Protein AF-A0A937U2N2-F1 (afdb_monomer)

Nearest PDB structures (foldseek):
  8wjx-assembly1_R  TM=1.325E-01  e=4.776E+00  Escherichia coli
  6cc4-assembly1_A  TM=1.362E-01  e=4.055E+00  Escherichia coli
  5a1s-assembly1_C  TM=1.343E-01  e=8.823E+00  Salmonella enterica

Mean predicted aligned error: 11.19 Å

Sequence (533 aa):
MVSMQQSAVKITTNQKIGLLVPYVKKRITAQIQSIALIVIYLICFQTIVLNIAISDAAIVATGIAVVVLGLAFFMEGLFLGLMPLGEVIGVKLPQKTNLPVILTFAFILGLGATFAEPAIGILKTAGAYVKAWDAPLLFLVLNKYSNHLVYSVGVGVGIAVLFGMLRFLYGWSLKPFIYILVSILSAFSFWALFQPNLKFLTGLAWDCGAVTTGPVTVPLVLALGIGICRIVSSGTSESAGFGVVTLASLFPILAVLSLGALYLNHVPQPMEEAKFFAKGNQSKVLKLFNDKNEMIGYALRNAQPNSQMALFDGNQERMLEFIGRLKKDPILRKSVLGKGDIEHLKNWAIQKGTESQRLAVFSEPNALKEAVKNYSGVKNIRTSPVDVLLRNGKAAVQAIIPLAIFFFLVLFLVLREKLPRPDEIILGIFLAVVGMGLFNIGIELGLSKLGNSVGTNIPSSFKKIPLINERQTIINFNRDIVQTAIKPDGKKELFFYANINDEYVPVPFDQSSYDPSSKQYIYTPTRGPLFGG

Secondary structure (DSSP, 8-state):
------------HHHHHHHHHHHHHHHHHHHHHHHHHHHHHHHHIIIIIS----TTHHHHHHHHHHHHHHHHHHHHHIIIIIHHHHHHHHHHHHHHS-HHHHHHHHHHHHHHHHHT-HHHHHHHHHGGGS-TTT-HHHHHHHTTTHHHHHHHHHHHHHHHHHHHHHHHHTT--SHHHHHHHHHHHHHHHHHHHTSTTHHHHHHHHHHHHHHTTSTTHHHHHHHHHHHHHHHH-SS--THHHHHHHHHHHHHHHHHHHHHHHHHGGGSPPP--HHHHHSHHHHHHHGGGSSSHHHHHHHHHHHS-HHHHHHHTTT-HHHHHHHHHHHHH-HHHHHHHHSS--HHHHHHHHHHH--HHHHHHHHSSHHHHHHHHHHHTTS------HHHHHHHHHHHHHHHHHHHHHHHHHIIIIIS--PPSSHHHHHHHHHHHHHHHHHHHHHIIIIIHHHHHHHHHHGGGGTS-EE-GGG-EEEES--GGG-EEEE-TTS-EEEEEEEEETTEEEEEE--GGGEETTTTEEEE--EEPPSS--

Structure (mmCIF, N/CA/C/O backbone):
data_AF-A0A937U2N2-F1
#
_entry.id   AF-A0A937U2N2-F1
#
loop_
_atom_site.group_PDB
_atom_site.id
_atom_site.type_symbol
_atom_site.label_atom_id
_atom_site.label_alt_id
_atom_site.label_comp_id
_atom_site.label_asym_id
_atom_site.label_entity_id
_atom_site.label_seq_id
_atom_site.pdbx_PDB_ins_code
_atom_site.Cartn_x
_atom_site.Cartn_y
_atom_site.Cartn_z
_atom_site.occupancy
_atom_site.B_iso_or_equiv
_atom_site.auth_seq_id
_atom_site.auth_comp_id
_atom_site.auth_asym_id
_atom_site.auth_atom_id
_atom_site.pdbx_PDB_model_num
ATOM 1 N N . MET A 1 1 ? -43.349 -1.189 32.563 1.00 38.06 1 MET A N 1
ATOM 2 C CA . MET A 1 1 ? -42.440 -0.940 31.422 1.00 38.06 1 MET A CA 1
ATOM 3 C C . MET A 1 1 ? -43.197 -1.256 30.145 1.00 38.06 1 MET A C 1
ATOM 5 O O . MET A 1 1 ? -43.492 -2.417 29.898 1.00 38.06 1 MET A O 1
ATOM 9 N N . VAL A 1 2 ? -43.607 -0.229 29.400 1.00 38.75 2 VAL A N 1
ATOM 10 C CA . VAL A 1 2 ? -44.349 -0.389 28.143 1.00 38.75 2 VAL A CA 1
ATOM 11 C C . VAL A 1 2 ? -43.364 -0.833 27.065 1.00 38.75 2 VAL A C 1
ATOM 13 O O . VAL A 1 2 ? -42.427 -0.111 26.735 1.00 38.75 2 VAL A O 1
ATOM 16 N N . SER A 1 3 ? -43.564 -2.047 26.560 1.00 43.66 3 SER A N 1
ATOM 17 C CA . SER A 1 3 ? -42.923 -2.569 25.357 1.00 43.66 3 SER A CA 1
ATOM 18 C C . SER A 1 3 ? -43.301 -1.674 24.172 1.00 43.66 3 SER A C 1
ATOM 20 O O . SER A 1 3 ? -44.390 -1.802 23.615 1.00 43.66 3 SER A O 1
ATOM 22 N N . MET A 1 4 ? -42.430 -0.734 23.798 1.00 43.28 4 MET A N 1
ATOM 23 C CA . MET A 1 4 ? -42.514 -0.080 22.494 1.00 43.28 4 MET A CA 1
ATOM 24 C C . MET A 1 4 ? -42.111 -1.105 21.431 1.00 43.28 4 MET A C 1
ATOM 26 O O . MET A 1 4 ? -40.950 -1.187 21.031 1.00 43.28 4 MET A O 1
ATOM 30 N N . GLN A 1 5 ? -43.074 -1.908 20.974 1.00 46.66 5 GLN A N 1
ATOM 31 C CA . GLN A 1 5 ? -42.979 -2.554 19.669 1.00 46.66 5 GLN A CA 1
ATOM 32 C C . GLN A 1 5 ? -42.793 -1.438 18.638 1.00 46.66 5 GLN A C 1
ATOM 34 O O . GLN A 1 5 ? -43.716 -0.669 18.377 1.00 46.66 5 GLN A O 1
ATOM 39 N N . GLN A 1 6 ? -41.584 -1.317 18.086 1.00 48.53 6 GLN A N 1
ATOM 40 C CA . GLN A 1 6 ? -41.320 -0.462 16.935 1.00 48.53 6 GLN A CA 1
ATOM 41 C C . GLN A 1 6 ? -42.188 -0.960 15.776 1.00 48.53 6 GLN A C 1
ATOM 43 O O . GLN A 1 6 ? -41.848 -1.917 15.083 1.00 48.53 6 GLN A O 1
ATOM 48 N N . SER A 1 7 ? -43.351 -0.342 15.595 1.00 51.25 7 SER A N 1
ATOM 49 C CA . SER A 1 7 ? -44.207 -0.559 14.439 1.00 51.25 7 SER A CA 1
ATOM 50 C C . SER A 1 7 ? -43.407 -0.200 13.190 1.00 51.25 7 SER A C 1
ATOM 52 O O . SER A 1 7 ? -43.038 0.962 13.008 1.00 51.25 7 SER A O 1
ATOM 54 N N . ALA A 1 8 ? -43.109 -1.197 12.353 1.00 59.28 8 ALA A N 1
ATOM 55 C CA . ALA A 1 8 ? -42.409 -1.000 11.092 1.00 59.28 8 ALA A CA 1
ATOM 56 C C . ALA A 1 8 ? -43.139 0.073 10.272 1.00 59.28 8 ALA A C 1
ATOM 58 O O . ALA A 1 8 ? -44.290 -0.112 9.869 1.00 59.28 8 ALA A O 1
ATOM 59 N N . VAL A 1 9 ? -42.484 1.216 10.059 1.00 71.00 9 VAL A N 1
ATOM 60 C CA . VAL A 1 9 ? -43.057 2.328 9.301 1.00 71.00 9 VAL A CA 1
ATOM 61 C C . VAL A 1 9 ? -43.296 1.837 7.871 1.00 71.00 9 VAL A C 1
ATOM 63 O O . VAL A 1 9 ? -42.356 1.514 7.144 1.00 71.00 9 VAL A O 1
ATOM 66 N N . LYS A 1 10 ? -44.565 1.735 7.459 1.00 75.81 10 LYS A N 1
ATOM 67 C CA . LYS A 1 10 ? -44.933 1.354 6.090 1.00 75.81 10 LYS A CA 1
ATOM 68 C C . LYS A 1 10 ? -44.721 2.550 5.165 1.00 75.81 10 LYS A C 1
ATOM 70 O O . LYS A 1 10 ? -45.604 3.378 4.984 1.00 75.81 10 LYS A O 1
ATOM 75 N N . ILE A 1 11 ? -43.524 2.630 4.597 1.00 81.00 11 ILE A N 1
ATOM 76 C CA . ILE A 1 11 ? -43.132 3.660 3.632 1.00 81.00 11 ILE A CA 1
ATOM 77 C C . ILE A 1 11 ? -43.427 3.149 2.212 1.00 81.00 11 ILE A C 1
ATOM 79 O O . ILE A 1 11 ? -43.032 2.033 1.859 1.00 81.00 11 ILE A O 1
ATOM 83 N N . THR A 1 12 ? -44.099 3.954 1.386 1.00 85.75 12 THR A N 1
ATOM 84 C CA . THR A 1 12 ? -44.348 3.629 -0.035 1.00 85.75 12 THR A CA 1
ATOM 85 C C . THR A 1 12 ? -43.051 3.636 -0.851 1.00 85.75 12 THR A C 1
ATOM 87 O O . THR A 1 12 ? -42.083 4.303 -0.488 1.00 85.75 12 THR A O 1
ATOM 90 N N . THR A 1 13 ? -43.004 2.924 -1.983 1.00 83.69 13 THR A N 1
ATOM 91 C CA . THR A 1 13 ? -41.808 2.868 -2.851 1.00 83.69 13 THR A CA 1
ATOM 92 C C . THR A 1 13 ? -41.331 4.261 -3.276 1.00 83.69 13 THR A C 1
ATOM 94 O O . THR A 1 13 ? -40.133 4.533 -3.237 1.00 83.69 13 THR A O 1
ATOM 97 N N . ASN A 1 14 ? -42.256 5.181 -3.566 1.00 83.81 14 ASN A N 1
ATOM 98 C CA . ASN A 1 14 ? -41.922 6.563 -3.920 1.00 83.81 14 ASN A CA 1
ATOM 99 C C . ASN A 1 14 ? -41.301 7.335 -2.752 1.00 83.81 14 ASN A C 1
ATOM 101 O O . ASN A 1 14 ? -40.335 8.064 -2.948 1.00 83.81 14 ASN A O 1
ATOM 105 N N . GLN A 1 15 ? -41.796 7.141 -1.528 1.00 85.12 15 GLN A N 1
ATOM 106 C CA . GLN A 1 15 ? -41.198 7.747 -0.337 1.00 85.12 15 GLN A CA 1
ATOM 107 C C . GLN A 1 15 ? -39.821 7.138 -0.020 1.00 85.12 15 GLN A C 1
ATOM 109 O O . GLN A 1 15 ? -38.908 7.871 0.348 1.00 85.12 15 GLN A O 1
ATOM 114 N N . LYS A 1 16 ? -39.626 5.824 -0.228 1.00 86.38 16 LYS A N 1
ATOM 115 C CA . LYS A 1 16 ? -38.304 5.179 -0.095 1.00 86.38 16 LYS A CA 1
ATOM 116 C C . LYS A 1 16 ? -37.293 5.782 -1.070 1.00 86.38 16 LYS A C 1
ATOM 118 O O . LYS A 1 16 ? -36.197 6.148 -0.659 1.00 86.38 16 LYS A O 1
ATOM 123 N N . ILE A 1 17 ? -37.673 5.935 -2.340 1.00 84.44 17 ILE A N 1
ATOM 124 C CA . ILE A 1 17 ? -36.836 6.579 -3.364 1.00 84.44 17 ILE A CA 1
ATOM 125 C C . ILE A 1 17 ? -36.588 8.051 -3.002 1.00 84.44 17 ILE A C 1
ATOM 127 O O . ILE A 1 17 ? -35.448 8.507 -3.061 1.00 84.44 17 ILE A O 1
ATOM 131 N N . GLY A 1 18 ? -37.619 8.770 -2.552 1.00 86.69 18 GLY A N 1
ATOM 132 C CA . GLY A 1 18 ? -37.522 10.169 -2.126 1.00 86.69 18 GLY A CA 1
ATOM 133 C C . GLY A 1 18 ? -36.554 10.405 -0.962 1.00 86.69 18 GLY A C 1
ATOM 134 O O . GLY A 1 18 ? -35.941 11.466 -0.898 1.00 86.69 18 GLY A O 1
ATOM 135 N N . LEU A 1 19 ? -36.359 9.415 -0.085 1.00 87.56 19 LEU A N 1
ATOM 136 C CA . LEU A 1 19 ? -35.369 9.457 0.999 1.00 87.56 19 LEU A CA 1
ATOM 137 C C . LEU A 1 19 ? -33.974 8.992 0.546 1.00 87.56 19 LEU A C 1
ATOM 139 O O . LEU A 1 19 ? -32.967 9.593 0.924 1.00 87.56 19 LEU A O 1
ATOM 143 N N . LEU A 1 20 ? -33.896 7.945 -0.282 1.00 87.19 20 LEU A N 1
ATOM 144 C CA . LEU A 1 20 ? -32.626 7.354 -0.721 1.00 87.19 20 LEU A CA 1
ATOM 145 C C . LEU A 1 20 ? -31.874 8.224 -1.731 1.00 87.19 20 LEU A C 1
ATOM 147 O O . LEU A 1 20 ? -30.658 8.361 -1.630 1.00 87.19 20 LEU A O 1
ATOM 151 N N . VAL A 1 21 ? -32.567 8.832 -2.694 1.00 89.19 21 VAL A N 1
ATOM 152 C CA . VAL A 1 21 ? -31.936 9.647 -3.745 1.00 89.19 21 VAL A CA 1
ATOM 153 C C . VAL A 1 21 ? -31.118 10.818 -3.182 1.00 89.19 21 VAL A C 1
ATOM 155 O O . VAL A 1 21 ? -29.944 10.925 -3.546 1.00 89.19 21 VAL A O 1
ATOM 158 N N . PRO A 1 22 ? -31.644 11.688 -2.295 1.00 91.25 22 PRO A N 1
ATOM 159 C CA . PRO A 1 22 ? -30.849 12.782 -1.738 1.00 91.25 22 PRO A CA 1
ATOM 160 C C . PRO A 1 22 ? -29.682 12.274 -0.881 1.00 91.25 22 PRO A C 1
ATOM 162 O O . PRO A 1 22 ? -28.603 12.870 -0.914 1.00 91.25 22 PRO A O 1
ATOM 165 N N . TYR A 1 23 ? -29.859 11.151 -0.178 1.00 88.81 23 TYR A N 1
ATOM 166 C CA . TYR A 1 23 ? -28.795 10.514 0.597 1.00 88.81 23 TYR A CA 1
ATOM 167 C C . TYR A 1 23 ? -27.640 10.035 -0.295 1.00 88.81 23 TYR A C 1
ATOM 169 O O . TYR A 1 23 ? -26.491 10.449 -0.115 1.00 88.81 23 TYR A O 1
ATOM 177 N N . VAL A 1 24 ? -27.954 9.228 -1.312 1.00 90.25 24 VAL A N 1
ATOM 178 C CA . VAL A 1 24 ? -26.983 8.699 -2.281 1.00 90.25 24 VAL A CA 1
ATOM 179 C C . VAL A 1 24 ? -26.311 9.839 -3.044 1.00 90.25 24 VAL A C 1
ATOM 181 O O . VAL A 1 24 ? -25.086 9.857 -3.169 1.00 90.25 24 VAL A O 1
ATOM 184 N N . LYS A 1 25 ? -27.078 10.846 -3.482 1.00 92.56 25 LYS A N 1
ATOM 185 C CA . LYS A 1 25 ? -26.540 12.036 -4.153 1.00 92.56 25 LYS A CA 1
ATOM 186 C C . LYS A 1 25 ? -25.519 12.756 -3.274 1.00 92.56 25 LYS A C 1
ATOM 188 O O . LYS A 1 25 ? -24.443 13.096 -3.765 1.00 92.56 25 LYS A O 1
ATOM 193 N N . LYS A 1 26 ? -25.815 12.961 -1.985 1.00 92.06 26 LYS A N 1
ATOM 194 C CA . LYS A 1 26 ? -24.886 13.602 -1.041 1.00 92.06 26 LYS A CA 1
ATOM 195 C C . LYS A 1 26 ? -23.597 12.791 -0.888 1.00 92.06 26 LYS A C 1
ATOM 197 O O . LYS A 1 26 ? -22.515 13.370 -0.957 1.00 92.06 26 LYS A O 1
ATOM 202 N N . ARG A 1 27 ? -23.701 11.464 -0.737 1.00 89.50 27 ARG A N 1
ATOM 203 C CA . ARG A 1 27 ? -22.538 10.565 -0.615 1.00 89.50 27 ARG A CA 1
ATOM 204 C C . ARG A 1 27 ? -21.653 10.590 -1.860 1.00 89.50 27 ARG A C 1
ATOM 206 O O . ARG A 1 27 ? -20.449 10.786 -1.724 1.00 89.50 27 ARG A O 1
ATOM 213 N N . ILE A 1 28 ? -22.239 10.458 -3.051 1.00 93.25 28 ILE A N 1
ATOM 214 C CA . ILE A 1 28 ? -21.504 10.487 -4.326 1.00 93.25 28 ILE A CA 1
ATOM 215 C C . ILE A 1 28 ? -20.862 11.858 -4.557 1.00 93.25 28 ILE A C 1
ATOM 217 O O . ILE A 1 28 ? -19.689 11.928 -4.907 1.00 93.25 28 ILE A O 1
ATOM 221 N N . THR A 1 29 ? -21.592 12.952 -4.312 1.00 93.75 29 THR A N 1
ATOM 222 C CA . THR A 1 29 ? -21.064 14.317 -4.500 1.00 93.75 29 THR A CA 1
ATOM 223 C C . THR A 1 29 ? -19.844 14.570 -3.619 1.00 93.75 29 THR A C 1
ATOM 225 O O . THR A 1 29 ? -18.859 15.127 -4.097 1.00 93.75 29 THR A O 1
ATOM 228 N N . ALA A 1 30 ? -19.873 14.104 -2.366 1.00 90.94 30 ALA A N 1
ATOM 229 C CA . ALA A 1 30 ? -18.719 14.193 -1.476 1.00 90.94 30 ALA A CA 1
ATOM 230 C C . ALA A 1 30 ? -17.497 13.455 -2.053 1.00 90.94 30 ALA A C 1
ATOM 232 O O . ALA A 1 30 ? -16.410 14.021 -2.081 1.00 90.94 30 ALA A O 1
ATOM 233 N N . GLN A 1 31 ? -17.676 12.241 -2.594 1.00 92.88 31 GLN A N 1
ATOM 234 C CA . GLN A 1 31 ? -16.566 11.48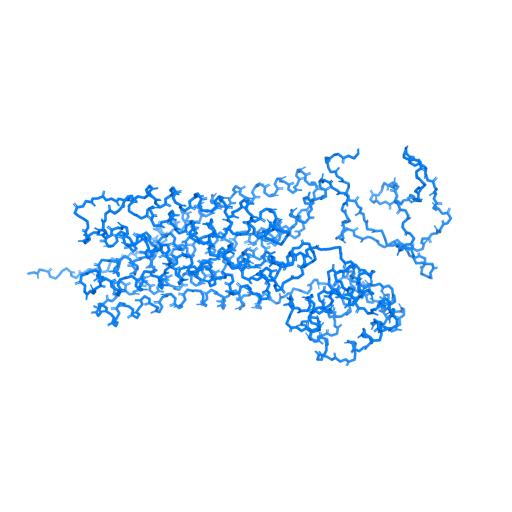9 -3.198 1.00 92.88 31 GLN A CA 1
ATOM 235 C C . GLN A 1 31 ? -16.026 12.149 -4.473 1.00 92.88 31 GLN A C 1
ATOM 237 O O . GLN A 1 31 ? -14.816 12.159 -4.695 1.00 92.88 31 GLN A O 1
ATOM 242 N N . ILE A 1 32 ? -16.901 12.742 -5.294 1.00 93.88 32 ILE A N 1
ATOM 243 C CA . ILE A 1 32 ? -16.482 13.532 -6.460 1.00 93.88 32 ILE A CA 1
ATOM 244 C C . ILE A 1 32 ? -15.602 14.694 -6.000 1.00 93.88 32 ILE A C 1
ATOM 246 O O . ILE A 1 32 ? -14.509 14.865 -6.527 1.00 93.88 32 ILE A O 1
ATOM 250 N N . GLN A 1 33 ? -16.037 15.459 -4.995 1.00 93.44 33 GLN A N 1
ATOM 251 C CA . GLN A 1 33 ? -15.275 16.594 -4.466 1.00 93.44 33 GLN A CA 1
ATOM 252 C C . GLN A 1 33 ? -13.911 16.170 -3.905 1.00 93.44 33 GLN A C 1
ATOM 254 O O . GLN A 1 33 ? -12.917 16.843 -4.170 1.00 93.44 33 GLN A O 1
ATOM 259 N N . SER A 1 34 ? -13.842 15.037 -3.198 1.00 88.00 34 SER A N 1
ATOM 260 C CA . SER A 1 34 ? -12.591 14.515 -2.633 1.00 88.00 34 SER A CA 1
ATOM 261 C C . SER A 1 34 ? -11.538 14.164 -3.689 1.00 88.00 34 SER A C 1
ATOM 263 O O . SER A 1 34 ? -10.347 14.276 -3.417 1.00 88.00 34 SER A O 1
ATOM 265 N N . ILE A 1 35 ? -11.954 13.748 -4.888 1.00 89.56 35 ILE A N 1
ATOM 266 C CA . ILE A 1 35 ? -11.044 13.286 -5.951 1.00 89.56 35 ILE A CA 1
ATOM 267 C C . ILE A 1 35 ? -10.881 14.338 -7.065 1.00 89.56 35 ILE A C 1
ATOM 269 O O . ILE A 1 35 ? -9.904 14.310 -7.816 1.00 89.56 35 ILE A O 1
ATOM 273 N N . ALA A 1 36 ? -11.797 15.304 -7.168 1.00 92.56 36 ALA A N 1
ATOM 274 C CA . ALA A 1 36 ? -11.816 16.300 -8.236 1.00 92.56 36 ALA A CA 1
ATOM 275 C C . ALA A 1 36 ? -10.497 17.068 -8.347 1.00 92.56 36 ALA A C 1
ATOM 277 O O . ALA A 1 36 ? -9.974 17.198 -9.449 1.00 92.56 36 ALA A O 1
ATOM 278 N N . LEU A 1 37 ? -9.930 17.523 -7.223 1.00 92.62 37 LEU A N 1
ATOM 279 C CA . LEU A 1 37 ? -8.702 18.321 -7.237 1.00 92.62 37 LEU A CA 1
ATOM 280 C C . LEU A 1 37 ? -7.540 17.566 -7.893 1.00 92.62 37 LEU A C 1
ATOM 282 O O . LEU A 1 37 ? -6.890 18.110 -8.783 1.00 92.62 37 LEU A O 1
ATOM 286 N N . ILE A 1 38 ? -7.303 16.312 -7.493 1.00 89.62 38 ILE A N 1
ATOM 287 C CA . ILE A 1 38 ? -6.192 15.522 -8.037 1.00 89.62 38 ILE A CA 1
ATOM 288 C C . ILE A 1 38 ? -6.437 15.143 -9.501 1.00 89.62 38 ILE A C 1
ATOM 290 O O . ILE A 1 38 ? -5.514 15.204 -10.309 1.00 89.62 38 ILE A O 1
ATOM 294 N N . VAL A 1 39 ? -7.677 14.816 -9.878 1.00 90.88 39 VAL A N 1
ATOM 295 C CA . VAL A 1 39 ? -8.026 14.488 -11.270 1.00 90.88 39 VAL A CA 1
ATOM 296 C C . VAL A 1 39 ? -7.863 15.701 -12.179 1.00 90.88 39 VAL A C 1
ATOM 298 O O . VAL A 1 39 ? -7.220 15.589 -13.220 1.00 90.88 39 VAL A O 1
ATOM 301 N N . ILE A 1 40 ? -8.395 16.860 -11.780 1.00 92.06 40 ILE A N 1
ATOM 302 C CA . ILE A 1 40 ? -8.261 18.113 -12.533 1.00 92.06 40 ILE A CA 1
ATOM 303 C C . ILE A 1 40 ? -6.787 18.480 -12.653 1.00 92.06 40 ILE A C 1
ATOM 305 O O . ILE A 1 40 ? -6.326 18.753 -13.755 1.00 92.06 40 ILE A O 1
ATOM 309 N N . TYR A 1 41 ? -6.036 18.428 -11.550 1.00 90.81 41 TYR A N 1
ATOM 310 C CA . TYR A 1 41 ? -4.604 18.701 -11.563 1.00 90.81 41 TYR A CA 1
ATOM 311 C C . TYR A 1 41 ? -3.865 17.810 -12.567 1.00 90.81 41 TYR A C 1
ATOM 313 O O . TYR A 1 41 ? -3.144 18.328 -13.414 1.00 90.81 41 TYR A O 1
ATOM 321 N N . LEU A 1 42 ? -4.074 16.490 -12.525 1.00 88.44 42 LEU A N 1
ATOM 322 C CA . LEU A 1 42 ? -3.395 15.554 -13.422 1.00 88.44 42 LEU A CA 1
ATOM 323 C C . LEU A 1 42 ? -3.793 15.755 -14.889 1.00 88.44 42 LEU A C 1
ATOM 325 O O . LEU A 1 42 ? -2.924 15.730 -15.756 1.00 88.44 42 LEU A O 1
ATOM 329 N N . ILE A 1 43 ? -5.078 15.994 -15.173 1.00 88.50 43 ILE A N 1
ATOM 330 C CA . ILE A 1 43 ? -5.560 16.264 -16.536 1.00 88.50 43 ILE A CA 1
ATOM 331 C C . ILE A 1 43 ? -4.972 17.577 -17.058 1.00 88.50 43 ILE A C 1
ATOM 333 O O . ILE A 1 43 ? -4.426 17.596 -18.160 1.00 88.50 43 ILE A O 1
ATOM 337 N N . CYS A 1 44 ? -5.035 18.658 -16.277 1.00 89.44 44 CYS A N 1
ATOM 338 C CA . CYS A 1 44 ? -4.464 19.952 -16.647 1.00 89.44 44 CYS A CA 1
ATOM 339 C C . CYS A 1 44 ? -2.951 19.850 -16.843 1.00 89.44 44 CYS A C 1
ATOM 341 O O . CYS A 1 44 ? -2.425 20.339 -17.836 1.00 89.44 44 CYS A O 1
ATOM 343 N N . PHE A 1 45 ? -2.242 19.168 -15.946 1.00 86.81 45 PHE A N 1
ATOM 344 C CA . PHE A 1 45 ? -0.803 18.974 -16.075 1.00 86.81 45 PHE A CA 1
ATOM 345 C C . PHE A 1 45 ? -0.458 18.165 -17.332 1.00 86.81 45 PHE A C 1
ATOM 347 O O . PHE A 1 45 ? 0.424 18.546 -18.095 1.00 86.81 45 PHE A O 1
ATOM 354 N N . GLN A 1 46 ? -1.184 17.084 -17.611 1.00 84.00 46 GLN A N 1
ATOM 355 C CA . GLN A 1 46 ? -0.939 16.265 -18.796 1.00 84.00 46 GLN A CA 1
ATOM 356 C C . GLN A 1 46 ? -1.237 17.003 -20.111 1.00 84.00 46 GLN A C 1
ATOM 358 O O . GLN A 1 46 ? -0.472 16.896 -21.069 1.00 84.00 46 GLN A O 1
ATOM 363 N N . THR A 1 47 ? -2.338 17.750 -20.162 1.00 83.50 47 THR A N 1
ATOM 364 C CA . THR A 1 47 ? -2.806 18.412 -21.391 1.00 83.50 47 THR A CA 1
ATOM 365 C C . THR A 1 47 ? -2.120 19.750 -21.640 1.00 83.50 47 THR A C 1
ATOM 367 O O . THR A 1 47 ? -1.724 20.019 -22.766 1.00 83.50 47 THR A O 1
ATOM 370 N N . ILE A 1 48 ? -1.938 20.571 -20.606 1.00 86.38 48 ILE A N 1
ATOM 371 C CA . ILE A 1 48 ? -1.384 21.924 -20.734 1.00 86.38 48 ILE A CA 1
ATOM 372 C C . ILE A 1 48 ? 0.138 21.896 -20.590 1.00 86.38 48 ILE A C 1
ATOM 374 O O . ILE A 1 48 ? 0.839 22.450 -21.429 1.00 86.38 48 ILE A O 1
ATOM 378 N N . VAL A 1 49 ? 0.660 21.253 -19.536 1.00 82.94 49 VAL A N 1
ATOM 379 C CA . VAL A 1 49 ? 2.102 21.296 -19.227 1.00 82.94 49 VAL A CA 1
ATOM 380 C C . VAL A 1 49 ? 2.873 20.300 -20.082 1.00 82.94 49 VAL A C 1
ATOM 382 O O . VAL A 1 49 ? 3.837 20.672 -20.742 1.00 82.94 49 VAL A O 1
ATOM 385 N N . LEU A 1 50 ? 2.454 19.033 -20.089 1.00 76.56 50 LEU A N 1
ATOM 386 C CA . LEU A 1 50 ? 3.128 18.005 -20.878 1.00 76.56 50 LEU A CA 1
ATOM 387 C C . LEU A 1 50 ? 2.726 18.051 -22.353 1.00 76.56 50 LEU A C 1
ATOM 389 O O . LEU A 1 50 ? 3.490 17.565 -23.178 1.00 76.56 50 LEU A O 1
ATOM 393 N N . ASN A 1 51 ? 1.565 18.627 -22.690 1.00 79.06 51 ASN A N 1
ATOM 394 C CA . ASN A 1 51 ? 0.997 18.633 -24.039 1.00 79.06 51 ASN A CA 1
ATOM 395 C C . ASN A 1 51 ? 1.048 17.225 -24.671 1.00 79.06 51 ASN A C 1
ATOM 397 O O . ASN A 1 51 ? 1.656 17.001 -25.721 1.00 79.06 51 ASN A O 1
ATOM 401 N N . ILE A 1 52 ? 0.493 16.251 -23.937 1.00 75.75 52 ILE A N 1
ATOM 402 C CA . ILE A 1 52 ? 0.341 14.846 -24.338 1.00 75.75 52 ILE A CA 1
ATOM 403 C C . ILE A 1 52 ? -1.148 14.502 -24.292 1.00 75.75 52 ILE A C 1
ATOM 405 O O . ILE A 1 52 ? -1.817 14.728 -23.281 1.00 75.75 52 ILE A O 1
ATOM 409 N N . ALA A 1 53 ? -1.670 13.906 -25.365 1.00 76.19 53 ALA A N 1
ATOM 410 C CA . ALA A 1 53 ? -3.048 13.429 -25.392 1.00 76.19 53 ALA A CA 1
ATOM 411 C C . ALA A 1 53 ? -3.275 12.314 -24.354 1.00 76.19 53 ALA A C 1
ATOM 413 O O . ALA A 1 53 ? -2.426 11.443 -24.137 1.00 76.19 53 ALA A O 1
ATOM 414 N N . ILE A 1 54 ? -4.445 12.309 -23.713 1.00 74.19 54 ILE A N 1
ATOM 415 C CA . ILE A 1 54 ? -4.815 11.237 -22.784 1.00 74.19 54 ILE A CA 1
ATOM 416 C C . ILE A 1 54 ? -5.167 9.993 -23.603 1.00 74.19 54 ILE A C 1
ATOM 418 O O . ILE A 1 54 ? -6.271 9.862 -24.132 1.00 74.19 54 ILE A O 1
ATOM 422 N N . SER A 1 55 ? -4.213 9.068 -23.703 1.00 71.69 55 SER A N 1
ATOM 423 C CA . SER A 1 55 ? -4.458 7.738 -24.267 1.00 71.69 55 SER A CA 1
ATOM 424 C C . SER A 1 55 ? -5.530 7.011 -23.449 1.00 71.69 55 SER A C 1
ATOM 426 O O . SER A 1 55 ? -5.561 7.128 -22.225 1.00 71.69 55 SER A O 1
ATOM 428 N N . ASP A 1 56 ? -6.408 6.252 -24.111 1.00 76.06 56 ASP A N 1
ATOM 429 C CA . ASP A 1 56 ? -7.510 5.527 -23.460 1.00 76.06 56 ASP A CA 1
ATOM 430 C C . ASP A 1 56 ? -8.459 6.418 -22.615 1.00 76.06 56 ASP A C 1
ATOM 432 O O . ASP A 1 56 ? -9.011 5.950 -21.615 1.00 76.06 56 ASP A O 1
ATOM 436 N N . ALA A 1 57 ? -8.693 7.684 -22.996 1.00 83.88 57 ALA A N 1
ATOM 437 C CA . ALA A 1 57 ? -9.485 8.645 -22.208 1.00 83.88 57 ALA A CA 1
ATOM 438 C C . ALA A 1 57 ? -10.834 8.092 -21.695 1.00 83.88 57 ALA A C 1
ATOM 440 O O . ALA A 1 57 ? -11.189 8.304 -20.537 1.00 83.88 57 ALA A O 1
ATOM 441 N N . ALA A 1 58 ? -11.554 7.312 -22.511 1.00 87.00 58 ALA A N 1
ATOM 442 C CA . ALA A 1 58 ? -12.811 6.673 -22.110 1.00 87.00 58 ALA A CA 1
ATOM 443 C C . ALA A 1 58 ? -12.636 5.633 -20.983 1.00 87.00 58 ALA A C 1
ATOM 445 O O . ALA A 1 58 ? -13.461 5.557 -20.069 1.00 87.00 58 ALA A O 1
ATOM 446 N N . ILE A 1 59 ? -11.555 4.845 -21.017 1.00 86.50 59 ILE A N 1
ATOM 447 C CA . ILE A 1 59 ? -11.233 3.869 -19.963 1.00 86.50 59 ILE A CA 1
ATOM 448 C C . ILE A 1 59 ? -10.838 4.610 -18.688 1.00 86.50 59 ILE A C 1
ATOM 450 O O . ILE A 1 59 ? -11.291 4.230 -17.611 1.00 86.50 59 ILE A O 1
ATOM 454 N N . VAL A 1 60 ? -10.055 5.687 -18.812 1.00 87.94 60 VAL A N 1
ATOM 455 C CA . VAL A 1 60 ? -9.649 6.510 -17.667 1.00 87.94 60 VAL A CA 1
ATOM 456 C C . VAL A 1 60 ? -10.868 7.146 -16.995 1.00 87.94 60 VAL A C 1
ATOM 458 O O . VAL A 1 60 ? -11.022 7.027 -15.780 1.00 87.94 60 VAL A O 1
ATOM 461 N N . ALA A 1 61 ? -11.774 7.745 -17.773 1.00 91.25 61 ALA A N 1
ATOM 462 C CA . ALA A 1 61 ? -13.012 8.340 -17.269 1.00 91.25 61 ALA A CA 1
ATOM 463 C C . ALA A 1 61 ? -13.918 7.304 -16.585 1.00 91.25 61 ALA A C 1
ATOM 465 O O . ALA A 1 61 ? -14.415 7.542 -15.484 1.00 91.25 61 ALA A O 1
ATOM 466 N N . THR A 1 62 ? -14.076 6.124 -17.196 1.00 91.56 62 THR A N 1
ATOM 467 C CA . THR A 1 62 ? -14.826 5.011 -16.592 1.00 91.56 62 THR A CA 1
ATOM 468 C C . THR A 1 62 ? -14.170 4.557 -15.289 1.00 91.56 62 THR A C 1
ATOM 470 O O . THR A 1 62 ? -14.859 4.360 -14.292 1.00 91.56 62 THR A O 1
ATOM 473 N N . GLY A 1 63 ? -12.840 4.445 -15.264 1.00 92.25 63 GLY A N 1
ATOM 474 C CA . GLY A 1 63 ? -12.077 4.115 -14.064 1.00 92.25 63 GLY A CA 1
ATOM 475 C C . GLY A 1 63 ? -12.333 5.110 -12.935 1.00 92.25 63 GLY A C 1
ATOM 476 O O . GLY A 1 63 ? -12.702 4.696 -11.842 1.00 92.25 63 GLY A O 1
ATOM 477 N N . ILE A 1 64 ? -12.245 6.416 -13.209 1.00 93.12 64 ILE A N 1
ATOM 478 C CA . ILE A 1 64 ? -12.533 7.479 -12.229 1.00 93.12 64 ILE A CA 1
ATOM 479 C C . ILE A 1 64 ? -13.977 7.385 -11.709 1.00 93.12 64 ILE A C 1
ATOM 481 O O . ILE A 1 64 ? -14.193 7.469 -10.500 1.00 93.12 64 ILE A O 1
ATOM 485 N N . ALA A 1 65 ? -14.965 7.150 -12.579 1.00 94.81 65 ALA A N 1
ATOM 486 C CA . ALA A 1 65 ? -16.355 6.959 -12.155 1.00 94.81 65 ALA A CA 1
ATOM 487 C C . ALA A 1 65 ? -16.514 5.739 -11.226 1.00 94.81 65 ALA A C 1
ATOM 489 O O . ALA A 1 65 ? -17.197 5.813 -10.203 1.00 94.81 65 ALA A O 1
ATOM 490 N N . VAL A 1 66 ? -15.832 4.634 -11.539 1.00 94.75 66 VAL A N 1
ATOM 491 C CA . VAL A 1 66 ? -15.805 3.428 -10.700 1.00 94.75 66 VAL A CA 1
ATOM 492 C C . VAL A 1 66 ? -15.096 3.685 -9.361 1.00 94.75 66 VAL A C 1
ATOM 494 O O . VAL A 1 66 ? -15.563 3.174 -8.346 1.00 94.75 66 VAL A O 1
ATOM 497 N N . VAL A 1 67 ? -14.045 4.520 -9.309 1.00 93.00 67 VAL A N 1
ATOM 498 C CA . VAL A 1 67 ? -13.422 4.955 -8.038 1.00 93.00 67 VAL A CA 1
ATOM 499 C C . VAL A 1 67 ? -14.437 5.686 -7.166 1.00 93.00 67 VAL A C 1
ATOM 501 O O . VAL A 1 67 ? -14.573 5.352 -5.992 1.00 93.00 67 VAL A O 1
ATOM 504 N N . VAL A 1 68 ? -15.165 6.656 -7.727 1.00 94.19 68 VAL A N 1
ATOM 505 C CA . VAL A 1 68 ? -16.166 7.449 -6.992 1.00 94.19 68 VAL A CA 1
ATOM 506 C C . VAL A 1 68 ? -17.255 6.549 -6.407 1.00 94.19 68 VAL A C 1
ATOM 508 O O . VAL A 1 68 ? -17.581 6.662 -5.224 1.00 94.19 68 VAL A O 1
ATOM 511 N N . LEU A 1 69 ? -17.797 5.630 -7.212 1.00 95.12 69 LEU A N 1
ATOM 512 C CA . LEU A 1 69 ? -18.813 4.679 -6.756 1.00 95.12 69 LEU A CA 1
ATOM 513 C C . LEU A 1 69 ? -18.257 3.704 -5.714 1.00 95.12 69 LEU A C 1
ATOM 515 O O . LEU A 1 69 ? -18.891 3.482 -4.683 1.00 95.12 69 LEU A O 1
ATOM 519 N N . GLY A 1 70 ? -17.068 3.150 -5.957 1.00 94.25 70 GLY A N 1
ATOM 520 C CA . GLY A 1 70 ? -16.408 2.221 -5.046 1.00 94.25 70 GLY A CA 1
ATOM 521 C C . GLY A 1 70 ? -16.126 2.851 -3.687 1.00 94.25 70 GLY A C 1
ATOM 522 O O . GLY A 1 70 ? -16.487 2.278 -2.662 1.00 94.25 70 GLY A O 1
ATOM 523 N N . LEU A 1 71 ? -15.581 4.069 -3.670 1.00 91.75 71 LEU A N 1
ATOM 524 C CA . LEU A 1 71 ? -15.314 4.807 -2.439 1.00 91.75 71 LEU A CA 1
ATOM 525 C C . LEU A 1 71 ? -16.611 5.152 -1.691 1.00 91.75 71 LEU A C 1
ATOM 527 O O . LEU A 1 71 ? -16.655 5.040 -0.470 1.00 91.75 71 LEU A O 1
ATOM 531 N N . ALA A 1 72 ? -17.690 5.502 -2.401 1.00 93.56 72 ALA A N 1
ATOM 532 C CA . ALA A 1 72 ? -18.984 5.783 -1.778 1.00 93.56 72 ALA A CA 1
ATOM 533 C C . ALA A 1 72 ? -19.561 4.545 -1.070 1.00 93.56 72 ALA A C 1
ATOM 535 O O . ALA A 1 72 ? -19.930 4.632 0.101 1.00 93.56 72 ALA A O 1
ATOM 536 N N . PHE A 1 73 ? -19.590 3.391 -1.749 1.00 95.25 73 PHE A N 1
ATOM 537 C CA . PHE A 1 73 ? -20.023 2.128 -1.142 1.00 95.25 73 PHE A CA 1
ATOM 538 C C . PHE A 1 73 ? -19.114 1.699 0.006 1.00 95.25 73 PHE A C 1
ATOM 540 O O . PHE A 1 73 ? -19.600 1.234 1.035 1.00 95.25 73 PHE A O 1
ATOM 547 N N . PHE A 1 74 ? -17.805 1.891 -0.150 1.00 93.81 74 PHE A N 1
ATOM 548 C CA . PHE A 1 74 ? -16.826 1.530 0.860 1.00 93.81 74 PHE A CA 1
ATOM 549 C C . PHE A 1 74 ? -17.024 2.316 2.156 1.00 93.81 74 PHE A C 1
ATOM 551 O O . PHE A 1 74 ? -17.163 1.722 3.223 1.00 93.81 74 PHE A O 1
ATOM 558 N N . MET A 1 75 ? -17.102 3.645 2.052 1.00 91.31 75 MET A N 1
ATOM 559 C CA . MET A 1 75 ? -17.308 4.525 3.202 1.00 91.31 75 MET A CA 1
ATOM 560 C C . MET A 1 75 ? -18.650 4.262 3.881 1.00 91.31 75 MET A C 1
ATOM 562 O O . MET A 1 75 ? -18.719 4.226 5.107 1.00 91.31 75 MET A O 1
ATOM 566 N N . GLU A 1 76 ? -19.709 4.035 3.103 1.00 93.69 76 GLU A N 1
ATOM 567 C CA . GLU A 1 76 ? -21.010 3.654 3.653 1.00 93.69 76 GLU A CA 1
ATOM 568 C C . GLU A 1 76 ? -20.926 2.328 4.420 1.00 93.69 76 GLU A C 1
ATOM 570 O O . GLU A 1 76 ? -21.426 2.216 5.539 1.00 93.69 76 GLU A O 1
ATOM 575 N N . GLY A 1 77 ? -20.220 1.348 3.855 1.00 94.25 77 GLY A N 1
ATOM 576 C CA . GLY A 1 77 ? -19.988 0.063 4.494 1.00 94.25 77 GLY A CA 1
ATOM 577 C C . GLY A 1 77 ? -19.216 0.161 5.809 1.00 94.25 77 GLY A C 1
ATOM 578 O O . GLY A 1 77 ? -19.559 -0.505 6.788 1.00 94.25 77 GLY A O 1
ATOM 579 N N . LEU A 1 78 ? -18.214 1.039 5.873 1.00 92.12 78 LEU A N 1
ATOM 580 C CA . LEU A 1 78 ? -17.482 1.323 7.108 1.00 92.12 78 LEU A CA 1
ATOM 581 C C . LEU A 1 78 ? -18.372 1.970 8.173 1.00 92.12 78 LEU A C 1
ATOM 583 O O . LEU A 1 78 ? -18.316 1.549 9.329 1.00 92.12 78 LEU A O 1
ATOM 587 N N . PHE A 1 79 ? -19.188 2.961 7.796 1.00 91.62 79 PHE A N 1
ATOM 588 C CA . PHE A 1 79 ? -20.059 3.684 8.728 1.00 91.62 79 PHE A CA 1
ATOM 589 C C . PHE A 1 79 ? -21.197 2.826 9.284 1.00 91.62 79 PHE A C 1
ATOM 591 O O . PHE A 1 79 ? -21.557 2.999 10.444 1.00 91.62 79 PHE A O 1
ATOM 598 N N . LEU A 1 80 ? -21.748 1.906 8.489 1.00 92.81 80 LEU A N 1
ATOM 599 C CA . LEU A 1 80 ? -22.809 0.996 8.936 1.00 92.81 80 LEU A CA 1
ATOM 600 C C . LEU A 1 80 ? -22.260 -0.266 9.621 1.00 92.81 80 LEU A C 1
ATOM 602 O O . LEU A 1 80 ? -22.915 -0.828 10.493 1.00 92.81 80 LEU A O 1
ATOM 606 N N . GLY A 1 81 ? -21.065 -0.718 9.230 1.00 93.50 81 GLY A N 1
ATOM 607 C CA . GLY A 1 81 ? -20.479 -1.986 9.667 1.00 93.50 81 GLY A CA 1
ATOM 608 C C . GLY A 1 81 ? -19.398 -1.838 10.735 1.00 93.50 81 GLY A C 1
ATOM 609 O O . GLY A 1 81 ? -19.642 -2.024 11.927 1.00 93.50 81 GLY A O 1
ATOM 610 N N . LEU A 1 82 ? -18.165 -1.568 10.296 1.00 92.38 82 LEU A N 1
ATOM 611 C CA . LEU A 1 82 ? -16.972 -1.682 11.148 1.00 92.38 82 LEU A CA 1
ATOM 612 C C . LEU A 1 82 ? -16.885 -0.600 12.234 1.00 92.38 82 LEU A C 1
ATOM 614 O O . LEU A 1 82 ? -16.427 -0.888 13.338 1.00 92.38 82 LEU A O 1
ATOM 618 N N . MET A 1 83 ? -17.323 0.629 11.950 1.00 92.19 83 MET A N 1
ATOM 619 C CA . MET A 1 83 ? -17.254 1.732 12.915 1.00 92.19 83 MET A CA 1
ATOM 620 C C . MET A 1 83 ? -18.160 1.496 14.141 1.00 92.19 83 MET A C 1
ATOM 622 O O . MET A 1 83 ? -17.634 1.557 15.256 1.00 92.19 83 MET A O 1
ATOM 626 N N . PRO A 1 84 ? -19.462 1.166 13.993 1.00 91.06 84 PRO A N 1
ATOM 627 C CA . PRO A 1 84 ? -20.320 0.839 15.133 1.00 91.06 84 PRO A CA 1
ATOM 628 C C . PRO A 1 84 ? -19.793 -0.333 15.967 1.00 91.06 84 PRO A C 1
ATOM 630 O O . PRO A 1 84 ? -19.839 -0.287 17.195 1.00 91.06 84 PRO A O 1
ATOM 633 N N . LEU A 1 85 ? -19.238 -1.366 15.317 1.00 91.19 85 LEU A N 1
ATOM 634 C CA . LEU A 1 85 ? -18.575 -2.477 16.007 1.00 91.19 85 LEU A CA 1
ATOM 635 C C . LEU A 1 85 ? -17.403 -1.992 16.868 1.00 91.19 85 LEU A C 1
ATOM 637 O O . LEU A 1 85 ? -17.307 -2.359 18.042 1.00 91.19 85 LEU A O 1
ATOM 641 N N . GLY A 1 86 ? -16.539 -1.148 16.300 1.00 91.06 86 GLY A N 1
ATOM 642 C CA . GLY A 1 86 ? -15.409 -0.547 17.005 1.00 91.06 86 GLY A CA 1
ATOM 643 C C . GLY A 1 86 ? -15.836 0.297 18.209 1.00 91.06 86 GLY A C 1
ATOM 644 O O . GLY A 1 86 ? -15.245 0.161 19.279 1.00 91.06 86 GLY A O 1
ATOM 645 N N . GLU A 1 87 ? -16.888 1.111 18.072 1.00 90.25 87 GLU A N 1
ATOM 646 C CA . GLU A 1 87 ? -17.426 1.932 19.169 1.00 90.25 87 GLU A CA 1
ATOM 647 C C . GLU A 1 87 ? -18.002 1.066 20.296 1.00 90.25 87 GLU A C 1
ATOM 649 O O . GLU A 1 87 ? -17.671 1.266 21.466 1.00 90.25 87 GLU A O 1
ATOM 654 N N . VAL A 1 88 ? -18.819 0.063 19.959 1.00 91.19 88 VAL A N 1
ATOM 655 C CA . VAL A 1 88 ? -19.433 -0.849 20.940 1.00 91.19 88 VAL A CA 1
ATOM 656 C C . VAL A 1 88 ? -18.364 -1.598 21.724 1.00 91.19 88 VAL A C 1
ATOM 658 O O . VAL A 1 88 ? -18.435 -1.671 22.954 1.00 91.19 88 VAL A O 1
ATOM 661 N N . ILE A 1 89 ? -17.352 -2.121 21.031 1.00 92.62 89 ILE A N 1
ATOM 662 C CA . ILE A 1 89 ? -16.227 -2.793 21.678 1.00 92.62 89 ILE A CA 1
ATOM 663 C C . ILE A 1 89 ? -15.441 -1.796 22.528 1.00 92.62 89 ILE A C 1
ATOM 665 O O . ILE A 1 89 ? -15.137 -2.112 23.673 1.00 92.62 89 ILE A O 1
ATOM 669 N N . GLY A 1 90 ? -15.195 -0.578 22.046 1.00 90.00 90 GLY A N 1
ATOM 670 C CA . GLY A 1 90 ? -14.528 0.464 22.827 1.00 90.00 90 GLY A CA 1
ATOM 671 C C . GLY A 1 90 ? -15.239 0.813 24.130 1.00 90.00 90 GLY A C 1
ATOM 672 O O . GLY A 1 90 ? -14.588 0.980 25.154 1.00 90.00 90 GLY A O 1
ATOM 673 N N . VAL A 1 91 ? -16.570 0.854 24.137 1.00 89.44 91 VAL A N 1
ATOM 674 C CA . VAL A 1 91 ? -17.341 1.091 25.367 1.00 89.44 91 VAL A CA 1
ATOM 675 C C . VAL A 1 91 ? -17.287 -0.123 26.303 1.00 89.44 91 VAL A C 1
ATOM 677 O O . VAL A 1 91 ? -17.115 0.016 27.511 1.00 89.44 91 VAL A O 1
ATOM 680 N N . LYS A 1 92 ? -17.450 -1.336 25.770 1.00 91.88 92 LYS A N 1
ATOM 681 C CA . LYS A 1 92 ? -17.640 -2.549 26.584 1.00 91.88 92 LYS A CA 1
ATOM 682 C C . LYS A 1 92 ? -16.337 -3.184 27.066 1.00 91.88 92 LYS A C 1
ATOM 684 O O . LYS A 1 92 ? -16.324 -3.829 28.114 1.00 91.88 92 LYS A O 1
ATOM 689 N N . LEU A 1 93 ? -15.245 -3.016 26.326 1.00 91.00 93 LEU A N 1
ATOM 690 C CA . LEU A 1 93 ? -13.966 -3.669 26.598 1.00 91.00 93 LEU A CA 1
ATOM 691 C C . LEU A 1 93 ? -13.332 -3.218 27.925 1.00 91.00 93 LEU A C 1
ATOM 693 O O . LEU A 1 93 ? -13.008 -4.103 28.721 1.00 91.00 93 LEU A O 1
ATOM 697 N N . PRO A 1 94 ? -13.243 -1.913 28.257 1.00 88.12 94 PRO A N 1
ATOM 698 C CA . PRO A 1 94 ? -12.712 -1.471 29.550 1.00 88.12 94 PRO A CA 1
ATOM 699 C C . PRO A 1 94 ? -13.573 -1.885 30.748 1.00 88.12 94 PRO A C 1
ATOM 701 O O . PRO A 1 94 ? -13.067 -1.992 31.857 1.00 88.12 94 PRO A O 1
ATOM 704 N N . GLN A 1 95 ? -14.871 -2.129 30.535 1.00 89.75 95 GLN A N 1
ATOM 705 C CA . GLN A 1 95 ? -15.801 -2.535 31.595 1.00 89.75 95 GLN A CA 1
ATOM 706 C C . GLN A 1 95 ? -15.678 -4.019 31.960 1.00 89.75 95 GLN A C 1
ATOM 708 O O . GLN A 1 95 ? -16.010 -4.403 33.078 1.00 89.75 95 GLN A O 1
ATOM 713 N N . LYS A 1 96 ? -15.260 -4.865 31.008 1.00 90.75 96 LYS A N 1
ATOM 714 C CA . LYS A 1 96 ? -15.274 -6.332 31.153 1.00 90.75 96 LYS A CA 1
ATOM 715 C C . LYS A 1 96 ? -13.895 -6.978 31.214 1.00 90.75 96 LYS A C 1
ATOM 717 O O . LYS A 1 96 ? -13.806 -8.168 31.503 1.00 90.75 96 LYS A O 1
ATOM 722 N N . THR A 1 97 ? -12.832 -6.244 30.894 1.00 90.94 97 THR A N 1
ATOM 723 C CA . THR A 1 97 ? -11.488 -6.813 30.734 1.00 90.94 97 THR A CA 1
ATOM 724 C C . THR A 1 97 ? -10.419 -5.970 31.418 1.00 90.94 97 THR A C 1
ATOM 726 O O . THR A 1 97 ? -10.664 -4.840 31.832 1.00 90.94 97 THR A O 1
ATOM 729 N N . ASN A 1 98 ? -9.224 -6.541 31.563 1.00 90.81 98 ASN A N 1
ATOM 730 C CA . ASN A 1 98 ? -8.074 -5.878 32.165 1.00 90.81 98 ASN A CA 1
ATOM 731 C C . ASN A 1 98 ? -7.203 -5.166 31.113 1.00 90.81 98 ASN A C 1
ATOM 733 O O . ASN A 1 98 ? -7.309 -5.398 29.907 1.00 90.81 98 ASN A O 1
ATOM 737 N N . LEU A 1 99 ? -6.294 -4.312 31.589 1.00 89.88 99 LEU A N 1
ATOM 738 C CA . LEU A 1 99 ? -5.425 -3.497 30.739 1.00 89.88 99 LEU A CA 1
ATOM 739 C C . LEU A 1 99 ? -4.647 -4.301 29.671 1.00 89.88 99 LEU A C 1
ATOM 741 O O . LEU A 1 99 ? -4.685 -3.891 28.512 1.00 89.88 99 LEU A O 1
ATOM 745 N N . PRO A 1 100 ? -3.996 -5.447 29.968 1.00 93.75 100 PRO A N 1
ATOM 746 C CA . PRO A 1 100 ? -3.263 -6.203 28.947 1.00 93.75 100 PRO A CA 1
ATOM 747 C C . PRO A 1 100 ? -4.133 -6.669 27.771 1.00 93.75 100 PRO A C 1
ATOM 749 O O . PRO A 1 100 ? -3.684 -6.633 26.624 1.00 93.75 100 PRO A O 1
ATOM 752 N N . VAL A 1 101 ? -5.386 -7.064 28.030 1.00 92.69 101 VAL A N 1
ATOM 753 C CA . VAL A 1 101 ? -6.335 -7.463 26.978 1.00 92.69 101 VAL A CA 1
ATOM 754 C C . VAL A 1 101 ? -6.726 -6.259 26.124 1.00 92.69 101 VAL A C 1
ATOM 756 O O . VAL A 1 101 ? -6.727 -6.365 24.898 1.00 92.69 101 VAL A O 1
ATOM 759 N N . ILE A 1 102 ? -6.970 -5.099 26.744 1.00 91.50 102 ILE A N 1
ATOM 760 C CA . ILE A 1 102 ? -7.266 -3.843 26.035 1.00 91.50 102 ILE A CA 1
ATOM 761 C C . ILE A 1 102 ? -6.105 -3.453 25.113 1.00 91.50 102 ILE A C 1
ATOM 763 O O . ILE A 1 102 ? -6.326 -3.137 23.945 1.00 91.50 102 ILE A O 1
ATOM 767 N N . LEU A 1 103 ? -4.865 -3.503 25.609 1.00 93.25 103 LEU A N 1
ATOM 768 C CA . LEU A 1 103 ? -3.676 -3.142 24.830 1.00 93.25 103 LEU A CA 1
ATOM 769 C C . LEU A 1 103 ? -3.403 -4.133 23.694 1.00 93.25 103 LEU A C 1
ATOM 771 O O . LEU A 1 103 ? -3.058 -3.717 22.590 1.00 93.25 103 LEU A O 1
ATOM 775 N N . THR A 1 104 ? -3.606 -5.430 23.937 1.00 94.50 104 THR A N 1
ATOM 776 C CA . THR A 1 104 ? -3.472 -6.466 22.901 1.00 94.50 104 THR A CA 1
ATOM 777 C C . THR A 1 104 ? -4.522 -6.277 21.810 1.00 94.50 104 THR A C 1
ATOM 779 O O . THR A 1 104 ? -4.197 -6.314 20.624 1.00 94.50 104 THR A O 1
ATOM 782 N N . PHE A 1 105 ? -5.771 -6.008 22.197 1.00 94.06 105 PHE A N 1
ATOM 783 C CA . PHE A 1 105 ? -6.837 -5.678 21.258 1.00 94.06 105 PHE A CA 1
ATOM 784 C C . PHE A 1 105 ? -6.492 -4.432 20.434 1.00 94.06 105 PHE A C 1
ATOM 786 O O . PHE A 1 105 ? -6.586 -4.473 19.212 1.00 94.06 105 PHE A O 1
ATOM 793 N N . ALA A 1 106 ? -6.048 -3.353 21.084 1.00 92.69 106 ALA A N 1
ATOM 794 C CA . ALA A 1 106 ? -5.656 -2.104 20.435 1.00 92.69 106 ALA A CA 1
ATOM 795 C C . ALA A 1 106 ? -4.524 -2.308 19.412 1.00 92.69 106 ALA A C 1
ATOM 797 O O . ALA A 1 106 ? -4.591 -1.789 18.297 1.00 92.69 106 ALA A O 1
ATOM 798 N N . PHE A 1 107 ? -3.520 -3.116 19.762 1.00 96.00 107 PHE A N 1
ATOM 799 C CA . PHE A 1 107 ? -2.422 -3.468 18.866 1.00 96.00 107 PHE A CA 1
ATOM 800 C C . PHE A 1 107 ? -2.903 -4.259 17.641 1.00 96.00 107 PHE A C 1
ATOM 802 O O . PHE A 1 107 ? -2.596 -3.883 16.507 1.00 96.00 107 PHE A O 1
ATOM 809 N N . ILE A 1 108 ? -3.689 -5.323 17.852 1.00 95.81 108 ILE A N 1
ATOM 810 C CA . ILE A 1 108 ? -4.229 -6.148 16.758 1.00 95.81 108 ILE A CA 1
ATOM 811 C C . ILE A 1 108 ? -5.177 -5.325 15.883 1.00 95.81 108 ILE A C 1
ATOM 813 O O . ILE A 1 108 ? -5.147 -5.465 14.662 1.00 95.81 108 ILE A O 1
ATOM 817 N N . LEU A 1 109 ? -5.971 -4.433 16.481 1.00 94.06 109 LEU A N 1
ATOM 818 C CA . LEU A 1 109 ? -6.846 -3.528 15.750 1.00 94.06 109 LEU A CA 1
ATOM 819 C C . LEU A 1 109 ? -6.048 -2.618 14.814 1.00 94.06 109 LEU A C 1
ATOM 821 O O . LEU A 1 109 ? -6.396 -2.522 13.643 1.00 94.06 109 LEU A O 1
ATOM 825 N N . GLY A 1 110 ? -4.984 -1.971 15.301 1.00 93.94 110 GLY A N 1
ATOM 826 C CA . GLY A 1 110 ? -4.141 -1.103 14.471 1.00 93.94 110 GLY A CA 1
ATOM 827 C C . GLY A 1 110 ? -3.487 -1.854 13.306 1.00 93.94 110 GLY A C 1
ATOM 828 O O . GLY A 1 110 ? -3.494 -1.385 12.164 1.00 93.94 110 GLY A O 1
ATOM 829 N N . LEU A 1 111 ? -2.997 -3.066 13.571 1.00 94.31 111 LEU A N 1
ATOM 830 C CA . LEU A 1 111 ? -2.435 -3.949 12.550 1.00 94.31 111 LEU A CA 1
ATOM 831 C C . LEU A 1 111 ? -3.494 -4.376 11.516 1.00 94.31 111 LEU A C 1
ATOM 833 O O . LEU A 1 111 ? -3.265 -4.255 10.313 1.00 94.31 111 LEU A O 1
ATOM 837 N N . GLY A 1 112 ? -4.673 -4.813 11.966 1.00 92.75 112 GLY A N 1
ATOM 838 C CA . GLY A 1 112 ? -5.776 -5.230 11.098 1.00 92.75 112 GLY A CA 1
ATOM 839 C C . GLY A 1 112 ? -6.365 -4.080 10.278 1.00 92.75 112 GLY A C 1
ATOM 840 O O . GLY A 1 112 ? -6.637 -4.253 9.092 1.00 92.75 112 GLY A O 1
ATOM 841 N N . ALA A 1 113 ? -6.491 -2.890 10.869 1.00 91.75 113 ALA A N 1
ATOM 842 C CA . ALA A 1 113 ? -6.934 -1.679 10.181 1.00 91.75 113 ALA A CA 1
ATOM 843 C C . ALA A 1 113 ? -5.985 -1.295 9.039 1.00 91.75 113 ALA A C 1
ATOM 845 O O . ALA A 1 113 ? -6.437 -0.950 7.952 1.00 91.75 113 ALA A O 1
ATOM 846 N N . THR A 1 114 ? -4.675 -1.456 9.249 1.00 91.69 114 THR A N 1
ATOM 847 C CA . THR A 1 114 ? -3.663 -1.210 8.211 1.00 91.69 114 THR A CA 1
ATOM 848 C C . THR A 1 114 ? -3.788 -2.192 7.047 1.00 91.69 114 THR A C 1
ATOM 850 O O . THR A 1 114 ? -3.613 -1.813 5.893 1.00 91.69 114 THR A O 1
ATOM 853 N N . PHE A 1 115 ? -4.109 -3.462 7.311 1.00 89.81 115 PHE A N 1
ATOM 854 C CA . PHE A 1 115 ? -4.340 -4.444 6.240 1.00 89.81 115 PHE A CA 1
ATOM 855 C C . PHE A 1 115 ? -5.622 -4.159 5.462 1.00 89.81 115 PHE A C 1
ATOM 857 O O . PHE A 1 115 ? -5.702 -4.460 4.272 1.00 89.81 115 PHE A O 1
ATOM 864 N N . ALA A 1 116 ? -6.600 -3.562 6.139 1.00 89.38 116 ALA A N 1
ATOM 865 C CA . ALA A 1 116 ? -7.832 -3.086 5.544 1.00 89.38 116 ALA A CA 1
ATOM 866 C C . ALA A 1 116 ? -7.675 -1.737 4.819 1.00 89.38 116 ALA A C 1
ATOM 868 O O . ALA A 1 116 ? -8.628 -1.298 4.189 1.00 89.38 116 ALA A O 1
ATOM 869 N N . GLU A 1 117 ? -6.511 -1.081 4.863 1.00 89.94 117 GLU A N 1
ATOM 870 C CA . GLU A 1 117 ? -6.294 0.234 4.257 1.00 89.94 117 GLU A CA 1
ATOM 871 C C . GLU A 1 117 ? -6.033 0.112 2.737 1.00 89.94 117 GLU A C 1
ATOM 873 O O . GLU A 1 117 ? -4.976 -0.385 2.327 1.00 89.94 117 GLU A O 1
ATOM 878 N N . PRO A 1 118 ? -6.944 0.573 1.855 1.00 84.50 118 PRO A N 1
ATOM 879 C CA . PRO A 1 118 ? -6.775 0.424 0.408 1.00 84.50 118 PRO A CA 1
ATOM 880 C C . PRO A 1 118 ? -5.552 1.173 -0.137 1.00 84.50 118 PRO A C 1
ATOM 882 O O . PRO A 1 118 ? -4.925 0.720 -1.098 1.00 84.50 118 PRO A O 1
ATOM 885 N N . ALA A 1 119 ? -5.169 2.290 0.486 1.00 86.88 119 ALA A N 1
ATOM 886 C CA . ALA A 1 119 ? -4.034 3.092 0.042 1.00 86.88 119 ALA A CA 1
ATOM 887 C C . ALA A 1 119 ? -2.688 2.342 0.137 1.00 86.88 119 ALA A C 1
ATOM 889 O O . ALA A 1 119 ? -1.810 2.540 -0.705 1.00 86.88 119 ALA A O 1
ATOM 890 N N . ILE A 1 120 ? -2.558 1.381 1.061 1.00 88.31 120 ILE A N 1
ATOM 891 C CA . ILE A 1 120 ? -1.400 0.476 1.131 1.00 88.31 120 ILE A CA 1
ATOM 892 C C . ILE A 1 120 ? -1.320 -0.434 -0.105 1.00 88.31 120 ILE A C 1
ATOM 894 O O . ILE A 1 120 ? -0.229 -0.724 -0.602 1.00 88.31 120 ILE A O 1
ATOM 898 N N . GLY A 1 121 ? -2.464 -0.873 -0.637 1.00 83.25 121 GLY A N 1
ATOM 899 C CA . GLY A 1 121 ? -2.524 -1.649 -1.877 1.00 83.25 121 GLY A CA 1
ATOM 900 C C . GLY A 1 121 ? -1.991 -0.861 -3.075 1.00 83.25 121 GLY A C 1
ATOM 901 O O . GLY A 1 121 ? -1.185 -1.383 -3.846 1.00 83.25 121 GLY A O 1
ATOM 902 N N . ILE A 1 122 ? -2.367 0.417 -3.180 1.00 82.06 122 ILE A N 1
ATOM 903 C CA . ILE A 1 122 ? -1.885 1.327 -4.232 1.00 82.06 122 ILE A CA 1
ATOM 904 C C . ILE A 1 122 ? -0.366 1.489 -4.135 1.00 82.06 122 ILE A C 1
ATOM 906 O O . ILE A 1 122 ? 0.338 1.346 -5.137 1.00 82.06 122 ILE A O 1
ATOM 910 N N . LEU A 1 123 ? 0.148 1.707 -2.922 1.00 85.44 123 LEU A N 1
ATOM 911 C CA . LEU A 1 123 ? 1.577 1.868 -2.666 1.00 85.44 123 LEU A CA 1
ATOM 912 C C . LEU A 1 123 ? 2.392 0.665 -3.169 1.00 85.44 123 LEU A C 1
ATOM 914 O O . LEU A 1 123 ? 3.422 0.842 -3.816 1.00 85.44 123 LEU A O 1
ATOM 918 N N . LYS A 1 124 ? 1.897 -0.566 -2.965 1.00 85.31 124 LYS A N 1
ATOM 919 C CA . LYS A 1 124 ? 2.528 -1.777 -3.523 1.00 85.31 124 LYS A CA 1
ATOM 920 C C . LYS A 1 124 ? 2.567 -1.754 -5.047 1.00 85.31 124 LYS A C 1
ATOM 922 O O . LYS A 1 124 ? 3.590 -2.087 -5.637 1.00 85.31 124 LYS A O 1
ATOM 927 N N . THR A 1 125 ? 1.470 -1.358 -5.694 1.00 80.56 125 THR A N 1
ATOM 928 C CA . THR A 1 125 ? 1.412 -1.320 -7.166 1.00 80.56 125 THR A CA 1
ATOM 929 C C . THR A 1 125 ? 2.356 -0.282 -7.769 1.00 80.56 125 THR A C 1
ATOM 931 O O . THR A 1 125 ? 2.889 -0.515 -8.853 1.00 80.56 125 THR A O 1
ATOM 934 N N . ALA A 1 126 ? 2.647 0.809 -7.050 1.00 80.12 126 ALA A N 1
ATOM 935 C CA . ALA A 1 126 ? 3.653 1.788 -7.463 1.00 80.12 126 ALA A CA 1
ATOM 936 C C . ALA A 1 126 ? 5.071 1.180 -7.540 1.00 80.12 126 ALA A C 1
ATOM 938 O O . ALA A 1 126 ? 5.895 1.621 -8.342 1.00 80.12 126 ALA A O 1
ATOM 939 N N . GLY A 1 127 ? 5.334 0.105 -6.786 1.00 82.19 127 GLY A N 1
ATOM 940 C CA . GLY A 1 127 ? 6.583 -0.660 -6.818 1.00 82.19 127 GLY A CA 1
ATOM 941 C C . GLY A 1 127 ? 6.987 -1.208 -8.181 1.00 82.19 127 GLY A C 1
ATOM 942 O O . GLY A 1 127 ? 8.181 -1.354 -8.442 1.00 82.19 127 GLY A O 1
ATOM 943 N N . ALA A 1 128 ? 6.018 -1.465 -9.064 1.00 79.38 128 ALA A N 1
ATOM 944 C CA . ALA A 1 128 ? 6.273 -1.975 -10.410 1.00 79.38 128 ALA A CA 1
ATOM 945 C C . ALA A 1 128 ? 7.029 -0.972 -11.303 1.00 79.38 128 ALA A C 1
ATOM 947 O O . ALA A 1 128 ? 7.637 -1.373 -12.294 1.00 79.38 128 ALA A O 1
ATOM 948 N N . TYR A 1 129 ? 7.002 0.318 -10.952 1.00 81.50 129 TYR A N 1
ATOM 949 C CA . TYR A 1 129 ? 7.654 1.395 -11.702 1.00 81.50 129 TYR A CA 1
ATOM 950 C C . TYR A 1 129 ? 9.041 1.756 -11.158 1.00 81.50 129 TYR A C 1
ATOM 952 O O . TYR A 1 129 ? 9.764 2.537 -11.778 1.00 81.50 129 TYR A O 1
ATOM 960 N N . VAL A 1 130 ? 9.440 1.181 -10.020 1.00 87.81 130 VAL A N 1
ATOM 961 C CA . VAL A 1 130 ? 10.767 1.395 -9.442 1.00 87.81 130 VAL A CA 1
ATOM 962 C C . VAL A 1 130 ? 11.775 0.512 -10.170 1.00 87.81 130 VAL A C 1
ATOM 964 O O . VAL A 1 130 ? 11.640 -0.708 -10.209 1.00 87.81 130 VAL A O 1
ATOM 967 N N . LYS A 1 131 ? 12.822 1.116 -10.733 1.00 89.75 131 LYS A N 1
ATOM 968 C CA . LYS A 1 131 ? 13.903 0.371 -11.382 1.00 89.75 131 LYS A CA 1
ATOM 969 C C . LYS A 1 131 ? 14.842 -0.233 -10.339 1.00 89.75 131 LYS A C 1
ATOM 971 O O . LYS A 1 131 ? 15.396 0.476 -9.500 1.00 89.75 131 LYS A O 1
ATOM 976 N N . ALA A 1 132 ? 15.072 -1.541 -10.444 1.00 92.25 132 ALA A N 1
ATOM 977 C CA . ALA A 1 132 ? 15.898 -2.304 -9.506 1.00 92.25 132 ALA A CA 1
ATOM 978 C C . ALA A 1 132 ? 17.355 -1.819 -9.383 1.00 92.25 132 ALA A C 1
ATOM 980 O O . ALA A 1 132 ? 17.954 -2.007 -8.331 1.00 92.25 132 ALA A O 1
ATOM 981 N N . TRP A 1 133 ? 17.927 -1.204 -10.421 1.00 92.00 133 TRP A N 1
ATOM 982 C CA . TRP A 1 133 ? 19.297 -0.672 -10.394 1.00 92.00 133 TRP A CA 1
ATOM 983 C C . TRP A 1 133 ? 19.386 0.768 -9.865 1.00 92.00 133 TRP A C 1
ATOM 985 O O . TRP A 1 133 ? 20.410 1.129 -9.288 1.00 92.00 133 TRP A O 1
ATOM 995 N N . ASP A 1 134 ? 18.313 1.557 -9.997 1.00 90.81 134 ASP A N 1
ATOM 996 C CA . ASP A 1 134 ? 18.253 2.940 -9.500 1.00 90.81 134 ASP A CA 1
ATOM 997 C C . ASP A 1 134 ? 17.986 2.977 -7.988 1.00 90.81 134 ASP A C 1
ATOM 999 O O . ASP A 1 134 ? 18.583 3.773 -7.267 1.00 90.81 134 ASP A O 1
ATOM 1003 N N . ALA A 1 135 ? 17.110 2.095 -7.491 1.00 94.19 135 ALA A N 1
ATOM 1004 C CA . ALA A 1 135 ? 16.786 1.998 -6.069 1.00 94.19 135 ALA A CA 1
ATOM 1005 C C . ALA A 1 135 ? 16.580 0.531 -5.626 1.00 94.19 135 ALA A C 1
ATOM 1007 O O . ALA A 1 135 ? 15.442 0.110 -5.396 1.00 94.19 135 ALA A O 1
ATOM 1008 N N . PRO A 1 136 ? 17.662 -0.263 -5.471 1.00 95.38 136 PRO A N 1
ATOM 1009 C CA . PRO A 1 136 ? 17.582 -1.695 -5.162 1.00 95.38 136 PRO A CA 1
ATOM 1010 C C . PRO A 1 136 ? 16.790 -2.030 -3.893 1.00 95.38 136 PRO A C 1
ATOM 1012 O O . PRO A 1 136 ? 15.965 -2.944 -3.898 1.00 95.38 136 PRO A O 1
ATOM 1015 N N . LEU A 1 137 ? 17.008 -1.280 -2.805 1.00 95.69 137 LEU A N 1
ATOM 1016 C CA . LEU A 1 137 ? 16.292 -1.492 -1.542 1.00 95.69 137 LEU A CA 1
ATOM 1017 C C . LEU A 1 137 ? 14.795 -1.201 -1.674 1.00 95.69 137 LEU A C 1
ATOM 1019 O O . LEU A 1 137 ? 13.967 -1.994 -1.231 1.00 95.69 137 LEU A O 1
ATOM 1023 N N . LEU A 1 138 ? 14.453 -0.078 -2.307 1.00 95.31 138 LEU A N 1
ATOM 1024 C CA . LEU A 1 138 ? 13.067 0.320 -2.538 1.00 95.31 138 LEU A CA 1
ATOM 1025 C C . LEU A 1 138 ? 12.346 -0.707 -3.424 1.00 95.31 138 LEU A C 1
ATOM 1027 O O . LEU A 1 138 ? 11.235 -1.129 -3.107 1.00 95.31 138 LEU A O 1
ATOM 1031 N N . PHE A 1 139 ? 13.012 -1.163 -4.490 1.00 94.44 139 PHE A N 1
ATOM 1032 C CA . PHE A 1 139 ? 12.514 -2.215 -5.371 1.00 94.44 139 PHE A CA 1
ATOM 1033 C C . PHE A 1 139 ? 12.234 -3.515 -4.607 1.00 94.44 139 PHE A C 1
ATOM 1035 O O . PHE A 1 139 ? 11.151 -4.083 -4.754 1.00 94.44 139 PHE A O 1
ATOM 1042 N N . LEU A 1 140 ? 13.172 -3.962 -3.763 1.00 94.75 140 LEU A N 1
ATOM 1043 C CA . LEU A 1 140 ? 13.016 -5.169 -2.946 1.00 94.75 140 LEU A CA 1
ATOM 1044 C C . LEU A 1 140 ? 11.784 -5.071 -2.036 1.00 94.75 140 LEU A C 1
ATOM 1046 O O . LEU A 1 140 ? 10.963 -5.988 -2.011 1.00 94.75 140 LEU A O 1
ATOM 1050 N N . VAL A 1 141 ? 11.666 -3.966 -1.295 1.00 94.81 141 VAL A N 1
ATOM 1051 C CA . VAL A 1 141 ? 10.621 -3.763 -0.281 1.00 94.81 141 VAL A CA 1
ATOM 1052 C C . VAL A 1 141 ? 9.235 -3.611 -0.912 1.00 94.81 141 VAL A C 1
ATOM 1054 O O . VAL A 1 141 ? 8.261 -4.055 -0.314 1.00 94.81 141 VAL A O 1
ATOM 1057 N N . LEU A 1 142 ? 9.125 -3.051 -2.121 1.00 93.31 142 LEU A N 1
ATOM 1058 C CA . LEU A 1 142 ? 7.839 -2.888 -2.809 1.00 93.31 142 LEU A CA 1
ATOM 1059 C C . LEU A 1 142 ? 7.423 -4.082 -3.681 1.00 93.31 142 LEU A C 1
ATOM 1061 O O . LEU A 1 142 ? 6.233 -4.226 -3.951 1.00 93.31 142 LEU A O 1
ATOM 1065 N N . ASN A 1 143 ? 8.362 -4.938 -4.098 1.00 91.31 143 ASN A N 1
ATOM 1066 C CA . ASN A 1 143 ? 8.079 -6.106 -4.940 1.00 91.31 143 ASN A CA 1
ATOM 1067 C C . ASN A 1 143 ? 8.181 -7.407 -4.132 1.00 91.31 143 ASN A C 1
ATOM 1069 O O . ASN A 1 143 ? 7.194 -7.859 -3.556 1.00 91.31 143 ASN A O 1
ATOM 1073 N N . LYS A 1 144 ? 9.378 -8.001 -4.037 1.00 91.50 144 LYS A N 1
ATOM 1074 C CA . LYS A 1 144 ? 9.598 -9.302 -3.381 1.00 91.50 144 LYS A CA 1
ATOM 1075 C C . LYS A 1 144 ? 9.141 -9.321 -1.918 1.00 91.50 144 LYS A C 1
ATOM 1077 O O . LYS A 1 144 ? 8.547 -10.297 -1.467 1.00 91.50 144 LYS A O 1
ATOM 1082 N N . TYR A 1 145 ? 9.391 -8.240 -1.182 1.00 93.19 145 TYR A N 1
ATOM 1083 C CA . TYR A 1 145 ? 9.058 -8.109 0.238 1.00 93.19 145 TYR A CA 1
ATOM 1084 C C . TYR A 1 145 ? 7.913 -7.126 0.512 1.00 93.19 145 TYR A C 1
ATOM 1086 O O . TYR A 1 145 ? 7.789 -6.618 1.628 1.00 93.19 145 TYR A O 1
ATOM 1094 N N . SER A 1 146 ? 6.995 -6.949 -0.448 1.00 92.12 146 SER A N 1
ATOM 1095 C CA . SER A 1 146 ? 5.817 -6.078 -0.298 1.00 92.12 146 SER A CA 1
ATOM 1096 C C . SER A 1 146 ? 4.967 -6.404 0.933 1.00 92.12 146 SER A C 1
ATOM 1098 O O . SER A 1 146 ? 4.314 -5.531 1.498 1.00 92.12 146 SER A O 1
ATOM 1100 N N . ASN A 1 147 ? 4.933 -7.669 1.360 1.00 91.38 147 ASN A N 1
ATOM 1101 C CA . ASN A 1 147 ? 4.192 -8.075 2.556 1.00 91.38 147 ASN A CA 1
ATOM 1102 C C . ASN A 1 147 ? 4.938 -7.726 3.849 1.00 91.38 147 ASN A C 1
ATOM 1104 O O . ASN A 1 147 ? 4.292 -7.311 4.804 1.00 91.38 147 ASN A O 1
ATOM 1108 N N . HIS A 1 148 ? 6.274 -7.795 3.865 1.00 94.88 148 HIS A N 1
ATOM 1109 C CA . HIS A 1 148 ? 7.067 -7.337 5.011 1.00 94.88 148 HIS A CA 1
ATOM 1110 C C . HIS A 1 148 ? 6.913 -5.833 5.232 1.00 94.88 148 HIS A C 1
ATOM 1112 O O . HIS A 1 148 ? 6.827 -5.405 6.380 1.00 94.88 148 HIS A O 1
ATOM 1118 N N . LEU A 1 149 ? 6.808 -5.045 4.151 1.00 94.81 149 LEU A N 1
ATOM 1119 C CA . LEU A 1 149 ? 6.464 -3.626 4.243 1.00 94.81 149 LEU A CA 1
ATOM 1120 C C . LEU A 1 149 ? 5.135 -3.436 4.979 1.00 94.81 149 LEU A C 1
ATOM 1122 O O . LEU A 1 149 ? 5.072 -2.701 5.954 1.00 94.81 149 LEU A O 1
ATOM 1126 N N . VAL A 1 150 ? 4.085 -4.142 4.559 1.00 93.81 150 VAL A N 1
ATOM 1127 C CA . VAL A 1 150 ? 2.756 -4.010 5.178 1.00 93.81 150 VAL A CA 1
ATOM 1128 C C . VAL A 1 150 ? 2.730 -4.479 6.620 1.00 93.81 150 VAL A C 1
ATOM 1130 O O . VAL A 1 150 ? 2.090 -3.838 7.447 1.00 93.81 150 VAL A O 1
ATOM 1133 N N . TYR A 1 151 ? 3.448 -5.551 6.950 1.00 95.50 151 TYR A N 1
ATOM 1134 C CA . TYR A 1 151 ? 3.592 -5.984 8.336 1.00 95.50 151 TYR A CA 1
ATOM 1135 C C . TYR A 1 151 ? 4.345 -4.952 9.172 1.00 95.50 151 TYR A C 1
ATOM 1137 O O . TYR A 1 151 ? 3.919 -4.658 10.279 1.00 95.50 151 TYR A O 1
ATOM 1145 N N . SER A 1 152 ? 5.411 -4.354 8.640 1.00 97.06 152 SER A N 1
ATOM 1146 C CA . SER A 1 152 ? 6.157 -3.288 9.314 1.00 97.06 152 SER A CA 1
ATOM 1147 C C . SER A 1 152 ? 5.281 -2.056 9.570 1.00 97.06 152 SER A C 1
ATOM 1149 O O . SER A 1 152 ? 5.178 -1.610 10.713 1.00 97.06 152 SER A O 1
ATOM 1151 N N . VAL A 1 153 ? 4.565 -1.569 8.550 1.00 96.56 153 VAL A N 1
ATOM 1152 C CA . VAL A 1 153 ? 3.603 -0.462 8.687 1.00 96.56 153 VAL A CA 1
ATOM 1153 C C . VAL A 1 153 ? 2.521 -0.821 9.708 1.00 96.56 153 VAL A C 1
ATOM 1155 O O . VAL A 1 153 ? 2.268 -0.041 10.623 1.00 96.56 153 VAL A O 1
ATOM 1158 N N . GLY A 1 154 ? 1.932 -2.017 9.609 1.00 95.44 154 GLY A N 1
ATOM 1159 C CA . GLY A 1 154 ? 0.875 -2.483 10.509 1.00 95.44 154 GLY A CA 1
ATOM 1160 C C . GLY A 1 154 ? 1.333 -2.641 11.957 1.00 95.44 154 GLY A C 1
ATOM 1161 O O . GLY A 1 154 ? 0.595 -2.281 12.868 1.00 95.44 154 GLY A O 1
ATOM 1162 N N . VAL A 1 155 ? 2.566 -3.100 12.189 1.00 97.50 155 VAL A N 1
ATOM 1163 C CA . VAL A 1 155 ? 3.189 -3.112 13.522 1.00 97.50 155 VAL A CA 1
ATOM 1164 C C . VAL A 1 155 ? 3.388 -1.684 14.027 1.00 97.50 155 VAL A C 1
ATOM 1166 O O . VAL A 1 155 ? 3.070 -1.408 15.181 1.00 97.50 155 VAL A O 1
ATOM 1169 N N . GLY A 1 156 ? 3.839 -0.759 13.173 1.00 97.06 156 GLY A N 1
ATOM 1170 C CA . GLY A 1 156 ? 3.937 0.663 13.507 1.00 97.06 156 GLY A CA 1
ATOM 1171 C C . GLY A 1 156 ? 2.594 1.256 13.946 1.00 97.06 156 GLY A C 1
ATOM 1172 O O . GLY A 1 156 ? 2.511 1.867 15.010 1.00 97.06 156 GLY A O 1
ATOM 1173 N N . VAL A 1 157 ? 1.521 1.020 13.185 1.00 96.06 157 VAL A N 1
ATOM 1174 C CA . VAL A 1 157 ? 0.164 1.463 13.554 1.00 96.06 157 VAL A CA 1
ATOM 1175 C C . VAL A 1 157 ? -0.329 0.758 14.818 1.00 96.06 157 VAL A C 1
ATOM 1177 O O . VAL A 1 157 ? -0.878 1.411 15.697 1.00 96.06 157 VAL A O 1
ATOM 1180 N N . GLY A 1 158 ? -0.104 -0.548 14.970 1.00 95.88 158 GLY A N 1
ATOM 1181 C CA . GLY A 1 158 ? -0.469 -1.290 16.181 1.00 95.88 158 GLY A CA 1
ATOM 1182 C C . GLY A 1 158 ? 0.186 -0.709 17.437 1.00 95.88 158 GLY A C 1
ATOM 1183 O O . GLY A 1 1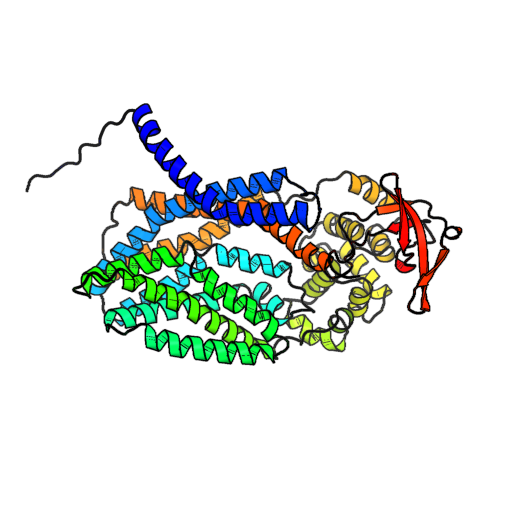58 ? -0.493 -0.470 18.436 1.00 95.88 158 GLY A O 1
ATOM 1184 N N . ILE A 1 159 ? 1.488 -0.409 17.373 1.00 96.69 159 ILE A N 1
ATOM 1185 C CA . ILE A 1 159 ? 2.224 0.266 18.453 1.00 96.69 159 ILE A CA 1
ATOM 1186 C C . ILE A 1 159 ? 1.653 1.669 18.697 1.00 96.69 159 ILE A C 1
ATOM 1188 O O . ILE A 1 159 ? 1.463 2.058 19.849 1.00 96.69 159 ILE A O 1
ATOM 1192 N N . ALA A 1 160 ? 1.329 2.418 17.641 1.00 94.38 160 ALA A N 1
ATOM 1193 C CA . ALA A 1 160 ? 0.731 3.742 17.770 1.00 94.38 160 ALA A CA 1
ATOM 1194 C C . ALA A 1 160 ? -0.628 3.722 18.474 1.00 94.38 160 ALA A C 1
ATOM 1196 O O . ALA A 1 160 ? -0.862 4.541 19.362 1.00 94.38 160 ALA A O 1
ATOM 1197 N N . VAL A 1 161 ? -1.513 2.791 18.106 1.00 92.50 161 VAL A N 1
ATOM 1198 C CA . VAL A 1 161 ? -2.826 2.643 18.745 1.00 92.50 161 VAL A CA 1
ATOM 1199 C C . VAL A 1 161 ? -2.646 2.201 20.195 1.00 92.50 161 VAL A C 1
ATOM 1201 O O . VAL A 1 161 ? -3.278 2.775 21.076 1.00 92.50 161 VAL A O 1
ATOM 1204 N N . LEU A 1 162 ? -1.721 1.278 20.479 1.00 93.38 162 LEU A N 1
ATOM 1205 C CA . LEU A 1 162 ? -1.376 0.868 21.843 1.00 93.38 162 LEU A CA 1
ATOM 1206 C C . LEU A 1 162 ? -0.909 2.057 22.699 1.00 93.38 162 LEU A C 1
ATOM 1208 O O . LEU A 1 162 ? -1.459 2.282 23.778 1.00 93.38 162 LEU A O 1
ATOM 1212 N N . PHE A 1 163 ? 0.062 2.849 22.232 1.00 92.38 163 PHE A N 1
ATOM 1213 C CA . PHE A 1 163 ? 0.519 4.040 22.959 1.00 92.38 163 PHE A CA 1
ATOM 1214 C C . PHE A 1 163 ? -0.559 5.115 23.046 1.00 92.38 163 PHE A C 1
ATOM 1216 O O . PHE A 1 163 ? -0.668 5.781 24.073 1.00 92.38 163 PHE A O 1
ATOM 1223 N N . GLY A 1 164 ? -1.382 5.262 22.010 1.00 89.31 164 GLY A N 1
ATOM 1224 C CA . GLY A 1 164 ? -2.555 6.125 22.032 1.00 89.31 164 GLY A CA 1
ATOM 1225 C C . GLY A 1 164 ? -3.532 5.729 23.135 1.00 89.31 164 GLY A C 1
ATOM 1226 O O . GLY A 1 164 ? -4.018 6.597 23.860 1.00 89.31 164 GLY A O 1
ATOM 1227 N N . MET A 1 165 ? -3.737 4.425 23.330 1.00 85.00 165 MET A N 1
ATOM 1228 C CA . MET A 1 165 ? -4.575 3.908 24.403 1.00 85.00 165 MET A CA 1
ATOM 1229 C C . MET A 1 165 ? -3.955 4.098 25.783 1.00 85.00 165 MET A C 1
ATOM 1231 O O . MET A 1 165 ? -4.639 4.585 26.677 1.00 85.00 165 MET A O 1
ATOM 1235 N N . LEU A 1 166 ? -2.670 3.781 25.965 1.00 88.00 166 LEU A N 1
ATOM 1236 C CA . LEU A 1 166 ? -1.958 4.043 27.224 1.00 88.00 166 LEU A CA 1
ATOM 1237 C C . LEU A 1 166 ? -2.036 5.520 27.600 1.00 88.00 166 LEU A C 1
ATOM 1239 O O . LEU A 1 166 ? -2.410 5.871 28.716 1.00 88.00 166 LEU A O 1
ATOM 1243 N N . ARG A 1 167 ? -1.730 6.387 26.634 1.00 86.56 167 ARG A N 1
ATOM 1244 C CA . ARG A 1 167 ? -1.794 7.830 26.803 1.00 86.56 167 ARG A CA 1
ATOM 1245 C C . ARG A 1 167 ? -3.180 8.260 27.277 1.00 86.56 167 ARG A C 1
ATOM 1247 O O . ARG A 1 167 ? -3.276 9.077 28.185 1.00 86.56 167 ARG A O 1
ATOM 1254 N N . PHE A 1 168 ? -4.229 7.721 26.667 1.00 79.19 168 PHE A N 1
ATOM 1255 C CA . PHE A 1 168 ? -5.600 8.025 27.044 1.00 79.19 168 PHE A CA 1
ATOM 1256 C C . PHE A 1 168 ? -5.931 7.539 28.468 1.00 79.19 168 PHE A C 1
ATOM 1258 O O . PHE A 1 168 ? -6.400 8.328 29.283 1.00 79.19 168 PHE A O 1
ATOM 1265 N N . LEU A 1 169 ? -5.629 6.279 28.792 1.00 79.81 169 LEU A N 1
ATOM 1266 C CA . LEU A 1 169 ? -5.956 5.677 30.091 1.00 79.81 169 LEU A CA 1
ATOM 1267 C C . LEU A 1 169 ? -5.220 6.343 31.264 1.00 79.81 169 LEU A C 1
ATOM 1269 O O . LEU A 1 169 ? -5.778 6.438 32.353 1.00 79.81 169 LEU A O 1
ATOM 1273 N N . TYR A 1 170 ? -3.992 6.821 31.044 1.00 83.56 170 TYR A N 1
ATOM 1274 C CA . TYR A 1 170 ? -3.177 7.494 32.063 1.00 83.56 170 TYR A CA 1
ATOM 1275 C C . TYR A 1 170 ? -3.208 9.030 31.983 1.00 83.56 170 TYR A C 1
ATOM 1277 O O . TYR A 1 170 ? -2.515 9.695 32.752 1.00 83.56 170 TYR A O 1
ATOM 1285 N N . GLY A 1 171 ? -3.966 9.615 31.050 1.00 79.88 171 GLY A N 1
ATOM 1286 C CA . GLY A 1 171 ? -4.061 11.071 30.890 1.00 79.88 171 GLY A CA 1
ATOM 1287 C C . GLY A 1 171 ? -2.762 11.755 30.439 1.00 79.88 171 GLY A C 1
ATOM 1288 O O . GLY A 1 171 ? -2.546 12.932 30.728 1.00 79.88 171 GLY A O 1
ATOM 1289 N N . TRP A 1 172 ? -1.870 11.052 29.736 1.00 86.19 172 TRP A N 1
ATOM 1290 C CA . TRP A 1 172 ? -0.610 11.632 29.267 1.00 86.19 172 TRP A CA 1
ATOM 1291 C C . TRP A 1 172 ? -0.841 12.677 28.164 1.00 86.19 172 TRP A C 1
ATOM 1293 O O . TRP A 1 172 ? -1.695 12.540 27.281 1.00 86.19 172 TRP A O 1
ATOM 1303 N N . SER A 1 173 ? -0.039 13.741 28.167 1.00 87.81 173 SER A N 1
ATOM 1304 C CA . SER A 1 173 ? -0.104 14.759 27.112 1.00 87.81 173 SER A CA 1
ATOM 1305 C C . SER A 1 173 ? 0.504 14.253 25.792 1.00 87.81 173 SER A C 1
ATOM 1307 O O . SER A 1 173 ? 1.365 13.377 25.784 1.00 87.81 173 SER A O 1
ATOM 1309 N N . LEU A 1 174 ? 0.065 14.801 24.647 1.00 88.25 174 LEU A N 1
ATOM 1310 C CA . LEU A 1 174 ? 0.621 14.436 23.328 1.00 88.25 174 LEU A CA 1
ATOM 1311 C C . LEU A 1 174 ? 2.040 14.979 23.122 1.00 88.25 174 LEU A C 1
ATOM 1313 O O . LEU A 1 174 ? 2.822 14.410 22.367 1.00 88.25 174 LEU A O 1
ATOM 1317 N N . LYS A 1 175 ? 2.343 16.121 23.751 1.00 91.19 175 LYS A N 1
ATOM 1318 C CA . LYS A 1 175 ? 3.526 16.937 23.448 1.00 91.19 175 LYS A CA 1
ATOM 1319 C C . LYS A 1 175 ? 4.843 16.153 23.581 1.00 91.19 175 LYS A C 1
ATOM 1321 O O . LYS A 1 175 ? 5.629 16.219 22.639 1.00 91.19 175 LYS A O 1
ATOM 1326 N N . PRO A 1 176 ? 5.081 15.359 24.649 1.00 91.06 176 PRO A N 1
ATOM 1327 C CA . PRO A 1 176 ? 6.307 14.573 24.782 1.00 91.06 176 PRO A CA 1
ATOM 1328 C C . PRO A 1 176 ? 6.487 13.566 23.646 1.00 91.06 176 PRO A C 1
ATOM 1330 O O . PRO A 1 176 ? 7.582 13.450 23.106 1.00 91.06 176 PRO A O 1
ATOM 1333 N N . PHE A 1 177 ? 5.407 12.892 23.231 1.00 92.06 177 PHE A N 1
ATOM 1334 C CA . PHE A 1 177 ? 5.459 11.965 22.103 1.00 92.06 177 PHE A CA 1
ATOM 1335 C C . PHE A 1 177 ? 5.872 12.675 20.817 1.00 92.06 177 PHE A C 1
ATOM 1337 O O . PHE A 1 177 ? 6.737 12.170 20.111 1.00 92.06 177 PHE A O 1
ATOM 1344 N N . ILE A 1 178 ? 5.297 13.848 20.531 1.00 93.31 178 ILE A N 1
ATOM 1345 C CA . ILE A 1 178 ? 5.657 14.627 19.340 1.00 93.31 178 ILE A CA 1
ATOM 1346 C C . ILE A 1 178 ? 7.130 15.026 19.396 1.00 93.31 178 ILE A C 1
ATOM 1348 O O . ILE A 1 178 ? 7.860 14.731 18.457 1.00 93.31 178 ILE A O 1
ATOM 1352 N N . TYR A 1 179 ? 7.587 15.654 20.483 1.00 95.06 179 TYR A N 1
ATOM 1353 C CA . TYR A 1 179 ? 8.969 16.132 20.560 1.00 95.06 179 TYR A CA 1
ATOM 1354 C C . TYR A 1 179 ? 9.981 14.992 20.440 1.00 95.06 179 TYR A C 1
ATOM 1356 O O . TYR A 1 179 ? 10.953 15.127 19.701 1.00 95.06 179 TYR A O 1
ATOM 1364 N N . ILE A 1 180 ? 9.735 13.856 21.094 1.00 96.06 180 ILE A N 1
ATOM 1365 C CA . ILE A 1 180 ? 10.633 12.699 21.035 1.00 96.06 180 ILE A CA 1
ATOM 1366 C C . ILE A 1 180 ? 10.589 12.051 19.648 1.00 96.06 180 ILE A C 1
ATOM 1368 O O . ILE A 1 180 ? 11.629 11.913 19.004 1.00 96.06 180 ILE A O 1
ATOM 1372 N N . LEU A 1 181 ? 9.402 11.677 19.159 1.00 96.25 181 LEU A N 1
ATOM 1373 C CA . LEU A 1 181 ? 9.269 10.936 17.904 1.00 96.25 181 LEU A CA 1
ATOM 1374 C C . LEU A 1 181 ? 9.692 11.778 16.705 1.00 96.25 181 LEU A C 1
ATOM 1376 O O . LEU A 1 181 ? 10.432 11.280 15.866 1.00 96.25 181 LEU A O 1
ATOM 1380 N N . VAL A 1 182 ? 9.288 13.048 16.625 1.00 96.06 182 VAL A N 1
ATOM 1381 C CA . VAL A 1 182 ? 9.684 13.918 15.508 1.00 96.06 182 VAL A CA 1
ATOM 1382 C C . VAL A 1 182 ? 11.191 14.168 15.518 1.00 96.06 182 VAL A C 1
ATOM 1384 O O . VAL A 1 182 ? 11.801 14.144 14.450 1.00 96.06 182 VAL A O 1
ATOM 1387 N N . SER A 1 183 ? 11.818 14.333 16.689 1.00 97.19 183 SER A N 1
ATOM 1388 C CA . SER A 1 183 ? 13.280 14.478 16.776 1.00 97.19 183 SER A CA 1
ATOM 1389 C C . SER A 1 183 ? 14.004 13.213 16.312 1.00 97.19 183 SER A C 1
ATOM 1391 O O . SER A 1 183 ? 14.912 13.297 15.486 1.00 97.19 183 SER A O 1
ATOM 1393 N N . ILE A 1 184 ? 13.565 12.033 16.771 1.00 97.25 184 ILE A N 1
ATOM 1394 C CA . ILE A 1 184 ? 14.118 10.737 16.342 1.00 97.25 184 ILE A CA 1
ATOM 1395 C C . ILE A 1 184 ? 13.933 10.542 14.836 1.00 97.25 184 ILE A C 1
ATOM 1397 O O . ILE A 1 184 ? 14.882 10.197 14.138 1.00 97.25 184 ILE A O 1
ATOM 1401 N N . LEU A 1 185 ? 12.730 10.790 14.316 1.00 97.00 185 LEU A N 1
ATOM 1402 C CA . LEU A 1 185 ? 12.416 10.642 12.896 1.00 97.00 185 LEU A CA 1
ATOM 1403 C C . LEU A 1 185 ? 13.209 11.615 12.028 1.00 97.00 185 LEU A C 1
ATOM 1405 O O . LEU A 1 185 ? 13.653 11.231 10.948 1.00 97.00 185 LEU A O 1
ATOM 1409 N N . SER A 1 186 ? 13.422 12.845 12.496 1.00 96.12 186 SER A N 1
ATOM 1410 C CA . SER A 1 186 ? 14.238 13.838 11.791 1.00 96.12 186 SER A CA 1
ATOM 1411 C C . SER A 1 186 ? 15.701 13.403 11.748 1.00 96.12 186 SER A C 1
ATOM 1413 O O . SER A 1 186 ? 16.297 13.391 10.673 1.00 96.12 186 SER A O 1
ATOM 1415 N N . ALA A 1 187 ? 16.264 12.960 12.877 1.00 97.06 187 ALA A N 1
ATOM 1416 C CA . ALA A 1 187 ? 17.635 12.456 12.940 1.00 97.06 187 ALA A CA 1
ATOM 1417 C C . ALA A 1 187 ? 17.830 11.198 12.076 1.00 97.06 187 ALA A C 1
ATOM 1419 O O . ALA A 1 187 ? 18.801 11.099 11.324 1.00 97.06 187 ALA A O 1
ATOM 1420 N N . PHE A 1 188 ? 16.885 10.256 12.127 1.00 96.94 188 PHE A N 1
ATOM 1421 C CA . PHE A 1 188 ? 16.936 9.030 11.334 1.00 96.94 188 PHE A CA 1
ATOM 1422 C C . PHE A 1 188 ? 16.763 9.330 9.836 1.00 96.94 188 PHE A C 1
ATOM 1424 O O . PHE A 1 188 ? 17.539 8.846 9.015 1.00 96.94 188 PHE A O 1
ATOM 1431 N N . SER A 1 189 ? 15.818 10.198 9.465 1.00 96.00 189 SER A N 1
ATOM 1432 C CA . SER A 1 189 ? 15.654 10.635 8.071 1.00 96.00 189 SER A CA 1
ATOM 1433 C C . SER A 1 189 ? 16.913 11.331 7.560 1.00 96.00 189 SER A C 1
ATOM 1435 O O . SER A 1 189 ? 17.344 11.054 6.446 1.00 96.00 189 SER A O 1
ATOM 1437 N N . PHE A 1 190 ? 17.545 12.174 8.380 1.00 95.88 190 PHE A N 1
ATOM 1438 C CA . PHE A 1 190 ? 18.800 12.833 8.030 1.00 95.88 190 PHE A CA 1
ATOM 1439 C C . PHE A 1 190 ? 19.934 11.823 7.814 1.00 95.88 190 PHE A C 1
ATOM 1441 O O . PHE A 1 190 ? 20.598 11.867 6.782 1.00 95.88 190 PHE A O 1
ATOM 1448 N N . TRP A 1 191 ? 20.103 10.851 8.715 1.00 95.44 191 TRP A N 1
ATOM 1449 C CA . TRP A 1 191 ? 21.064 9.757 8.534 1.00 95.44 191 TRP A CA 1
ATOM 1450 C C . TRP A 1 191 ? 20.797 8.946 7.257 1.00 95.44 191 TRP A C 1
ATOM 1452 O O . TRP A 1 191 ? 21.728 8.617 6.520 1.00 95.44 191 TRP A O 1
ATOM 1462 N N . ALA A 1 192 ? 19.525 8.675 6.950 1.00 95.00 192 ALA A N 1
ATOM 1463 C CA . ALA A 1 192 ? 19.110 7.933 5.763 1.00 95.00 192 ALA A CA 1
ATOM 1464 C C . ALA A 1 192 ? 19.520 8.623 4.449 1.00 95.00 192 ALA A C 1
ATOM 1466 O O . ALA A 1 192 ? 19.793 7.935 3.465 1.00 95.00 192 ALA A O 1
ATOM 1467 N N . LEU A 1 193 ? 19.625 9.959 4.426 1.00 91.38 193 LEU A N 1
ATOM 1468 C CA . LEU A 1 193 ? 20.069 10.711 3.244 1.00 91.38 193 LEU A CA 1
ATOM 1469 C C . LEU A 1 193 ? 21.530 10.430 2.865 1.00 91.38 193 LEU A C 1
ATOM 1471 O O . LEU A 1 193 ? 21.869 10.512 1.684 1.00 91.38 193 LEU A O 1
ATOM 1475 N N . PHE A 1 194 ? 22.375 10.067 3.834 1.00 93.38 194 PHE A N 1
ATOM 1476 C CA . PHE A 1 194 ? 23.785 9.729 3.602 1.00 93.38 194 PHE A CA 1
ATOM 1477 C C . PHE A 1 194 ? 23.997 8.268 3.186 1.00 93.38 194 PHE A C 1
ATOM 1479 O O . PHE A 1 194 ? 25.110 7.881 2.838 1.00 93.38 194 PHE A O 1
ATOM 1486 N N . GLN A 1 195 ? 22.944 7.449 3.192 1.00 94.00 195 GLN A N 1
ATOM 1487 C CA . GLN A 1 195 ? 23.007 6.040 2.818 1.00 94.00 195 GLN A CA 1
ATOM 1488 C C . GLN A 1 195 ? 22.444 5.840 1.398 1.00 94.00 195 GLN A C 1
ATOM 1490 O O . GLN A 1 195 ? 21.252 6.085 1.187 1.00 94.00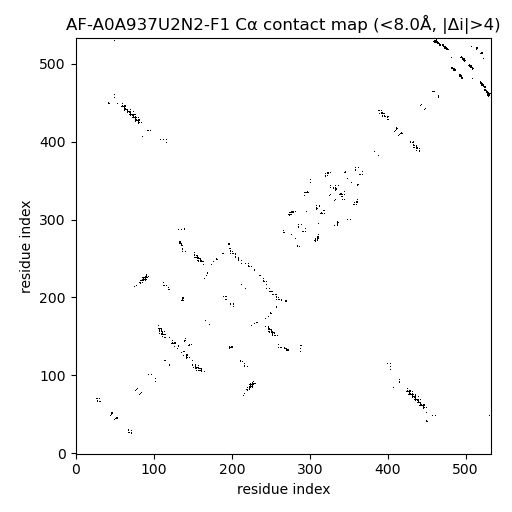 195 GLN A O 1
ATOM 1495 N N . PRO A 1 196 ? 23.233 5.338 0.419 1.00 92.38 196 PRO A N 1
ATOM 1496 C CA . PRO A 1 196 ? 22.827 5.275 -0.992 1.00 92.38 196 PRO A CA 1
ATOM 1497 C C . PRO A 1 196 ? 21.488 4.572 -1.245 1.00 92.38 196 PRO A C 1
ATOM 1499 O O . PRO A 1 196 ? 20.706 5.000 -2.086 1.00 92.38 196 PRO A O 1
ATOM 1502 N N . ASN A 1 197 ? 21.213 3.501 -0.499 1.00 93.31 197 ASN A N 1
ATOM 1503 C CA . ASN A 1 197 ? 19.971 2.739 -0.613 1.00 93.31 197 ASN A CA 1
ATOM 1504 C C . ASN A 1 197 ? 18.815 3.342 0.197 1.00 93.31 197 ASN A C 1
ATOM 1506 O O . ASN A 1 197 ? 17.668 3.306 -0.246 1.00 93.31 197 ASN A O 1
ATOM 1510 N N . LEU A 1 198 ? 19.103 3.880 1.385 1.00 93.19 198 LEU A N 1
ATOM 1511 C CA . LEU A 1 198 ? 18.072 4.363 2.305 1.00 93.19 198 LEU A CA 1
ATOM 1512 C C . LEU A 1 198 ? 17.460 5.685 1.838 1.00 93.19 198 LEU A C 1
ATOM 1514 O O . LEU A 1 198 ? 16.263 5.879 2.018 1.00 93.19 198 LEU A O 1
ATOM 1518 N N . LYS A 1 199 ? 18.236 6.536 1.156 1.00 93.62 199 LYS A N 1
ATOM 1519 C CA . LYS A 1 199 ? 17.770 7.811 0.594 1.00 93.62 199 LYS A CA 1
ATOM 1520 C C . LYS A 1 199 ? 16.478 7.672 -0.222 1.00 93.62 199 LYS A C 1
ATOM 1522 O O . LYS A 1 199 ? 15.583 8.501 -0.092 1.00 93.62 199 LYS A O 1
ATOM 1527 N N . PHE A 1 200 ? 16.371 6.631 -1.051 1.00 91.44 200 PHE A N 1
ATOM 1528 C CA . PHE A 1 200 ? 15.180 6.381 -1.873 1.00 91.44 200 PHE A CA 1
ATOM 1529 C C . PHE A 1 200 ? 14.009 5.802 -1.070 1.00 91.44 200 PHE A C 1
ATOM 1531 O O . PHE A 1 200 ? 12.854 6.015 -1.427 1.00 91.44 200 PHE A O 1
ATOM 1538 N N . LEU A 1 201 ? 14.295 5.087 0.021 1.00 94.12 201 LEU A N 1
ATOM 1539 C CA . LEU A 1 201 ? 13.279 4.528 0.911 1.00 94.12 201 LEU A CA 1
ATOM 1540 C C . LEU A 1 201 ? 12.666 5.593 1.832 1.00 94.12 201 LEU A C 1
ATOM 1542 O O . LEU A 1 201 ? 11.516 5.444 2.235 1.00 94.12 201 LEU A O 1
ATOM 1546 N N . THR A 1 202 ? 13.390 6.672 2.148 1.00 94.19 202 THR A N 1
ATOM 1547 C CA . THR A 1 202 ? 12.898 7.730 3.044 1.00 94.19 202 THR A CA 1
ATOM 1548 C C . THR A 1 202 ? 11.563 8.306 2.570 1.00 94.19 202 THR A C 1
ATOM 1550 O O . THR A 1 202 ? 10.648 8.418 3.378 1.00 94.19 202 THR A O 1
ATOM 1553 N N . GLY A 1 203 ? 11.403 8.591 1.272 1.00 92.00 203 GLY A N 1
ATOM 1554 C CA . GLY A 1 203 ? 10.125 9.068 0.722 1.00 92.00 203 GLY A CA 1
ATOM 1555 C C . GLY A 1 203 ? 8.978 8.082 0.967 1.00 92.00 203 GLY A C 1
ATOM 1556 O O . GLY A 1 203 ? 7.944 8.463 1.506 1.00 92.00 203 GLY A O 1
ATOM 1557 N N . LEU A 1 204 ? 9.216 6.791 0.701 1.00 93.44 204 LEU A N 1
ATOM 1558 C CA . LEU A 1 204 ? 8.244 5.729 0.974 1.00 93.44 204 LEU A CA 1
ATOM 1559 C C . LEU A 1 204 ? 7.858 5.662 2.459 1.00 93.44 204 LEU A C 1
ATOM 1561 O O . LEU A 1 204 ? 6.694 5.437 2.780 1.00 93.44 204 LEU A O 1
ATOM 1565 N N . ALA A 1 205 ? 8.823 5.824 3.368 1.00 95.38 205 ALA A N 1
ATOM 1566 C CA . ALA A 1 205 ? 8.561 5.771 4.803 1.00 95.38 205 ALA A CA 1
ATOM 1567 C C . ALA A 1 205 ? 7.605 6.889 5.246 1.00 95.38 205 ALA A C 1
ATOM 1569 O O . ALA A 1 205 ? 6.662 6.621 5.990 1.00 95.38 205 ALA A O 1
ATOM 1570 N N . TRP A 1 206 ? 7.813 8.113 4.753 1.00 94.75 206 TRP A N 1
ATOM 1571 C CA . TRP A 1 206 ? 6.932 9.251 5.027 1.00 94.75 206 TRP A CA 1
ATOM 1572 C C . TRP A 1 206 ? 5.552 9.090 4.374 1.00 94.75 206 TRP A C 1
ATOM 1574 O O . TRP A 1 206 ? 4.544 9.340 5.038 1.00 94.75 206 TRP A O 1
ATOM 1584 N N . ASP A 1 207 ? 5.488 8.563 3.148 1.00 93.44 207 ASP A N 1
ATOM 1585 C CA . ASP A 1 207 ? 4.218 8.213 2.501 1.00 93.44 207 ASP A CA 1
ATOM 1586 C C . ASP A 1 207 ? 3.444 7.169 3.317 1.00 93.44 207 ASP A C 1
ATOM 1588 O O . ASP A 1 207 ? 2.234 7.301 3.490 1.00 93.44 207 ASP A O 1
ATOM 1592 N N . CYS A 1 208 ? 4.121 6.168 3.894 1.00 93.12 208 CYS A N 1
ATOM 1593 C CA . CYS A 1 208 ? 3.474 5.172 4.754 1.00 93.12 208 CYS A CA 1
ATOM 1594 C C . CYS A 1 208 ? 2.828 5.804 5.993 1.00 93.12 208 CYS A C 1
ATOM 1596 O O . CYS A 1 208 ? 1.745 5.375 6.379 1.00 93.12 208 CYS A O 1
ATOM 1598 N N . GLY A 1 209 ? 3.449 6.822 6.597 1.00 92.62 209 GLY A N 1
ATOM 1599 C CA . GLY A 1 209 ? 2.857 7.560 7.719 1.00 92.62 209 GLY A CA 1
ATOM 1600 C C . GLY A 1 209 ? 1.626 8.387 7.330 1.00 92.62 209 GLY A C 1
ATOM 1601 O O . GLY A 1 209 ? 0.700 8.541 8.126 1.00 92.62 209 GLY A O 1
ATOM 1602 N N . ALA A 1 210 ? 1.581 8.904 6.101 1.00 89.75 210 ALA A N 1
ATOM 1603 C CA . ALA A 1 210 ? 0.403 9.602 5.588 1.00 89.75 210 ALA A CA 1
ATOM 1604 C C . ALA A 1 210 ? -0.722 8.614 5.233 1.00 89.75 210 ALA A C 1
ATOM 1606 O O . ALA A 1 210 ? -1.873 8.805 5.626 1.00 89.75 210 ALA A O 1
ATOM 1607 N N . VAL A 1 211 ? -0.380 7.518 4.549 1.00 89.12 211 VAL A N 1
ATOM 1608 C CA . VAL A 1 211 ? -1.310 6.472 4.094 1.00 89.12 211 VAL A CA 1
ATOM 1609 C C . VAL A 1 211 ? -2.078 5.832 5.254 1.00 89.12 211 VAL A C 1
ATOM 1611 O O . VAL A 1 211 ? -3.253 5.503 5.103 1.00 89.12 211 VAL A O 1
ATOM 1614 N N . THR A 1 212 ? -1.464 5.699 6.429 1.00 88.06 212 THR A N 1
ATOM 1615 C CA . THR A 1 212 ? -2.116 5.137 7.625 1.00 88.06 212 THR A CA 1
ATOM 1616 C C . THR A 1 212 ? -3.139 6.071 8.270 1.00 88.06 212 THR A C 1
ATOM 1618 O O . THR A 1 212 ? -3.869 5.640 9.159 1.00 88.06 212 THR A O 1
ATOM 1621 N N . THR A 1 213 ? -3.267 7.319 7.803 1.00 85.44 213 THR A N 1
ATOM 1622 C CA . THR A 1 213 ? -4.383 8.216 8.169 1.00 85.44 213 THR A CA 1
ATOM 1623 C C . THR A 1 213 ? -5.578 8.104 7.218 1.00 85.44 213 THR A C 1
ATOM 1625 O O . THR A 1 213 ? -6.414 9.002 7.127 1.00 85.44 213 THR A O 1
ATOM 1628 N N . GLY A 1 214 ? -5.651 6.992 6.489 1.00 84.50 214 GLY A N 1
ATOM 1629 C CA . GLY A 1 214 ? -6.634 6.755 5.451 1.00 84.50 214 GLY A CA 1
ATOM 1630 C C . GLY A 1 214 ? -8.074 6.521 5.935 1.00 84.50 214 GLY A C 1
ATOM 1631 O O . GLY A 1 214 ? -8.376 6.548 7.137 1.00 84.50 214 GLY A O 1
ATOM 1632 N N . PRO A 1 215 ? -8.992 6.297 4.973 1.00 81.19 215 PRO A N 1
ATOM 1633 C CA . PRO A 1 215 ? -10.432 6.157 5.193 1.00 81.19 215 PRO A CA 1
ATOM 1634 C C . PRO A 1 215 ? -10.845 5.007 6.115 1.00 81.19 215 PRO A C 1
ATOM 1636 O O . PRO A 1 215 ? -12.007 4.959 6.507 1.00 81.19 215 PRO A O 1
ATOM 1639 N N . VAL A 1 216 ? -9.945 4.083 6.456 1.00 88.25 216 VAL A N 1
ATOM 1640 C CA . VAL A 1 216 ? -10.264 2.920 7.299 1.00 88.25 216 VAL A CA 1
ATOM 1641 C C . VAL A 1 216 ? -9.726 3.103 8.698 1.00 88.25 216 VAL A C 1
ATOM 1643 O O . VAL A 1 216 ? -10.471 3.033 9.678 1.00 88.25 216 VAL A O 1
ATOM 1646 N N . THR A 1 217 ? -8.423 3.353 8.782 1.00 89.06 217 THR A N 1
ATOM 1647 C CA . THR A 1 217 ? -7.701 3.343 10.050 1.00 89.06 217 THR A CA 1
ATOM 1648 C C . THR A 1 217 ? -8.196 4.448 10.973 1.00 89.06 217 THR A C 1
ATOM 1650 O O . THR A 1 217 ? -8.488 4.186 12.140 1.00 89.06 217 THR A O 1
ATOM 1653 N N . VAL A 1 218 ? -8.376 5.666 10.453 1.00 89.06 218 VAL A N 1
ATOM 1654 C CA . VAL A 1 218 ? -8.798 6.815 11.265 1.00 89.06 218 VAL A CA 1
ATOM 1655 C C . VAL A 1 218 ? -10.205 6.621 11.829 1.00 89.06 218 VAL A C 1
ATOM 1657 O O . VAL A 1 218 ? -10.335 6.642 13.052 1.00 89.06 218 VAL A O 1
ATOM 1660 N N . PRO A 1 219 ? -11.253 6.367 11.021 1.00 88.38 219 PRO A N 1
ATOM 1661 C CA . PRO A 1 219 ? -12.597 6.153 11.552 1.00 88.38 219 PRO A CA 1
ATOM 1662 C C . PRO A 1 219 ? -12.674 5.057 12.618 1.00 88.38 219 PRO A C 1
ATOM 1664 O O . PRO A 1 219 ? -13.373 5.218 13.616 1.00 88.38 219 PRO A O 1
ATOM 1667 N N . LEU A 1 220 ? -11.922 3.968 12.445 1.00 89.19 220 LEU A N 1
ATOM 1668 C CA . LEU A 1 220 ? -11.951 2.828 13.354 1.00 89.19 220 LEU A CA 1
ATOM 1669 C C . LEU A 1 220 ? -11.245 3.103 14.683 1.00 89.19 220 LEU A C 1
ATOM 1671 O O . LEU A 1 220 ? -11.775 2.802 15.753 1.00 89.19 220 LEU A O 1
ATOM 1675 N N . VAL A 1 221 ? -10.058 3.706 14.613 1.00 87.44 221 VAL A N 1
ATOM 1676 C CA . VAL A 1 221 ? -9.278 4.098 15.791 1.00 87.44 221 VAL A CA 1
ATOM 1677 C C . VAL A 1 221 ? -9.991 5.207 16.563 1.00 87.44 221 VAL A C 1
ATOM 1679 O O . VAL A 1 221 ? -10.022 5.172 17.792 1.00 87.44 221 VAL A O 1
ATOM 1682 N N . LEU A 1 222 ? -10.617 6.159 15.862 1.00 86.62 222 LEU A N 1
ATOM 1683 C CA . LEU A 1 222 ? -11.448 7.192 16.478 1.00 86.62 222 LEU A CA 1
ATOM 1684 C C . LEU A 1 222 ? -12.670 6.587 17.171 1.00 86.62 222 LEU A C 1
ATOM 1686 O O . LEU A 1 222 ? -12.924 6.925 18.322 1.00 86.62 222 LEU A O 1
ATOM 1690 N N . ALA A 1 223 ? -13.397 5.677 16.517 1.00 87.81 223 ALA A N 1
ATOM 1691 C CA . ALA A 1 223 ? -14.565 5.022 17.105 1.00 87.81 223 ALA A CA 1
ATOM 1692 C C . ALA A 1 223 ? -14.208 4.243 18.374 1.00 87.81 223 ALA A C 1
ATOM 1694 O O . ALA A 1 223 ? -14.882 4.381 19.398 1.00 87.81 223 ALA A O 1
ATOM 1695 N N . LEU A 1 224 ? -13.097 3.497 18.337 1.00 86.81 224 LEU A N 1
ATOM 1696 C CA . LEU A 1 224 ? -12.555 2.832 19.517 1.00 86.81 224 LEU A CA 1
ATOM 1697 C C . LEU A 1 224 ? -12.220 3.846 20.621 1.00 86.81 224 LEU A C 1
ATOM 1699 O O . LEU A 1 224 ? -12.658 3.689 21.761 1.00 86.81 224 LEU A O 1
ATOM 1703 N N . GLY A 1 225 ? -11.448 4.882 20.281 1.00 81.44 225 GLY A N 1
ATOM 1704 C CA . GLY A 1 225 ? -11.007 5.909 21.220 1.00 81.44 225 GLY A CA 1
ATOM 1705 C C . GLY A 1 225 ? -12.183 6.612 21.895 1.00 81.44 225 GLY A C 1
ATOM 1706 O O . GLY A 1 225 ? -12.203 6.717 23.118 1.00 81.44 225 GLY A O 1
ATOM 1707 N N . ILE A 1 226 ? -13.198 7.011 21.123 1.00 80.56 226 ILE A N 1
ATOM 1708 C CA . ILE A 1 226 ? -14.444 7.615 21.618 1.00 80.56 226 ILE A CA 1
ATOM 1709 C C . ILE A 1 226 ? -15.177 6.656 22.562 1.00 80.56 226 ILE A C 1
ATOM 1711 O O . ILE A 1 226 ? -15.631 7.082 23.625 1.00 80.56 226 ILE A O 1
ATOM 1715 N N . GLY A 1 227 ? -15.270 5.369 22.213 1.00 82.25 227 GLY A N 1
ATOM 1716 C CA . GLY A 1 227 ? -15.917 4.366 23.058 1.00 82.25 227 GLY A CA 1
ATOM 1717 C C . GLY A 1 227 ? -15.251 4.234 24.430 1.00 82.25 227 GLY A C 1
ATOM 1718 O O . GLY A 1 227 ? -15.929 4.272 25.456 1.00 82.25 227 GLY A O 1
ATOM 1719 N N . ILE A 1 228 ? -13.918 4.169 24.460 1.00 80.69 228 ILE A N 1
ATOM 1720 C CA . ILE A 1 228 ? -13.147 4.051 25.708 1.00 80.69 228 ILE A CA 1
ATOM 1721 C C . ILE A 1 228 ? -13.197 5.374 26.499 1.00 80.69 228 ILE A C 1
ATOM 1723 O O . ILE A 1 228 ? -13.340 5.352 27.726 1.00 80.69 228 ILE A O 1
ATOM 1727 N N . CYS A 1 229 ? -13.185 6.525 25.810 1.00 76.38 229 CYS A N 1
ATOM 1728 C CA . CYS A 1 229 ? -13.343 7.855 26.414 1.00 76.38 229 CYS A CA 1
ATOM 1729 C C . CYS A 1 229 ? -14.585 7.974 27.281 1.00 76.38 229 CYS A C 1
ATOM 1731 O O . CYS A 1 229 ? -14.486 8.455 28.407 1.00 76.38 229 CYS A O 1
ATOM 1733 N N . ARG A 1 230 ? -15.727 7.485 26.787 1.00 79.31 230 ARG A N 1
ATOM 1734 C CA . ARG A 1 230 ? -17.003 7.559 27.511 1.00 79.31 230 ARG A CA 1
ATOM 1735 C C . ARG A 1 230 ? -16.999 6.812 28.845 1.00 79.31 230 ARG A C 1
ATOM 1737 O O . ARG A 1 230 ? -17.861 7.087 29.671 1.00 79.31 230 ARG A O 1
ATOM 1744 N N . ILE A 1 231 ? -16.080 5.866 29.044 1.00 79.88 231 ILE A N 1
ATOM 1745 C CA . ILE A 1 231 ? -16.025 5.033 30.252 1.00 79.88 231 ILE A CA 1
ATOM 1746 C C . ILE A 1 231 ? -14.935 5.480 31.222 1.00 79.88 231 ILE A C 1
ATOM 1748 O O . ILE A 1 231 ? -15.163 5.473 32.427 1.00 79.88 231 ILE A O 1
ATOM 1752 N N . VAL A 1 232 ? -13.752 5.840 30.719 1.00 70.31 232 VAL A N 1
ATOM 1753 C CA . VAL A 1 232 ? -12.571 6.060 31.573 1.00 70.31 232 VAL A CA 1
ATOM 1754 C C . VAL A 1 232 ? -12.356 7.536 31.915 1.00 70.31 232 VAL A C 1
ATOM 1756 O O . VAL A 1 232 ? -11.826 7.839 32.978 1.00 70.31 232 VAL A O 1
ATOM 1759 N N . SER A 1 233 ? -12.756 8.469 31.045 1.00 62.09 233 SER A N 1
ATOM 1760 C CA . SER A 1 233 ? -12.582 9.907 31.281 1.00 62.09 233 SER A CA 1
ATOM 1761 C C . SER A 1 233 ? -13.924 10.576 31.561 1.00 62.09 233 SER A C 1
ATOM 1763 O O . SER A 1 233 ? -14.817 10.580 30.722 1.00 62.09 233 SER A O 1
ATOM 1765 N N . SER A 1 234 ? -14.050 11.218 32.720 1.00 54.16 234 SER A N 1
ATOM 1766 C CA . SER A 1 234 ? -15.213 12.015 33.143 1.00 54.16 234 SER A CA 1
ATOM 1767 C C . SER A 1 234 ? -15.365 13.357 32.396 1.00 54.16 234 SER A C 1
ATOM 1769 O O . SER A 1 234 ? -16.063 14.251 32.866 1.00 54.16 234 SER A O 1
ATOM 1771 N N . GLY A 1 235 ? -14.728 13.517 31.229 1.00 51.22 235 GLY A N 1
ATOM 1772 C CA . GLY A 1 235 ? -14.705 14.758 30.456 1.00 51.22 235 GLY A CA 1
ATOM 1773 C C . GLY A 1 235 ? -14.781 14.535 28.944 1.00 51.22 235 GLY A C 1
ATOM 1774 O O . GLY A 1 235 ? -14.181 13.613 28.391 1.00 51.22 235 GLY A O 1
ATOM 1775 N N . THR A 1 236 ? -15.505 15.424 28.264 1.00 48.91 236 THR A N 1
ATOM 1776 C CA . THR A 1 236 ? -15.664 15.495 26.805 1.00 48.91 236 THR A CA 1
ATOM 1777 C C . THR A 1 236 ? -14.354 15.906 26.136 1.00 48.91 236 THR A C 1
ATOM 1779 O O . THR A 1 236 ? -14.073 17.090 25.974 1.00 48.91 236 THR A O 1
ATOM 1782 N N . SER A 1 237 ? -13.531 14.937 25.746 1.00 53.12 237 SER A N 1
ATOM 1783 C CA . SER A 1 237 ? -12.318 15.207 24.970 1.00 53.12 237 SER A CA 1
ATOM 1784 C C . SER A 1 237 ? -12.431 14.587 23.582 1.00 53.12 237 SER A C 1
ATOM 1786 O O . SER A 1 237 ? -11.857 13.535 23.319 1.00 53.12 237 SER A O 1
ATOM 1788 N N . GLU A 1 238 ? -13.126 15.261 22.659 1.00 53.56 238 GLU A N 1
ATOM 1789 C CA . GLU A 1 238 ? -13.051 14.959 21.214 1.00 53.56 238 GLU A CA 1
ATOM 1790 C C . GLU A 1 238 ? -11.589 14.936 20.711 1.00 53.56 238 GLU A C 1
ATOM 1792 O O . GLU A 1 238 ? -11.246 14.230 19.765 1.00 53.56 238 GLU A O 1
ATOM 1797 N N . SER A 1 239 ? -10.688 15.634 21.416 1.00 61.47 239 SER A N 1
ATOM 1798 C CA . SER A 1 239 ? -9.237 15.653 21.199 1.00 61.47 239 SER A CA 1
ATOM 1799 C C . SER A 1 239 ? -8.523 14.311 21.431 1.00 61.47 239 SER A C 1
ATOM 1801 O O . SER A 1 239 ? -7.381 14.147 20.988 1.00 61.47 239 SER A O 1
ATOM 1803 N N . ALA A 1 240 ? -9.159 13.342 22.099 1.00 61.91 240 ALA A N 1
ATOM 1804 C CA . ALA A 1 240 ? -8.539 12.063 22.440 1.00 61.91 240 ALA A CA 1
ATOM 1805 C C . ALA A 1 240 ? -8.221 11.222 21.195 1.00 61.91 240 ALA A C 1
ATOM 1807 O O . ALA A 1 240 ? -7.118 10.685 21.067 1.00 61.91 240 ALA A O 1
ATOM 1808 N N . GLY A 1 241 ? -9.148 11.176 20.237 1.00 69.25 241 GLY A N 1
ATOM 1809 C CA . GLY A 1 241 ? -8.977 10.415 19.006 1.00 69.25 241 GLY A CA 1
ATOM 1810 C C . GLY A 1 241 ? -7.872 10.973 18.099 1.00 69.25 241 GLY A C 1
ATOM 1811 O O . GLY A 1 241 ? -7.043 10.218 17.590 1.00 69.25 241 GLY A O 1
ATOM 1812 N N . PHE A 1 242 ? -7.778 12.300 17.974 1.00 75.75 242 PHE A N 1
ATOM 1813 C CA . PHE A 1 242 ? -6.750 12.968 17.161 1.00 75.75 242 PHE A CA 1
ATOM 1814 C C . PHE A 1 242 ? -5.317 12.682 17.634 1.00 75.75 242 PHE A C 1
ATOM 1816 O O . PHE A 1 242 ? -4.385 12.609 16.829 1.00 75.75 242 PHE A O 1
ATOM 1823 N N . GLY A 1 243 ? -5.132 12.474 18.941 1.00 84.31 243 GLY A N 1
ATOM 1824 C CA . GLY A 1 243 ? -3.846 12.081 19.504 1.00 84.31 243 GLY A CA 1
ATOM 1825 C C . GLY A 1 243 ? -3.370 10.716 19.015 1.00 84.31 243 GLY A C 1
ATOM 1826 O O . GLY A 1 243 ? -2.202 10.576 18.659 1.00 84.31 243 GLY A O 1
ATOM 1827 N N . VAL A 1 244 ? -4.272 9.733 18.958 1.00 86.31 244 VAL A N 1
ATOM 1828 C CA . VAL A 1 244 ? -3.955 8.395 18.440 1.00 86.31 244 VAL A CA 1
ATOM 1829 C C . VAL A 1 244 ? -3.667 8.453 16.943 1.00 86.31 244 VAL A C 1
ATOM 1831 O O . VAL A 1 244 ? -2.695 7.856 16.491 1.00 86.31 244 VAL A O 1
ATOM 1834 N N . VAL A 1 245 ? -4.444 9.241 16.192 1.00 88.25 245 VAL A N 1
ATOM 1835 C CA . VAL A 1 245 ? -4.220 9.463 14.753 1.00 88.25 245 VAL A CA 1
ATOM 1836 C C . VAL A 1 245 ? -2.833 10.057 14.489 1.00 88.25 245 VAL A C 1
ATOM 1838 O O . VAL A 1 245 ? -2.128 9.584 13.607 1.00 88.25 245 VAL A O 1
ATOM 1841 N N . THR A 1 246 ? -2.388 11.021 15.303 1.00 90.44 246 THR A N 1
ATOM 1842 C CA . THR A 1 246 ? -1.043 11.614 15.174 1.00 90.44 246 THR A CA 1
ATOM 1843 C C . THR A 1 246 ? 0.055 10.566 15.376 1.00 90.44 246 THR A C 1
ATOM 1845 O O . THR A 1 246 ? 1.003 10.495 14.597 1.00 90.44 246 THR A O 1
ATOM 1848 N N . LEU A 1 247 ? -0.067 9.713 16.399 1.00 92.69 247 LEU A N 1
ATOM 1849 C CA . LEU A 1 247 ? 0.891 8.624 16.625 1.00 92.69 247 LEU A CA 1
ATOM 1850 C C . LEU A 1 247 ? 0.862 7.609 15.475 1.00 92.69 247 LEU A C 1
ATOM 1852 O O . LEU A 1 247 ? 1.918 7.120 15.070 1.00 92.69 247 LEU A O 1
ATOM 1856 N N . ALA A 1 248 ? -0.326 7.333 14.929 1.00 91.38 248 ALA A N 1
ATOM 1857 C CA . ALA A 1 248 ? -0.518 6.430 13.799 1.00 91.38 248 ALA A CA 1
ATOM 1858 C C . ALA A 1 248 ? 0.121 6.948 12.503 1.00 91.38 248 ALA A C 1
ATOM 1860 O O . ALA A 1 248 ? 0.328 6.148 11.597 1.00 91.38 248 ALA A O 1
ATOM 1861 N N . SER A 1 249 ? 0.502 8.227 12.428 1.00 92.31 249 SER A N 1
ATOM 1862 C CA . SER A 1 249 ? 1.349 8.759 11.354 1.00 92.31 249 SER A CA 1
ATOM 1863 C C . SER A 1 249 ? 2.844 8.644 11.628 1.00 92.31 249 SER A C 1
ATOM 1865 O O . SER A 1 249 ? 3.620 8.493 10.693 1.00 92.31 249 SER A O 1
ATOM 1867 N N . LEU A 1 250 ? 3.282 8.714 12.889 1.00 95.38 250 LEU A N 1
ATOM 1868 C CA . LEU A 1 250 ? 4.709 8.787 13.231 1.00 95.38 250 LEU A CA 1
ATOM 1869 C C . LEU A 1 250 ? 5.372 7.406 13.331 1.00 95.38 250 LEU A C 1
ATOM 1871 O O . LEU A 1 250 ? 6.465 7.197 12.803 1.00 95.38 250 LEU A O 1
ATOM 1875 N N . PHE A 1 251 ? 4.724 6.444 13.990 1.00 96.81 251 PHE A N 1
ATOM 1876 C CA . PHE A 1 251 ? 5.308 5.112 14.184 1.00 96.81 251 PHE A CA 1
ATOM 1877 C C . PHE A 1 251 ? 5.500 4.310 12.887 1.00 96.81 251 PHE A C 1
ATOM 1879 O O . PHE A 1 251 ? 6.520 3.625 12.791 1.00 96.81 251 PHE A O 1
ATOM 1886 N N . PRO A 1 252 ? 4.611 4.373 11.875 1.00 96.56 252 PRO A N 1
ATOM 1887 C CA . PRO A 1 252 ? 4.856 3.681 10.610 1.00 96.56 252 PRO A CA 1
ATOM 1888 C C . PRO A 1 252 ? 6.112 4.160 9.888 1.00 96.56 252 PRO A C 1
ATOM 1890 O O . PRO A 1 252 ? 6.838 3.337 9.340 1.00 96.56 252 PRO A O 1
ATOM 1893 N N . ILE A 1 253 ? 6.420 5.461 9.948 1.00 97.00 253 ILE A N 1
ATOM 1894 C CA . ILE A 1 253 ? 7.646 6.019 9.358 1.00 97.00 253 ILE A CA 1
ATOM 1895 C C . ILE A 1 253 ? 8.863 5.362 10.011 1.00 97.00 253 ILE A C 1
ATOM 1897 O O . ILE A 1 253 ? 9.751 4.856 9.324 1.00 97.00 253 ILE A O 1
ATOM 1901 N N . LEU A 1 254 ? 8.869 5.310 11.348 1.00 97.12 254 LEU A N 1
ATOM 1902 C CA . LEU A 1 254 ? 9.937 4.672 12.110 1.00 97.12 254 LEU A CA 1
ATOM 1903 C C . LEU A 1 254 ? 10.062 3.188 11.747 1.00 97.12 254 LEU A C 1
ATOM 1905 O O . LEU A 1 254 ? 11.163 2.719 11.471 1.00 97.12 254 LEU A O 1
ATOM 1909 N N . ALA A 1 255 ? 8.941 2.467 11.685 1.00 97.50 255 ALA A N 1
ATOM 1910 C CA . ALA A 1 255 ? 8.918 1.045 11.365 1.00 97.50 255 ALA A CA 1
ATOM 1911 C C . ALA A 1 255 ? 9.490 0.751 9.966 1.00 97.50 255 ALA A C 1
ATOM 1913 O O . ALA A 1 255 ? 10.287 -0.181 9.818 1.00 97.50 255 ALA A O 1
ATOM 1914 N N . VAL A 1 256 ? 9.144 1.560 8.958 1.00 97.00 256 VAL A N 1
ATOM 1915 C CA . VAL A 1 256 ? 9.634 1.396 7.580 1.00 97.00 256 VAL A CA 1
ATOM 1916 C C . VAL A 1 256 ? 11.116 1.752 7.465 1.00 97.00 256 VAL A C 1
ATOM 1918 O O . VAL A 1 256 ? 11.864 1.022 6.811 1.00 97.00 256 VAL A O 1
ATOM 1921 N N . LEU A 1 257 ? 11.579 2.816 8.130 1.00 96.88 257 LEU A N 1
ATOM 1922 C CA . LEU A 1 257 ? 13.008 3.153 8.170 1.00 96.88 257 LEU A CA 1
ATOM 1923 C C . LEU A 1 257 ? 13.823 2.056 8.870 1.00 96.88 257 LEU A C 1
ATOM 1925 O O . LEU A 1 257 ? 14.877 1.656 8.369 1.00 96.88 257 LEU A O 1
ATOM 1929 N N . SER A 1 258 ? 13.314 1.505 9.976 1.00 96.88 258 SER A N 1
ATOM 1930 C CA . SER A 1 258 ? 13.918 0.355 10.654 1.00 96.88 258 SER A CA 1
ATOM 1931 C C . SER A 1 258 ? 13.951 -0.885 9.758 1.00 96.88 258 SER A C 1
ATOM 1933 O O . SER A 1 258 ? 14.987 -1.541 9.673 1.00 96.88 258 SER A O 1
ATOM 1935 N N . LEU A 1 259 ? 12.870 -1.183 9.027 1.00 96.69 259 LEU A N 1
ATOM 1936 C CA . LEU A 1 259 ? 12.838 -2.274 8.045 1.00 96.69 259 LEU A CA 1
ATOM 1937 C C . LEU A 1 259 ? 13.910 -2.083 6.961 1.00 96.69 259 LEU A C 1
ATOM 1939 O O . LEU A 1 259 ? 14.630 -3.022 6.619 1.00 96.69 259 LEU A O 1
ATOM 1943 N N . GLY A 1 260 ? 14.047 -0.859 6.450 1.00 95.31 260 GLY A N 1
ATOM 1944 C CA . GLY A 1 260 ? 15.082 -0.496 5.487 1.00 95.31 260 GLY A CA 1
ATOM 1945 C C . GLY A 1 260 ? 16.490 -0.741 6.011 1.00 95.31 260 GLY A C 1
ATOM 1946 O O . GLY A 1 260 ? 17.311 -1.338 5.315 1.00 95.31 260 GLY A O 1
ATOM 1947 N N . ALA A 1 261 ? 16.758 -0.321 7.248 1.00 94.69 261 ALA A N 1
ATOM 1948 C CA . ALA A 1 261 ? 18.049 -0.519 7.895 1.00 94.69 261 ALA A CA 1
ATOM 1949 C C . ALA A 1 261 ? 18.395 -2.013 8.052 1.00 94.69 261 ALA A C 1
ATOM 1951 O O . ALA A 1 261 ? 19.541 -2.398 7.820 1.00 94.69 261 ALA A O 1
ATOM 1952 N N . LEU A 1 262 ? 17.412 -2.872 8.352 1.00 95.06 262 LEU A N 1
ATOM 1953 C CA . LEU A 1 262 ? 17.609 -4.328 8.449 1.00 95.06 262 LEU A CA 1
ATOM 1954 C C . LEU A 1 262 ? 18.015 -4.964 7.107 1.00 95.06 262 LEU A C 1
ATOM 1956 O O . LEU A 1 262 ? 18.884 -5.840 7.057 1.00 95.06 262 LEU A O 1
ATOM 1960 N N . TYR A 1 263 ? 17.424 -4.515 5.997 1.00 94.12 263 TYR A N 1
ATOM 1961 C CA . TYR A 1 263 ? 17.735 -5.040 4.662 1.00 94.12 263 TYR A CA 1
ATOM 1962 C C . TYR A 1 263 ? 18.902 -4.331 3.962 1.00 94.12 263 TYR A C 1
ATOM 1964 O O . TYR A 1 263 ? 19.316 -4.776 2.890 1.00 94.12 263 TYR A O 1
ATOM 1972 N N . LEU A 1 264 ? 19.487 -3.292 4.564 1.00 91.50 264 LEU A N 1
ATOM 1973 C CA . LEU A 1 264 ? 20.529 -2.466 3.948 1.00 91.50 264 LEU A CA 1
ATOM 1974 C C . LEU A 1 264 ? 21.736 -3.285 3.456 1.00 91.50 264 LEU A C 1
ATOM 1976 O O . LEU A 1 264 ? 22.207 -3.078 2.341 1.00 91.50 264 LEU A O 1
ATOM 1980 N N . ASN A 1 265 ? 22.183 -4.264 4.248 1.00 88.25 265 ASN A N 1
ATOM 1981 C CA . ASN A 1 265 ? 23.329 -5.125 3.919 1.00 88.25 265 ASN A CA 1
ATOM 1982 C C . ASN A 1 265 ? 22.980 -6.292 2.974 1.00 88.25 265 ASN A C 1
ATOM 1984 O O . ASN A 1 265 ? 23.863 -7.024 2.521 1.00 88.25 265 ASN A O 1
ATOM 1988 N N . HIS A 1 266 ? 21.694 -6.495 2.677 1.00 88.12 266 HIS A N 1
ATOM 1989 C CA . HIS A 1 266 ? 21.209 -7.604 1.854 1.00 88.12 266 HIS A CA 1
ATOM 1990 C C . HIS A 1 266 ? 21.074 -7.245 0.372 1.00 88.12 266 HIS A C 1
ATOM 1992 O O . HIS A 1 266 ? 20.911 -8.147 -0.451 1.00 88.12 266 HIS A O 1
ATOM 1998 N N . VAL A 1 267 ? 21.167 -5.960 0.026 1.00 91.69 267 VAL A N 1
ATOM 1999 C CA . VAL A 1 267 ? 20.958 -5.448 -1.331 1.00 91.69 267 VAL A CA 1
ATOM 2000 C C . VAL A 1 267 ? 22.236 -4.832 -1.906 1.00 91.69 267 VAL A C 1
ATOM 2002 O O . VAL A 1 267 ? 23.077 -4.333 -1.155 1.00 91.69 267 VAL A O 1
ATOM 2005 N N . PRO A 1 268 ? 22.420 -4.851 -3.237 1.00 92.75 268 PRO A N 1
ATOM 2006 C CA . PRO A 1 268 ? 23.481 -4.072 -3.862 1.00 92.75 268 PRO A CA 1
ATOM 2007 C C . PRO A 1 268 ? 23.240 -2.568 -3.659 1.00 92.75 268 PRO A C 1
ATOM 2009 O O . PRO A 1 268 ? 22.120 -2.132 -3.391 1.00 92.75 268 PRO A O 1
ATOM 2012 N N . GLN A 1 269 ? 24.295 -1.767 -3.787 1.00 92.00 269 GLN A N 1
ATOM 2013 C CA . GLN A 1 269 ? 24.141 -0.315 -3.888 1.00 92.00 269 GLN A CA 1
ATOM 2014 C C . GLN A 1 269 ? 23.556 0.058 -5.261 1.00 92.00 269 GLN A C 1
ATOM 2016 O O . GLN A 1 269 ? 23.743 -0.709 -6.214 1.00 92.00 269 GLN A O 1
ATOM 2021 N N . PRO A 1 270 ? 22.876 1.212 -5.381 1.00 92.94 270 PRO A N 1
ATOM 2022 C CA . PRO A 1 270 ? 22.469 1.744 -6.675 1.00 92.94 270 PRO A CA 1
ATOM 2023 C C . PRO A 1 270 ? 23.669 1.836 -7.619 1.00 92.94 270 PRO A C 1
ATOM 2025 O O . PRO A 1 270 ? 24.748 2.277 -7.218 1.00 92.94 270 PRO A O 1
ATOM 2028 N N . MET A 1 271 ? 23.498 1.394 -8.861 1.00 91.44 271 MET A N 1
ATOM 2029 C CA . MET A 1 271 ? 24.572 1.376 -9.854 1.00 91.44 271 MET A CA 1
ATOM 2030 C C . MET A 1 271 ? 24.014 1.495 -11.267 1.00 91.44 271 MET A C 1
ATOM 2032 O O . MET A 1 271 ? 22.822 1.317 -11.497 1.00 91.44 271 MET A O 1
ATOM 2036 N N . GLU A 1 272 ? 24.893 1.765 -12.227 1.00 87.19 272 GLU A N 1
ATOM 2037 C CA . GLU A 1 272 ? 24.521 1.787 -13.640 1.00 87.19 272 GLU A CA 1
ATOM 2038 C C . GLU A 1 272 ? 23.950 0.439 -14.097 1.00 87.19 272 GLU A C 1
ATOM 2040 O O . GLU A 1 272 ? 24.427 -0.633 -13.713 1.00 87.19 272 GLU A O 1
ATOM 2045 N N . GLU A 1 273 ? 22.964 0.506 -14.986 1.00 86.38 273 GLU A N 1
ATOM 2046 C CA . GLU A 1 273 ? 22.192 -0.640 -15.470 1.00 86.38 273 GLU A CA 1
ATOM 2047 C C . GLU A 1 273 ? 23.069 -1.781 -16.026 1.00 86.38 273 GLU A C 1
ATOM 2049 O O . GLU A 1 273 ? 22.863 -2.947 -15.693 1.00 86.38 273 GLU A O 1
ATOM 2054 N N . ALA A 1 274 ? 24.103 -1.465 -16.812 1.00 82.81 274 ALA A N 1
ATOM 2055 C CA . ALA A 1 274 ? 25.004 -2.477 -17.368 1.00 82.81 274 ALA A CA 1
ATOM 2056 C C . ALA A 1 274 ? 25.845 -3.181 -16.282 1.00 82.81 274 ALA A C 1
ATOM 2058 O O . ALA A 1 274 ? 26.059 -4.393 -16.341 1.00 82.81 274 ALA A O 1
ATOM 2059 N N . LYS A 1 275 ? 26.288 -2.442 -15.253 1.00 87.62 275 LYS A N 1
ATOM 2060 C CA . LYS A 1 275 ? 27.045 -2.995 -14.113 1.00 87.62 275 LYS A CA 1
ATOM 2061 C C . LYS A 1 275 ? 26.169 -3.858 -13.214 1.00 87.62 275 LYS A C 1
ATOM 2063 O O . LYS A 1 275 ? 26.673 -4.806 -12.611 1.00 87.62 275 LYS A O 1
ATOM 2068 N N . PHE A 1 276 ? 24.876 -3.554 -13.141 1.00 91.06 276 PHE A N 1
ATOM 2069 C CA . PHE A 1 276 ? 23.905 -4.315 -12.364 1.00 91.06 276 PHE A CA 1
ATOM 2070 C C . PHE A 1 276 ? 23.810 -5.768 -12.848 1.00 91.06 276 PHE A C 1
ATOM 2072 O O . PHE A 1 276 ? 23.891 -6.692 -12.044 1.00 91.06 276 PHE A O 1
ATOM 2079 N N . PHE A 1 277 ? 23.731 -5.993 -14.162 1.00 89.19 277 PHE A N 1
ATOM 2080 C CA . PHE A 1 277 ? 23.635 -7.346 -14.724 1.00 89.19 277 PHE A CA 1
ATOM 2081 C C . PHE A 1 277 ? 24.987 -8.042 -14.950 1.00 89.19 277 PHE A C 1
ATOM 2083 O O . PHE A 1 277 ? 25.013 -9.224 -15.295 1.00 89.19 277 PHE A O 1
ATOM 2090 N N . ALA A 1 278 ? 26.107 -7.356 -14.715 1.00 88.19 278 ALA A N 1
ATOM 2091 C CA . ALA A 1 278 ? 27.440 -7.926 -14.874 1.00 88.19 278 ALA A CA 1
ATOM 2092 C C . ALA A 1 278 ? 27.709 -9.067 -13.875 1.00 88.19 278 ALA A C 1
ATOM 2094 O O . ALA A 1 278 ? 27.317 -9.007 -12.706 1.00 88.19 278 ALA A O 1
ATOM 2095 N N . LYS A 1 279 ? 28.457 -10.086 -14.318 1.00 85.81 279 LYS A N 1
ATOM 2096 C CA . LYS A 1 279 ? 28.754 -11.326 -13.575 1.00 85.81 279 LYS A CA 1
ATOM 2097 C C . LYS A 1 279 ? 29.183 -11.115 -12.116 1.00 85.81 279 LYS A C 1
ATOM 2099 O O . LYS A 1 279 ? 28.730 -11.845 -11.239 1.00 85.81 279 LYS A O 1
ATOM 2104 N N . GLY A 1 280 ? 30.002 -10.095 -11.840 1.00 85.62 280 GLY A N 1
ATOM 2105 C CA . GLY A 1 280 ? 30.487 -9.784 -10.487 1.00 85.62 280 GLY A CA 1
ATOM 2106 C C . GLY A 1 280 ? 29.396 -9.360 -9.493 1.00 85.62 280 GLY A C 1
ATOM 2107 O O . GLY A 1 280 ? 29.559 -9.553 -8.290 1.00 85.62 280 GLY A O 1
ATOM 2108 N N . ASN A 1 281 ? 28.267 -8.836 -9.981 1.00 89.31 281 ASN A N 1
ATOM 2109 C CA . ASN A 1 281 ? 27.157 -8.354 -9.154 1.00 89.31 281 ASN A CA 1
ATOM 2110 C C . ASN A 1 281 ? 25.939 -9.283 -9.162 1.00 89.31 281 ASN A C 1
ATOM 2112 O O . ASN A 1 281 ? 25.093 -9.166 -8.273 1.00 89.31 281 ASN A O 1
ATOM 2116 N N . GLN A 1 282 ? 25.861 -10.236 -10.098 1.00 86.25 282 GLN A N 1
ATOM 2117 C CA . GLN A 1 282 ? 24.706 -11.129 -10.254 1.00 86.25 282 GLN A CA 1
ATOM 2118 C C . GLN A 1 282 ? 24.331 -11.866 -8.961 1.00 86.25 282 GLN A C 1
ATOM 2120 O O . GLN A 1 282 ? 23.149 -12.020 -8.680 1.00 86.25 282 GLN A O 1
ATOM 2125 N N . SER A 1 283 ? 25.298 -12.274 -8.130 1.00 87.75 283 SER A N 1
ATOM 2126 C CA . SER A 1 283 ? 25.018 -12.949 -6.850 1.00 87.75 283 SER A CA 1
ATOM 2127 C C . SER A 1 283 ? 24.308 -12.045 -5.834 1.00 87.75 283 SER A C 1
ATOM 2129 O O . SER A 1 283 ? 23.418 -12.496 -5.112 1.00 87.75 283 SER A O 1
ATOM 2131 N N . LYS A 1 284 ? 24.667 -10.755 -5.788 1.00 89.31 284 LYS A N 1
ATOM 2132 C CA . LYS A 1 284 ? 24.007 -9.751 -4.940 1.00 89.31 284 LYS A CA 1
ATOM 2133 C C . LYS A 1 284 ? 22.656 -9.346 -5.523 1.00 89.31 284 LYS A C 1
ATOM 2135 O O . LYS A 1 284 ? 21.691 -9.229 -4.776 1.00 89.31 284 LYS A O 1
ATOM 2140 N N . VAL A 1 285 ? 22.576 -9.180 -6.841 1.00 92.12 285 VAL A N 1
ATOM 2141 C CA . VAL A 1 285 ? 21.342 -8.822 -7.554 1.00 92.12 285 VAL A CA 1
ATOM 2142 C C . VAL A 1 285 ? 20.298 -9.929 -7.472 1.00 92.12 285 VAL A C 1
ATOM 2144 O O . VAL A 1 285 ? 19.124 -9.633 -7.275 1.00 92.12 285 VAL A O 1
ATOM 2147 N N . LEU A 1 286 ? 20.707 -11.197 -7.523 1.00 92.75 286 LEU A N 1
ATOM 2148 C CA . LEU A 1 286 ? 19.800 -12.337 -7.403 1.00 92.75 286 LEU A CA 1
ATOM 2149 C C . LEU A 1 286 ? 18.986 -12.297 -6.102 1.00 92.75 286 LEU A C 1
ATOM 2151 O O . LEU A 1 286 ? 17.851 -12.754 -6.088 1.00 92.75 286 LEU A O 1
ATOM 2155 N N . LYS A 1 287 ? 19.507 -11.686 -5.027 1.00 91.56 287 LYS A N 1
ATOM 2156 C CA . LYS A 1 287 ? 18.772 -11.521 -3.761 1.00 91.56 287 LYS A CA 1
ATOM 2157 C C . LYS A 1 287 ? 17.499 -10.676 -3.909 1.00 91.56 287 LYS A C 1
ATOM 2159 O O . LYS A 1 287 ? 16.565 -10.869 -3.126 1.00 91.56 287 LYS A O 1
ATOM 2164 N N . LEU A 1 288 ? 17.452 -9.786 -4.906 1.00 91.94 288 LEU A N 1
ATOM 2165 C CA . LEU A 1 288 ? 16.298 -8.938 -5.225 1.00 91.94 288 LEU A CA 1
ATOM 2166 C C . LEU A 1 288 ? 15.142 -9.717 -5.866 1.00 91.94 288 LEU A C 1
ATOM 2168 O O . LEU A 1 288 ? 14.003 -9.264 -5.808 1.00 91.94 288 LEU A O 1
ATOM 2172 N N . PHE A 1 289 ? 15.426 -10.890 -6.433 1.00 92.75 289 PHE A N 1
ATOM 2173 C CA . PHE A 1 289 ? 14.471 -11.742 -7.141 1.00 92.75 289 PHE A CA 1
ATOM 2174 C C . PHE A 1 289 ? 14.288 -13.070 -6.393 1.00 92.75 289 PHE A C 1
ATOM 2176 O O . PHE A 1 289 ? 15.051 -13.388 -5.474 1.00 92.75 289 PHE A O 1
ATOM 2183 N N . ASN A 1 290 ? 13.250 -13.840 -6.710 1.00 90.06 290 ASN A N 1
ATOM 2184 C CA . ASN A 1 290 ? 13.051 -15.162 -6.109 1.00 90.06 290 ASN A CA 1
ATOM 2185 C C . ASN A 1 290 ? 14.000 -16.192 -6.721 1.00 90.06 290 ASN A C 1
ATOM 2187 O O . ASN A 1 290 ? 14.548 -17.027 -6.005 1.00 90.06 290 ASN A O 1
ATOM 2191 N N . ASP A 1 291 ? 14.234 -16.093 -8.028 1.00 90.56 291 ASP A N 1
ATOM 2192 C CA . ASP A 1 291 ? 15.136 -16.972 -8.756 1.00 90.56 291 ASP A CA 1
ATOM 2193 C C . ASP A 1 291 ? 15.801 -16.271 -9.957 1.00 90.56 291 ASP A C 1
ATOM 2195 O O . ASP A 1 291 ? 15.541 -15.107 -10.282 1.00 90.56 291 ASP A O 1
ATOM 2199 N N . LYS A 1 292 ? 16.710 -16.996 -10.621 1.00 90.75 292 LYS A N 1
ATOM 2200 C CA . LYS A 1 292 ? 17.463 -16.482 -11.772 1.00 90.75 292 LYS A CA 1
ATOM 2201 C C . LYS A 1 292 ? 16.568 -16.244 -12.994 1.00 90.75 292 LYS A C 1
ATOM 2203 O O . LYS A 1 292 ? 16.845 -15.325 -13.761 1.00 90.75 292 LYS A O 1
ATOM 2208 N N . ASN A 1 293 ? 15.516 -17.038 -13.185 1.00 90.81 293 ASN A N 1
ATOM 2209 C CA . ASN A 1 293 ? 14.596 -16.898 -14.315 1.00 90.81 293 ASN A CA 1
ATOM 2210 C C . ASN A 1 293 ? 13.757 -15.626 -14.183 1.00 90.81 293 ASN A C 1
ATOM 2212 O O . ASN A 1 293 ? 13.570 -14.926 -15.176 1.00 90.81 293 ASN A O 1
ATOM 2216 N N . GLU A 1 294 ? 13.326 -15.282 -12.970 1.00 89.75 294 GLU A N 1
ATOM 221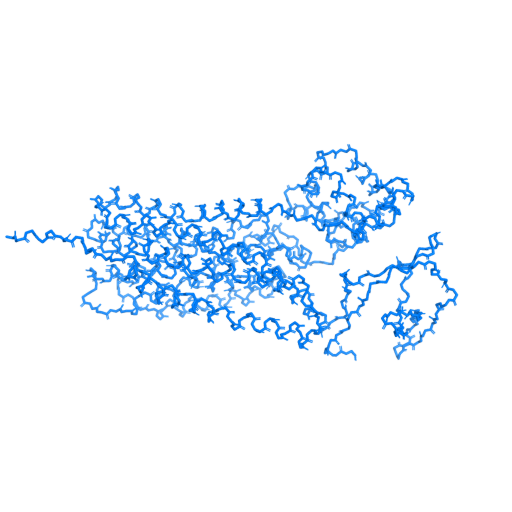7 C CA . GLU A 1 294 ? 12.638 -14.024 -12.682 1.00 89.75 294 GLU A CA 1
ATOM 2218 C C . GLU A 1 294 ? 13.551 -12.822 -12.956 1.00 89.75 294 GLU A C 1
ATOM 2220 O O . GLU A 1 294 ? 13.131 -11.875 -13.621 1.00 89.75 294 GLU A O 1
ATOM 2225 N N . MET A 1 295 ? 14.821 -12.883 -12.535 1.00 91.25 295 MET A N 1
ATOM 2226 C CA . MET A 1 295 ? 15.812 -11.844 -12.848 1.00 91.25 295 MET A CA 1
ATOM 2227 C C . MET A 1 295 ? 16.018 -11.687 -14.364 1.00 91.25 295 MET A C 1
ATOM 2229 O O . MET A 1 295 ? 16.032 -10.563 -14.868 1.00 91.25 295 MET A O 1
ATOM 2233 N N . ILE A 1 296 ? 16.152 -12.795 -15.105 1.00 90.44 296 ILE A N 1
ATOM 2234 C CA . ILE A 1 296 ? 16.270 -12.767 -16.573 1.00 90.44 296 ILE A CA 1
ATOM 2235 C C . ILE A 1 296 ? 15.000 -12.176 -17.193 1.00 90.44 296 ILE A C 1
ATOM 2237 O O . ILE A 1 296 ? 15.077 -11.298 -18.049 1.00 90.44 296 ILE A O 1
ATOM 2241 N N . GLY A 1 297 ? 13.826 -12.598 -16.729 1.00 88.06 297 GLY A N 1
ATOM 2242 C CA . GLY A 1 297 ? 12.539 -12.076 -17.174 1.00 88.06 297 GLY A CA 1
ATOM 2243 C C . GLY A 1 297 ? 12.397 -10.578 -16.940 1.00 88.06 297 GLY A C 1
ATOM 2244 O O . GLY A 1 297 ? 11.918 -9.853 -17.814 1.00 88.06 297 GLY A O 1
ATOM 2245 N N . TYR A 1 298 ? 12.860 -10.102 -15.787 1.00 89.25 298 TYR A N 1
ATOM 2246 C CA . TYR A 1 298 ? 12.913 -8.685 -15.458 1.00 89.25 298 TYR A CA 1
ATOM 2247 C C . TYR A 1 298 ? 13.866 -7.924 -16.389 1.00 89.25 298 TYR A C 1
ATOM 2249 O O . TYR A 1 298 ? 13.491 -6.867 -16.897 1.00 89.25 298 TYR A O 1
ATOM 2257 N N . ALA A 1 299 ? 15.054 -8.470 -16.671 1.00 88.50 299 ALA A N 1
ATOM 2258 C CA . ALA A 1 299 ? 16.012 -7.873 -17.601 1.00 88.50 299 ALA A CA 1
ATOM 2259 C C . ALA A 1 299 ? 15.431 -7.759 -19.020 1.00 88.50 299 ALA A C 1
ATOM 2261 O O . ALA A 1 299 ? 15.464 -6.683 -19.607 1.00 88.50 299 ALA A O 1
ATOM 2262 N N . LEU A 1 300 ? 14.805 -8.818 -19.542 1.00 85.75 300 LEU A N 1
ATOM 2263 C CA . LEU A 1 300 ? 14.169 -8.794 -20.866 1.00 85.75 300 LEU A CA 1
ATOM 2264 C C . LEU A 1 300 ? 13.050 -7.743 -20.954 1.00 85.75 300 LEU A C 1
ATOM 2266 O O . LEU A 1 300 ? 12.852 -7.123 -21.998 1.00 85.75 300 LEU A O 1
ATOM 2270 N N . ARG A 1 301 ? 12.299 -7.526 -19.867 1.00 81.81 301 ARG A N 1
ATOM 2271 C CA . ARG A 1 301 ? 11.191 -6.559 -19.847 1.00 81.81 301 ARG A CA 1
ATOM 2272 C C . ARG A 1 301 ? 11.648 -5.121 -19.653 1.00 81.81 301 ARG A C 1
ATOM 2274 O O . ARG A 1 301 ? 10.997 -4.232 -20.198 1.00 81.81 301 ARG A O 1
ATOM 2281 N N . ASN A 1 302 ? 12.700 -4.879 -18.876 1.00 83.44 302 ASN A N 1
ATOM 2282 C CA . ASN A 1 302 ? 13.020 -3.538 -18.382 1.00 83.44 302 ASN A CA 1
ATOM 2283 C C . ASN A 1 302 ? 14.392 -3.014 -18.814 1.00 83.44 302 ASN A C 1
ATOM 2285 O O . ASN A 1 302 ? 14.549 -1.799 -18.893 1.00 83.44 302 ASN A O 1
ATOM 2289 N N . ALA A 1 303 ? 15.360 -3.890 -19.082 1.00 83.12 303 ALA A N 1
ATOM 2290 C CA . ALA A 1 303 ? 16.729 -3.500 -19.396 1.00 83.12 303 ALA A CA 1
ATOM 2291 C C . ALA A 1 303 ? 16.926 -3.234 -20.897 1.00 83.12 303 ALA A C 1
ATOM 2293 O O . ALA A 1 303 ? 16.260 -3.828 -21.751 1.00 83.12 303 ALA A O 1
ATOM 2294 N N . GLN A 1 304 ? 17.872 -2.357 -21.214 1.00 80.75 304 GLN A N 1
ATOM 2295 C CA . GLN A 1 304 ? 18.351 -2.081 -22.561 1.00 80.75 304 GLN A CA 1
ATOM 2296 C C . GLN A 1 304 ? 19.085 -3.296 -23.152 1.00 80.75 304 GLN A C 1
ATOM 2298 O O . GLN A 1 304 ? 19.652 -4.092 -22.398 1.00 80.75 304 GLN A O 1
ATOM 2303 N N . PRO A 1 305 ? 19.155 -3.426 -24.490 1.00 78.94 305 PRO A N 1
ATOM 2304 C CA . PRO A 1 305 ? 19.826 -4.551 -25.144 1.00 78.94 305 PRO A CA 1
ATOM 2305 C C . PRO A 1 305 ? 21.258 -4.801 -24.649 1.00 78.94 305 PRO A C 1
ATOM 2307 O O . PRO A 1 305 ? 21.619 -5.938 -24.359 1.00 78.94 305 PRO A O 1
ATOM 2310 N N . ASN A 1 306 ? 22.049 -3.743 -24.455 1.00 80.44 306 ASN A N 1
ATOM 2311 C CA . ASN A 1 306 ? 23.429 -3.862 -23.970 1.00 80.44 306 ASN A CA 1
ATOM 2312 C C . ASN A 1 306 ? 23.505 -4.447 -22.552 1.00 80.44 306 ASN A C 1
ATOM 2314 O O . ASN A 1 306 ? 24.334 -5.310 -22.266 1.00 80.44 306 ASN A O 1
ATOM 2318 N N . SER A 1 307 ? 22.596 -4.032 -21.676 1.00 83.44 307 SER A N 1
ATOM 2319 C CA . SER A 1 307 ? 22.483 -4.547 -20.310 1.00 83.44 307 SER A CA 1
ATOM 2320 C C . SER A 1 307 ? 21.942 -5.978 -20.274 1.00 83.44 307 SER A C 1
ATOM 2322 O O . SER A 1 307 ? 22.365 -6.776 -19.438 1.00 83.44 307 SER A O 1
ATOM 2324 N N . GLN A 1 308 ? 21.047 -6.337 -21.203 1.00 85.00 308 GLN A N 1
ATOM 2325 C CA . GLN A 1 308 ? 20.610 -7.724 -21.385 1.00 85.00 308 GLN A CA 1
ATOM 2326 C C . GLN A 1 308 ? 21.791 -8.609 -21.789 1.00 85.00 308 GLN A C 1
ATOM 2328 O O . GLN A 1 308 ? 21.957 -9.680 -21.217 1.00 85.00 308 GLN A O 1
ATOM 2333 N N . MET A 1 309 ? 22.659 -8.157 -22.700 1.00 83.06 309 MET A N 1
ATOM 2334 C CA . MET A 1 309 ? 23.871 -8.901 -23.064 1.00 83.06 309 MET A CA 1
ATOM 2335 C C . MET A 1 309 ? 24.821 -9.081 -21.874 1.00 83.06 309 MET A C 1
ATOM 2337 O O . MET A 1 309 ? 25.388 -10.161 -21.714 1.00 83.06 309 MET A O 1
ATOM 2341 N N . ALA A 1 310 ? 24.957 -8.077 -20.999 1.00 84.88 310 ALA A N 1
ATOM 2342 C CA . ALA A 1 310 ? 25.788 -8.176 -19.793 1.00 84.88 310 ALA A CA 1
ATOM 2343 C C . ALA A 1 310 ? 25.357 -9.325 -18.856 1.00 84.88 310 ALA A C 1
ATOM 2345 O O . ALA A 1 310 ? 26.203 -9.924 -18.189 1.00 84.88 310 ALA A O 1
ATOM 2346 N N . LEU A 1 311 ? 24.068 -9.688 -18.856 1.00 86.62 311 LEU A N 1
ATOM 2347 C CA . LEU A 1 311 ? 23.541 -10.839 -18.116 1.00 86.62 311 LEU A CA 1
ATOM 2348 C C . LEU A 1 311 ? 24.087 -12.182 -18.629 1.00 86.62 311 LEU A C 1
ATOM 2350 O O . LEU A 1 311 ? 24.236 -13.129 -17.854 1.00 86.62 311 LEU A O 1
ATOM 2354 N N . PHE A 1 312 ? 24.394 -12.252 -19.924 1.00 88.12 312 PHE A N 1
ATOM 2355 C CA . PHE A 1 312 ? 24.919 -13.428 -20.620 1.00 88.12 312 PHE A CA 1
ATOM 2356 C C . PHE A 1 312 ? 26.432 -13.325 -20.855 1.00 88.12 312 PHE A C 1
ATOM 2358 O O . PHE A 1 312 ? 26.943 -13.815 -21.859 1.00 88.12 312 PHE A O 1
ATOM 2365 N N . ASP A 1 313 ? 27.157 -12.685 -19.931 1.00 82.88 313 ASP A N 1
ATOM 2366 C CA . ASP A 1 313 ? 28.609 -12.466 -20.002 1.00 82.88 313 ASP A CA 1
ATOM 2367 C C . ASP A 1 313 ? 29.056 -11.683 -21.257 1.00 82.88 313 ASP A C 1
ATOM 2369 O O . ASP A 1 313 ? 30.180 -11.841 -21.727 1.00 82.88 313 ASP A O 1
ATOM 2373 N N . GLY A 1 314 ? 28.171 -10.866 -21.838 1.00 80.31 314 GLY A N 1
ATOM 2374 C CA . GLY A 1 314 ? 28.421 -10.172 -23.105 1.00 80.31 314 GLY A CA 1
ATOM 2375 C C . GLY A 1 314 ? 28.368 -11.081 -24.339 1.00 80.31 314 GLY A C 1
ATOM 2376 O O . GLY A 1 314 ? 28.662 -10.622 -25.438 1.00 80.31 314 GLY A O 1
ATOM 2377 N N . ASN A 1 315 ? 27.989 -12.355 -24.188 1.00 84.75 315 ASN A N 1
ATOM 2378 C CA . ASN A 1 315 ? 27.908 -13.309 -25.287 1.00 84.75 315 ASN A CA 1
ATOM 2379 C C . ASN A 1 315 ? 26.495 -13.321 -25.899 1.00 84.75 315 ASN A C 1
ATOM 2381 O O . ASN A 1 315 ? 25.530 -13.810 -25.302 1.00 84.75 315 ASN A O 1
ATOM 2385 N N . GLN A 1 316 ? 26.393 -12.801 -27.123 1.00 84.38 316 GLN A N 1
ATOM 2386 C CA . GLN A 1 316 ? 25.141 -12.739 -27.871 1.00 84.38 316 GLN A CA 1
ATOM 2387 C C . GLN A 1 316 ? 24.589 -14.129 -28.225 1.00 84.38 316 GLN A C 1
ATOM 2389 O O . GLN A 1 316 ? 23.378 -14.328 -28.155 1.00 84.38 316 GLN A O 1
ATOM 2394 N N . GLU A 1 317 ? 25.435 -15.106 -28.556 1.00 86.00 317 GLU A N 1
ATOM 2395 C CA . GLU A 1 317 ? 24.991 -16.461 -28.913 1.00 86.00 317 GLU A CA 1
ATOM 2396 C C . GLU A 1 317 ? 24.283 -17.145 -27.744 1.00 86.00 317 GLU A C 1
ATOM 2398 O O . GLU A 1 317 ? 23.186 -17.672 -27.918 1.00 86.00 317 GLU A O 1
ATOM 2403 N N . ARG A 1 318 ? 24.837 -17.049 -26.528 1.00 87.56 318 ARG A N 1
ATOM 2404 C CA . ARG A 1 318 ? 24.208 -17.600 -25.312 1.00 87.56 318 ARG A CA 1
ATOM 2405 C C . ARG A 1 318 ? 22.840 -16.985 -25.032 1.00 87.56 318 ARG A C 1
ATOM 2407 O O . ARG A 1 318 ? 21.919 -17.676 -24.595 1.00 87.56 318 ARG A O 1
ATOM 2414 N N . MET A 1 319 ? 22.699 -15.683 -25.277 1.00 88.00 319 MET A N 1
ATOM 2415 C CA . MET A 1 319 ? 21.417 -14.993 -25.144 1.00 88.00 319 MET A CA 1
ATOM 2416 C C . MET A 1 319 ? 20.400 -15.511 -26.172 1.00 88.00 319 MET A C 1
ATOM 2418 O O . MET A 1 319 ? 19.252 -15.787 -25.819 1.00 88.00 319 MET A O 1
ATOM 2422 N N . LEU A 1 320 ? 20.809 -15.671 -27.433 1.00 87.62 320 LEU A N 1
ATOM 2423 C CA . LEU A 1 320 ? 19.939 -16.183 -28.495 1.00 87.62 320 LEU A CA 1
ATOM 2424 C C . LEU A 1 320 ? 19.569 -17.654 -28.276 1.00 87.62 320 LEU A C 1
ATOM 2426 O O . LEU A 1 320 ? 18.412 -18.023 -28.475 1.00 87.62 320 LEU A O 1
ATOM 2430 N N . GLU A 1 321 ? 20.499 -18.473 -27.787 1.00 88.81 321 GLU A N 1
ATOM 2431 C CA . GLU A 1 321 ? 20.242 -19.858 -27.390 1.00 88.81 321 GLU A CA 1
ATOM 2432 C C . GLU A 1 321 ? 19.185 -19.919 -26.278 1.00 88.81 321 GLU A C 1
ATOM 2434 O O . GLU A 1 321 ? 18.227 -20.693 -26.357 1.00 88.81 321 GLU A O 1
ATOM 2439 N N . PHE A 1 322 ? 19.295 -19.047 -25.270 1.00 89.81 322 PHE A N 1
ATOM 2440 C CA . PHE A 1 322 ? 18.301 -18.944 -24.204 1.00 89.81 322 PHE A CA 1
ATOM 2441 C C . PHE A 1 322 ? 16.914 -18.548 -24.733 1.00 89.81 322 PHE A C 1
ATOM 2443 O O . PHE A 1 322 ? 15.906 -19.137 -24.336 1.00 89.81 322 PHE A O 1
ATOM 2450 N N . ILE A 1 323 ? 16.840 -17.604 -25.673 1.00 87.50 323 ILE A N 1
ATOM 2451 C CA . ILE A 1 323 ? 15.579 -17.227 -26.332 1.00 87.50 323 ILE A CA 1
ATOM 2452 C C . ILE A 1 323 ? 15.018 -18.392 -27.160 1.00 87.50 323 ILE A C 1
ATOM 2454 O O . ILE A 1 323 ? 13.816 -18.667 -27.113 1.00 87.50 323 ILE A O 1
ATOM 2458 N N . GLY A 1 324 ? 15.878 -19.145 -27.848 1.00 87.00 324 GLY A N 1
ATOM 2459 C CA . GLY A 1 324 ? 15.500 -20.380 -28.534 1.00 87.00 324 GLY A CA 1
ATOM 2460 C C . GLY A 1 324 ? 14.925 -21.431 -27.577 1.00 87.00 324 GLY A C 1
ATOM 2461 O O . GLY A 1 324 ? 13.943 -22.101 -27.905 1.00 87.00 324 GLY A O 1
ATOM 2462 N N . ARG A 1 325 ? 15.463 -21.535 -26.355 1.00 89.00 325 ARG A N 1
ATOM 2463 C CA . ARG A 1 325 ? 14.901 -22.387 -25.295 1.00 89.00 325 ARG A CA 1
ATOM 2464 C C . ARG A 1 325 ? 13.539 -21.888 -24.817 1.00 89.00 325 ARG A C 1
ATOM 2466 O O . ARG A 1 325 ? 12.627 -22.700 -24.707 1.00 89.00 325 ARG A O 1
ATOM 2473 N N . LEU A 1 326 ? 13.350 -20.579 -24.622 1.00 88.06 326 LEU A N 1
ATOM 2474 C CA . LEU A 1 326 ? 12.038 -19.995 -24.280 1.00 88.06 326 LEU A CA 1
ATOM 2475 C C . LEU A 1 326 ? 10.965 -20.298 -25.334 1.00 88.06 326 LEU A C 1
ATOM 2477 O O . LEU A 1 326 ? 9.792 -20.502 -25.005 1.00 88.06 326 LEU A O 1
ATOM 2481 N N . LYS A 1 327 ? 11.355 -20.349 -26.611 1.00 87.50 327 LYS A N 1
ATOM 2482 C CA . LYS A 1 327 ? 10.460 -20.743 -27.703 1.00 87.50 327 LYS A CA 1
ATOM 2483 C C . LYS A 1 327 ? 10.010 -22.201 -27.580 1.00 87.50 327 LYS A C 1
ATOM 2485 O O . LYS A 1 327 ? 8.844 -22.483 -27.837 1.00 87.50 327 LYS A O 1
ATOM 2490 N N . LYS A 1 328 ? 10.892 -23.112 -27.165 1.00 88.19 328 LYS A N 1
ATOM 2491 C CA . LYS A 1 328 ? 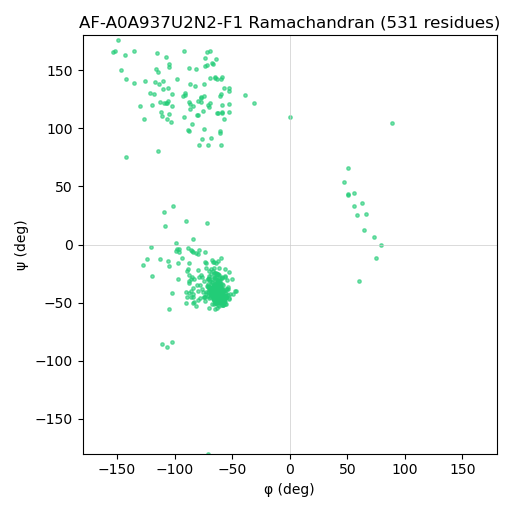10.611 -24.557 -27.106 1.00 88.19 328 LYS A CA 1
ATOM 2492 C C . LYS A 1 328 ? 9.969 -25.016 -25.796 1.00 88.19 328 LYS A C 1
ATOM 2494 O O . LYS A 1 328 ? 9.153 -25.926 -25.829 1.00 88.19 328 LYS A O 1
ATOM 2499 N N . ASP A 1 329 ? 10.306 -24.388 -24.672 1.00 88.50 329 ASP A N 1
ATOM 2500 C CA . ASP A 1 329 ? 9.924 -24.836 -23.328 1.00 88.50 329 ASP A CA 1
ATOM 2501 C C . ASP A 1 329 ? 8.830 -23.935 -22.710 1.00 88.50 329 ASP A C 1
ATOM 2503 O O . ASP A 1 329 ? 9.112 -22.796 -22.317 1.00 88.50 329 ASP A O 1
ATOM 2507 N N . PRO A 1 330 ? 7.575 -24.418 -22.589 1.00 86.56 330 PRO A N 1
ATOM 2508 C CA . PRO A 1 330 ? 6.484 -23.665 -21.969 1.00 86.56 330 PRO A CA 1
ATOM 2509 C C . PRO A 1 330 ? 6.687 -23.395 -20.470 1.00 86.56 330 PRO A C 1
ATOM 2511 O O . PRO A 1 330 ? 6.193 -22.385 -19.962 1.00 86.56 330 PRO A O 1
ATOM 2514 N N . ILE A 1 331 ? 7.401 -24.269 -19.753 1.00 87.75 331 ILE A N 1
ATOM 2515 C CA . ILE A 1 331 ? 7.646 -24.146 -18.309 1.00 87.75 331 ILE A CA 1
ATOM 2516 C C . ILE A 1 331 ? 8.662 -23.033 -18.067 1.00 87.75 331 ILE A C 1
ATOM 2518 O O . ILE A 1 331 ? 8.401 -22.122 -17.278 1.00 87.75 331 ILE A O 1
ATOM 2522 N N . LEU A 1 332 ? 9.776 -23.052 -18.804 1.00 87.31 332 LEU A N 1
ATOM 2523 C CA . LEU A 1 332 ? 10.772 -21.979 -18.768 1.00 87.31 332 LEU A CA 1
ATOM 2524 C C . LEU A 1 332 ? 10.168 -20.642 -19.219 1.00 87.31 332 LEU A C 1
ATOM 2526 O O . LEU A 1 332 ? 10.441 -19.594 -18.636 1.00 87.31 332 LEU A O 1
ATOM 2530 N N . ARG A 1 333 ? 9.290 -20.664 -20.226 1.00 89.12 333 ARG A N 1
ATOM 2531 C CA . ARG A 1 333 ? 8.568 -19.461 -20.657 1.00 89.12 333 ARG A CA 1
ATOM 2532 C C . ARG A 1 333 ? 7.687 -18.902 -19.548 1.00 89.12 333 ARG A C 1
ATOM 2534 O O . ARG A 1 333 ? 7.718 -17.698 -19.302 1.00 89.12 333 ARG A O 1
ATOM 2541 N N . LYS A 1 334 ? 6.959 -19.767 -18.835 1.00 86.06 334 LYS A N 1
ATOM 2542 C CA . LYS A 1 334 ? 6.126 -19.366 -17.698 1.00 86.06 334 LYS A CA 1
ATOM 2543 C C . LYS A 1 334 ? 6.954 -18.785 -16.553 1.00 86.06 334 LYS A C 1
ATOM 2545 O O . LYS A 1 334 ? 6.520 -17.791 -15.979 1.00 86.06 334 LYS A O 1
ATOM 2550 N N . SER A 1 335 ? 8.124 -19.343 -16.239 1.00 85.06 335 SER A N 1
ATOM 2551 C CA . SER A 1 335 ? 8.973 -18.820 -15.156 1.00 85.06 335 SER A CA 1
ATOM 2552 C C . SER A 1 335 ? 9.605 -17.464 -15.495 1.00 85.06 335 SER A C 1
ATOM 2554 O O . SER A 1 335 ? 9.659 -16.585 -14.643 1.00 85.06 335 SER A O 1
ATOM 2556 N N . VAL A 1 336 ? 10.012 -17.246 -16.748 1.00 85.56 336 VAL A N 1
ATOM 2557 C CA . VAL A 1 336 ? 10.675 -16.002 -17.185 1.00 85.56 336 VAL A CA 1
ATOM 2558 C C . VAL A 1 336 ? 9.665 -14.899 -17.538 1.00 85.56 336 VAL A C 1
ATOM 2560 O O . VAL A 1 336 ? 9.803 -13.739 -17.140 1.00 85.56 336 VAL A O 1
ATOM 2563 N N . LEU A 1 337 ? 8.608 -15.222 -18.283 1.00 81.19 337 LEU A N 1
ATOM 2564 C CA . LEU A 1 337 ? 7.622 -14.243 -18.767 1.00 81.19 337 LEU A CA 1
ATOM 2565 C C . LEU A 1 337 ? 6.358 -14.166 -17.899 1.00 81.19 337 LEU A C 1
ATOM 2567 O O . LEU A 1 337 ? 5.501 -13.316 -18.135 1.00 81.19 337 LEU A O 1
ATOM 2571 N N . GLY A 1 338 ? 6.234 -15.006 -16.869 1.00 75.94 338 GLY A N 1
ATOM 2572 C CA . GLY A 1 338 ? 5.054 -15.089 -15.999 1.00 75.94 338 GLY A CA 1
ATOM 2573 C C . GLY A 1 338 ? 3.852 -15.794 -16.642 1.00 75.94 338 GLY A C 1
ATOM 2574 O O . GLY A 1 338 ? 2.891 -16.125 -15.950 1.00 75.94 338 GLY A O 1
ATOM 2575 N N . LYS A 1 339 ? 3.896 -16.046 -17.957 1.00 71.94 339 LYS A N 1
ATOM 2576 C CA . LYS A 1 339 ? 2.875 -16.759 -18.733 1.00 71.94 339 LYS A CA 1
ATOM 2577 C C . LYS A 1 339 ? 3.539 -17.759 -19.675 1.00 71.94 339 LYS A C 1
ATOM 2579 O O . LYS A 1 339 ? 4.578 -17.470 -20.259 1.00 71.94 339 LYS A O 1
ATOM 2584 N N . GLY A 1 340 ? 2.945 -18.946 -19.783 1.00 71.56 340 GLY A N 1
ATOM 2585 C CA . GLY A 1 340 ? 3.467 -20.041 -20.608 1.00 71.56 340 GLY A CA 1
ATOM 2586 C C . GLY A 1 340 ? 3.154 -19.897 -22.098 1.00 71.56 340 GLY A C 1
ATOM 2587 O O . GLY A 1 340 ? 3.691 -20.654 -22.903 1.00 71.56 340 GLY A O 1
ATOM 2588 N N . ASP A 1 341 ? 2.321 -18.931 -22.486 1.00 76.12 341 ASP A N 1
ATOM 2589 C CA . ASP A 1 341 ? 1.847 -18.788 -23.862 1.00 76.12 341 ASP A CA 1
ATOM 2590 C C . ASP A 1 341 ? 2.935 -18.225 -24.775 1.00 76.12 341 ASP A C 1
ATOM 2592 O O . ASP A 1 341 ? 3.669 -17.298 -24.425 1.00 76.12 341 ASP A O 1
ATOM 2596 N N . ILE A 1 342 ? 3.042 -18.789 -25.980 1.00 79.62 342 ILE A N 1
ATOM 2597 C CA . ILE A 1 342 ? 4.063 -18.365 -26.946 1.00 79.62 342 ILE A CA 1
ATOM 2598 C C . ILE A 1 342 ? 3.798 -16.954 -27.475 1.00 79.62 342 ILE A C 1
ATOM 2600 O O . ILE A 1 342 ? 4.730 -16.237 -27.832 1.00 79.62 342 ILE A O 1
ATOM 2604 N N . GLU A 1 343 ? 2.536 -16.532 -27.458 1.00 79.19 343 GLU A N 1
ATOM 2605 C CA . GLU A 1 343 ? 2.109 -15.205 -27.890 1.00 79.19 343 GLU A CA 1
ATOM 2606 C C . GLU A 1 343 ? 2.714 -14.092 -27.025 1.00 79.19 343 GLU A C 1
ATOM 2608 O O . GLU A 1 343 ? 3.078 -13.041 -27.546 1.00 79.19 343 GLU A O 1
ATOM 2613 N N . HIS A 1 344 ? 2.941 -14.313 -25.724 1.00 74.38 344 HIS A N 1
ATOM 2614 C CA . HIS A 1 344 ? 3.635 -13.330 -24.876 1.00 74.38 344 HIS A CA 1
ATOM 2615 C C . HIS A 1 344 ? 5.093 -13.139 -25.282 1.00 74.38 344 HIS A C 1
ATOM 2617 O O . HIS A 1 344 ? 5.575 -12.008 -25.293 1.00 74.38 344 HIS A O 1
ATOM 2623 N N . LEU A 1 345 ? 5.777 -14.224 -25.652 1.00 80.62 345 LEU A N 1
ATOM 2624 C CA . LEU A 1 345 ? 7.152 -14.162 -26.147 1.00 80.62 345 LEU A CA 1
ATOM 2625 C C . LEU A 1 345 ? 7.217 -13.449 -27.505 1.00 80.62 345 LEU A C 1
ATOM 2627 O O . LEU A 1 345 ? 8.071 -12.585 -27.697 1.00 80.62 345 LEU A O 1
ATOM 2631 N N . LYS A 1 346 ? 6.292 -13.762 -28.422 1.00 81.38 346 LYS A N 1
ATOM 2632 C CA . LYS A 1 346 ? 6.173 -13.091 -29.727 1.00 81.38 346 LYS A CA 1
ATOM 2633 C C . LYS A 1 346 ? 5.911 -11.592 -29.574 1.00 81.38 346 LYS A C 1
ATOM 2635 O O . LYS A 1 346 ? 6.617 -10.785 -30.170 1.00 81.38 346 LYS A O 1
ATOM 2640 N N . ASN A 1 347 ? 4.956 -11.215 -28.727 1.00 75.06 347 ASN A N 1
ATOM 2641 C CA . ASN A 1 347 ? 4.619 -9.814 -28.474 1.00 75.06 347 ASN A CA 1
ATOM 2642 C C . ASN A 1 347 ? 5.772 -9.047 -27.826 1.00 75.06 347 ASN A C 1
ATOM 2644 O O . ASN A 1 347 ? 6.065 -7.922 -28.228 1.00 75.06 347 ASN A O 1
ATOM 2648 N N . TRP A 1 348 ? 6.468 -9.663 -26.867 1.00 80.69 348 TRP A N 1
ATOM 2649 C CA . TRP A 1 348 ? 7.684 -9.085 -26.301 1.00 80.69 348 TRP A CA 1
ATOM 2650 C C . TRP A 1 348 ? 8.748 -8.850 -27.380 1.00 80.69 348 TRP A C 1
ATOM 2652 O O . TRP A 1 348 ? 9.310 -7.756 -27.456 1.00 80.69 348 TRP A O 1
ATOM 2662 N N . ALA A 1 349 ? 8.992 -9.840 -28.243 1.00 79.88 349 ALA A N 1
ATOM 2663 C CA . ALA A 1 349 ? 9.992 -9.738 -29.299 1.00 79.88 349 ALA A CA 1
ATOM 2664 C C . ALA A 1 349 ? 9.665 -8.607 -30.289 1.00 79.88 349 ALA A C 1
ATOM 2666 O O . ALA A 1 349 ? 10.560 -7.854 -30.671 1.00 79.88 349 ALA A O 1
ATOM 2667 N N . ILE A 1 350 ? 8.387 -8.430 -30.639 1.00 72.75 350 ILE A N 1
ATOM 2668 C CA . ILE A 1 350 ? 7.925 -7.330 -31.499 1.00 72.75 350 ILE A CA 1
ATOM 2669 C C . ILE A 1 350 ? 8.135 -5.966 -30.821 1.00 72.75 350 ILE A C 1
ATOM 2671 O O . ILE A 1 350 ? 8.679 -5.053 -31.437 1.00 72.75 350 ILE A O 1
ATOM 2675 N N . GLN A 1 351 ? 7.745 -5.818 -29.551 1.00 69.88 351 GLN A N 1
ATOM 2676 C CA . GLN A 1 351 ? 7.801 -4.529 -28.848 1.00 69.88 351 GLN A CA 1
ATOM 2677 C C . GLN A 1 351 ? 9.222 -4.102 -28.451 1.00 69.88 351 GLN A C 1
ATOM 2679 O O . GLN A 1 351 ? 9.587 -2.927 -28.563 1.00 69.88 351 GLN A O 1
ATOM 2684 N N . LYS A 1 352 ? 10.004 -5.039 -27.903 1.00 72.00 352 LYS A N 1
ATOM 2685 C CA . LYS A 1 352 ? 11.263 -4.753 -27.196 1.00 72.00 352 LYS A CA 1
ATOM 2686 C C . LYS A 1 352 ? 12.460 -5.552 -27.696 1.00 72.00 352 LYS A C 1
ATOM 2688 O O . LYS A 1 352 ? 13.583 -5.153 -27.404 1.00 72.00 352 LYS A O 1
ATOM 2693 N N . GLY A 1 353 ? 12.235 -6.643 -28.425 1.00 72.88 353 GLY A N 1
ATOM 2694 C CA . GLY A 1 353 ? 13.319 -7.472 -28.938 1.00 72.88 353 GLY A CA 1
ATOM 2695 C C . GLY A 1 353 ? 14.182 -6.727 -29.957 1.00 72.88 353 GLY A C 1
ATOM 2696 O O . GLY A 1 353 ? 13.661 -5.947 -30.764 1.00 72.88 353 GLY A O 1
ATOM 2697 N N . THR A 1 354 ? 15.489 -6.990 -29.938 1.00 77.00 354 THR A N 1
ATOM 2698 C CA . THR A 1 354 ? 16.394 -6.639 -31.046 1.00 77.00 354 THR A CA 1
ATOM 2699 C C . THR A 1 354 ? 16.096 -7.508 -32.267 1.00 77.00 354 THR A C 1
ATOM 2701 O O . THR A 1 354 ? 15.405 -8.520 -32.167 1.00 77.00 354 THR A O 1
ATOM 2704 N N . GLU A 1 355 ? 16.624 -7.152 -33.434 1.00 67.94 355 GLU A N 1
ATOM 2705 C CA . GLU A 1 355 ? 16.421 -7.938 -34.655 1.00 67.94 355 GLU A CA 1
ATOM 2706 C C . GLU A 1 355 ? 16.875 -9.398 -34.498 1.00 67.94 355 GLU A C 1
ATOM 2708 O O . GLU A 1 355 ? 16.112 -10.318 -34.782 1.00 67.94 355 GLU A O 1
ATOM 2713 N N . SER A 1 356 ? 18.060 -9.626 -33.925 1.00 77.75 356 SER A N 1
ATOM 2714 C CA . SER A 1 356 ? 18.569 -10.974 -33.651 1.00 77.75 356 SER A CA 1
ATOM 2715 C C . SER A 1 356 ? 17.661 -11.764 -32.700 1.00 77.75 356 SER A C 1
ATOM 2717 O O . SER A 1 356 ? 17.405 -12.948 -32.919 1.00 77.75 356 SER A O 1
ATOM 2719 N N . GLN A 1 357 ? 17.096 -11.106 -31.685 1.00 82.81 357 GLN A N 1
ATOM 2720 C CA . GLN A 1 357 ? 16.131 -11.716 -30.768 1.00 82.81 357 GLN A CA 1
ATOM 2721 C C . GLN A 1 357 ? 14.783 -12.000 -31.454 1.00 82.81 357 GLN A C 1
ATOM 2723 O O . GLN A 1 357 ? 14.188 -13.053 -31.222 1.00 82.81 357 GLN A O 1
ATOM 2728 N N . ARG A 1 358 ? 14.304 -11.103 -32.327 1.00 81.06 358 ARG A N 1
ATOM 2729 C CA . ARG A 1 358 ? 13.090 -11.313 -33.136 1.00 81.06 358 ARG A CA 1
ATOM 2730 C C . ARG A 1 358 ? 13.261 -12.505 -34.063 1.00 81.06 358 ARG A C 1
ATOM 2732 O O . ARG A 1 358 ? 12.402 -13.382 -34.077 1.00 81.06 358 ARG A O 1
ATOM 2739 N N . LEU A 1 359 ? 14.379 -12.583 -34.775 1.00 80.31 359 LEU A N 1
ATOM 2740 C CA . LEU A 1 359 ? 14.692 -13.710 -35.650 1.00 80.31 359 LEU A CA 1
ATOM 2741 C C . LEU A 1 359 ? 14.793 -15.022 -34.860 1.00 80.31 359 LEU A C 1
ATOM 2743 O O . LEU A 1 359 ? 14.255 -16.032 -35.303 1.00 80.31 359 LEU A O 1
ATOM 2747 N N . ALA A 1 360 ? 15.353 -15.012 -33.646 1.00 82.69 360 ALA A N 1
ATOM 2748 C CA . ALA A 1 360 ? 15.368 -16.198 -32.783 1.00 82.69 360 ALA A CA 1
ATOM 2749 C C . ALA A 1 360 ? 13.957 -16.666 -32.358 1.00 82.69 360 ALA A C 1
ATOM 2751 O O . ALA A 1 360 ? 13.711 -17.869 -32.238 1.00 82.69 360 ALA A O 1
ATOM 2752 N N . VAL A 1 361 ? 13.006 -15.745 -32.160 1.00 83.38 361 VAL A N 1
ATOM 2753 C CA . VAL A 1 361 ? 11.617 -16.079 -31.789 1.00 83.38 361 VAL A CA 1
ATOM 2754 C C . VAL A 1 361 ? 10.788 -16.514 -33.003 1.00 83.38 361 VAL A C 1
ATOM 2756 O O . VAL A 1 361 ? 10.120 -17.552 -32.958 1.00 83.38 361 VAL A O 1
ATOM 2759 N N . PHE A 1 362 ? 10.837 -15.764 -34.104 1.00 80.50 362 PHE A N 1
ATOM 2760 C CA . PHE A 1 362 ? 9.996 -15.997 -35.283 1.00 80.50 362 PHE A CA 1
ATOM 2761 C C . PHE A 1 362 ? 10.599 -16.987 -36.286 1.00 80.50 362 PHE A C 1
ATOM 2763 O O . PHE A 1 362 ? 9.853 -17.543 -37.084 1.00 80.50 362 PHE A O 1
ATOM 2770 N N . SER A 1 363 ? 11.898 -17.289 -36.187 1.00 73.69 363 SER A N 1
ATOM 2771 C CA . SER A 1 363 ? 12.691 -18.169 -37.067 1.00 73.69 363 SER A CA 1
ATOM 2772 C C . SER A 1 363 ? 12.772 -17.756 -38.538 1.00 73.69 363 SER A C 1
ATOM 2774 O O . SER A 1 363 ? 13.813 -17.981 -39.142 1.00 73.69 363 SER A O 1
ATOM 2776 N N . GLU A 1 364 ? 11.745 -17.114 -39.099 1.00 72.12 364 GLU A N 1
ATOM 2777 C CA . GLU A 1 364 ? 11.733 -16.631 -40.479 1.00 72.12 364 GLU A CA 1
ATOM 2778 C C . GLU A 1 364 ? 11.405 -15.130 -40.589 1.00 72.12 364 GLU A C 1
ATOM 2780 O O . GLU A 1 364 ? 10.492 -14.642 -39.908 1.00 72.12 364 GLU A O 1
ATOM 2785 N N . PRO A 1 365 ? 12.071 -14.389 -41.501 1.00 65.62 365 PRO A N 1
ATOM 2786 C CA . PRO A 1 365 ? 11.790 -12.972 -41.749 1.00 65.62 365 PRO A CA 1
ATOM 2787 C C . PRO A 1 365 ? 10.353 -12.696 -42.219 1.00 65.62 365 PRO A C 1
ATOM 2789 O O . PRO A 1 365 ? 9.790 -11.646 -41.912 1.00 65.62 365 PRO A O 1
ATOM 2792 N N . ASN A 1 366 ? 9.738 -13.635 -42.946 1.00 63.94 366 ASN A N 1
ATOM 2793 C CA . ASN A 1 366 ? 8.374 -13.488 -43.464 1.00 63.94 366 ASN A CA 1
ATOM 2794 C C . ASN A 1 366 ? 7.325 -13.614 -42.352 1.00 63.94 366 ASN A C 1
ATOM 2796 O O . ASN A 1 366 ? 6.433 -12.773 -42.257 1.00 63.94 366 ASN A O 1
ATOM 2800 N N . ALA A 1 367 ? 7.501 -14.583 -41.447 1.00 66.50 367 ALA A N 1
ATOM 2801 C CA . ALA A 1 367 ? 6.662 -14.738 -40.261 1.00 66.50 367 ALA A CA 1
ATOM 2802 C C . ALA A 1 367 ? 6.752 -13.517 -39.330 1.00 66.50 367 ALA A C 1
ATOM 2804 O O . ALA A 1 367 ? 5.756 -13.124 -38.725 1.00 66.50 367 ALA A O 1
ATOM 2805 N N . LEU A 1 368 ? 7.925 -12.875 -39.244 1.00 65.38 368 LEU A N 1
ATOM 2806 C CA . LEU A 1 368 ? 8.086 -11.614 -38.520 1.00 65.38 368 LEU A CA 1
ATOM 2807 C C . LEU A 1 368 ? 7.314 -10.469 -39.194 1.00 65.38 368 LEU A C 1
ATOM 2809 O O . LEU A 1 368 ? 6.607 -9.737 -38.508 1.00 65.38 368 LEU A O 1
ATOM 2813 N N . LYS A 1 369 ? 7.412 -10.318 -40.522 1.00 65.00 369 LYS A N 1
ATOM 2814 C CA . LYS A 1 369 ? 6.677 -9.277 -41.268 1.00 65.00 369 LYS A CA 1
ATOM 2815 C C . LYS A 1 369 ? 5.163 -9.433 -41.126 1.00 65.00 369 LYS A C 1
ATOM 2817 O O . LYS A 1 369 ? 4.469 -8.442 -40.912 1.00 65.00 369 LYS A O 1
ATOM 2822 N N . GLU A 1 370 ? 4.657 -10.660 -41.195 1.00 65.19 370 GLU A N 1
ATOM 2823 C CA . GLU A 1 370 ? 3.237 -10.957 -41.000 1.00 65.19 370 GLU A CA 1
ATOM 2824 C C . GLU A 1 370 ? 2.798 -10.719 -39.550 1.00 65.19 370 GLU A C 1
ATOM 2826 O O . GLU A 1 370 ? 1.772 -10.083 -39.309 1.00 65.19 370 GLU A O 1
ATOM 2831 N N . ALA A 1 371 ? 3.611 -11.131 -38.573 1.00 64.19 371 ALA A N 1
ATOM 2832 C CA . ALA A 1 371 ? 3.335 -10.886 -37.163 1.00 64.19 371 ALA A CA 1
ATOM 2833 C C . ALA A 1 371 ? 3.333 -9.391 -36.823 1.00 64.19 371 ALA A C 1
ATOM 2835 O O . ALA A 1 371 ? 2.440 -8.952 -36.114 1.00 64.19 371 ALA A O 1
ATOM 2836 N N . VAL A 1 372 ? 4.267 -8.596 -37.355 1.00 61.97 372 VAL A N 1
ATOM 2837 C CA . VAL A 1 372 ? 4.312 -7.132 -37.172 1.00 61.97 372 VAL A CA 1
ATOM 2838 C C . VAL A 1 372 ? 3.126 -6.451 -37.863 1.00 61.97 372 VAL A C 1
ATOM 2840 O O . VAL A 1 372 ? 2.521 -5.541 -37.294 1.00 61.97 372 VAL A O 1
ATOM 2843 N N . LYS A 1 373 ? 2.731 -6.921 -39.053 1.00 59.94 373 LYS A N 1
ATOM 2844 C CA . LYS A 1 373 ? 1.541 -6.422 -39.757 1.00 59.94 373 LYS A CA 1
ATOM 2845 C C . LYS A 1 373 ? 0.262 -6.718 -38.968 1.00 59.94 373 LYS A C 1
ATOM 2847 O O . LYS A 1 373 ? -0.544 -5.816 -38.764 1.00 59.94 373 LYS A O 1
ATOM 2852 N N . ASN A 1 374 ? 0.115 -7.930 -38.438 1.00 57.06 374 ASN A N 1
ATOM 2853 C CA . ASN A 1 374 ? -1.013 -8.308 -37.581 1.00 57.06 374 ASN A CA 1
ATOM 2854 C C . ASN A 1 374 ? -0.955 -7.617 -36.209 1.00 57.06 374 ASN A C 1
ATOM 2856 O O . ASN A 1 374 ? -1.992 -7.304 -35.630 1.00 57.06 374 ASN A O 1
ATOM 2860 N N . TYR A 1 375 ? 0.240 -7.297 -35.715 1.00 55.28 375 TYR A N 1
ATOM 2861 C CA . TYR A 1 375 ? 0.437 -6.555 -34.473 1.00 55.28 375 TYR A CA 1
ATOM 2862 C C . TYR A 1 375 ? -0.158 -5.143 -34.538 1.00 55.28 375 TYR A C 1
ATOM 2864 O O . TYR A 1 375 ? -0.750 -4.691 -33.562 1.00 55.28 375 TYR A O 1
ATOM 2872 N N . SER A 1 376 ? -0.094 -4.483 -35.703 1.00 50.19 376 SER A N 1
ATOM 2873 C CA . SER A 1 376 ? -0.738 -3.174 -35.914 1.00 50.19 376 SER A CA 1
ATOM 2874 C C . SER A 1 376 ? -2.270 -3.193 -35.772 1.00 50.19 376 SER A C 1
ATOM 2876 O O . SER A 1 376 ? -2.877 -2.137 -35.611 1.00 50.19 376 SER A O 1
ATOM 2878 N N . GLY A 1 377 ? -2.896 -4.379 -35.771 1.00 46.53 377 GLY A N 1
ATOM 2879 C CA . GLY A 1 377 ? -4.350 -4.553 -35.693 1.00 46.53 377 GLY A CA 1
ATOM 2880 C C . GLY A 1 377 ? -4.877 -5.364 -34.503 1.00 46.53 377 GLY A C 1
ATOM 2881 O O . GLY A 1 377 ? -6.093 -5.503 -34.368 1.00 46.53 377 GLY A O 1
ATOM 2882 N N . VAL A 1 378 ? -4.034 -5.909 -33.618 1.00 39.25 378 VAL A N 1
ATOM 2883 C CA . VAL A 1 378 ? -4.498 -6.852 -32.584 1.00 39.25 378 VAL A CA 1
ATOM 2884 C C . VAL A 1 378 ? -4.423 -6.249 -31.187 1.00 39.25 378 VAL A C 1
ATOM 2886 O O . VAL A 1 378 ? -3.352 -6.044 -30.623 1.00 39.25 378 VAL A O 1
ATOM 2889 N N . LYS A 1 379 ? -5.630 -6.013 -30.645 1.00 39.59 379 LYS A N 1
ATOM 2890 C CA . LYS A 1 379 ? -6.008 -5.920 -29.225 1.00 39.59 379 LYS A CA 1
ATOM 2891 C C . LYS A 1 379 ? -4.821 -6.119 -28.281 1.00 39.59 379 LYS A C 1
ATOM 2893 O O . LYS A 1 379 ? -4.397 -7.254 -28.059 1.00 39.59 379 LYS A O 1
ATOM 2898 N N . ASN A 1 380 ? -4.411 -5.025 -27.626 1.00 41.38 380 ASN A N 1
ATOM 2899 C CA . ASN A 1 380 ? -3.798 -5.068 -26.299 1.00 41.38 380 ASN A CA 1
ATOM 2900 C C . ASN A 1 380 ? -4.400 -6.253 -25.550 1.00 41.38 380 ASN A C 1
ATOM 2902 O O . ASN A 1 380 ? -5.630 -6.312 -25.446 1.00 41.38 380 ASN A O 1
ATOM 2906 N N . ILE A 1 381 ? -3.568 -7.202 -25.109 1.00 44.69 381 ILE A N 1
ATOM 2907 C CA . ILE A 1 381 ? -3.995 -8.348 -24.305 1.00 44.69 381 ILE A CA 1
ATOM 2908 C C . ILE A 1 381 ? -4.624 -7.762 -23.044 1.00 44.69 381 ILE A C 1
ATOM 2910 O O . ILE A 1 381 ? -3.952 -7.532 -22.040 1.00 44.69 381 ILE A O 1
ATOM 2914 N N . ARG A 1 382 ? -5.917 -7.437 -23.127 1.00 48.81 382 ARG A N 1
ATOM 2915 C CA . ARG A 1 382 ? -6.733 -7.049 -21.998 1.00 48.81 382 ARG A CA 1
ATOM 2916 C C . ARG A 1 382 ? -6.699 -8.291 -21.135 1.00 48.81 382 ARG A C 1
ATOM 2918 O O . ARG A 1 382 ? -7.190 -9.344 -21.540 1.00 48.81 382 ARG A O 1
ATOM 2925 N N . THR A 1 383 ? -6.063 -8.177 -19.975 1.00 55.81 383 THR A N 1
ATOM 2926 C CA . THR A 1 383 ? -6.428 -9.013 -18.836 1.00 55.81 383 THR A CA 1
ATOM 2927 C C . THR A 1 383 ? -7.945 -9.140 -18.854 1.00 55.81 383 THR A C 1
ATOM 2929 O O . THR A 1 383 ? -8.636 -8.132 -19.052 1.00 55.81 383 THR A O 1
ATOM 2932 N N . SER A 1 384 ? -8.461 -10.371 -18.789 1.00 69.31 384 SER A N 1
ATOM 2933 C CA . SER A 1 384 ? -9.904 -10.563 -18.880 1.00 69.31 384 SER A CA 1
ATOM 2934 C C . SER A 1 384 ? -10.550 -9.644 -17.840 1.00 69.31 384 SER A C 1
ATOM 2936 O O . SER A 1 384 ? -10.069 -9.615 -16.703 1.00 69.31 384 SER A O 1
ATOM 2938 N N . PRO A 1 385 ? -11.593 -8.865 -18.180 1.00 74.19 385 PRO A N 1
ATOM 2939 C CA . PRO A 1 385 ? -12.301 -8.054 -17.191 1.00 74.19 385 PRO A CA 1
ATOM 2940 C C . PRO A 1 385 ? -12.698 -8.879 -15.957 1.00 74.19 385 PRO A C 1
ATOM 2942 O O . PRO A 1 385 ? -12.698 -8.371 -14.839 1.00 74.19 385 PRO A O 1
ATOM 2945 N N . VAL A 1 386 ? -12.938 -10.180 -16.159 1.00 79.62 386 VAL A N 1
ATOM 2946 C CA . VAL A 1 386 ? -13.195 -11.169 -15.110 1.00 79.62 386 VAL A CA 1
ATOM 2947 C C . VAL A 1 386 ? -11.977 -11.395 -14.209 1.00 79.62 386 VAL A C 1
ATOM 2949 O O . VAL A 1 386 ? -12.133 -11.419 -12.994 1.00 79.62 386 VAL A O 1
ATOM 2952 N N . ASP A 1 387 ? -10.764 -11.502 -14.755 1.00 81.06 387 ASP A N 1
ATOM 2953 C CA . ASP A 1 387 ? -9.539 -11.677 -13.957 1.00 81.06 387 ASP A CA 1
ATOM 2954 C C . ASP A 1 387 ? -9.283 -10.457 -13.068 1.00 81.06 387 ASP A C 1
ATOM 2956 O O . ASP A 1 387 ? -8.925 -10.590 -11.896 1.00 81.06 387 ASP A O 1
ATOM 2960 N N . VAL A 1 388 ? -9.493 -9.259 -13.622 1.00 81.81 388 VAL A N 1
ATOM 2961 C CA . VAL A 1 388 ? -9.366 -7.993 -12.887 1.00 81.81 388 VAL A CA 1
ATOM 2962 C C . VAL A 1 388 ? -10.406 -7.931 -11.767 1.00 81.81 388 VAL A C 1
ATOM 2964 O O . VAL A 1 388 ? -10.063 -7.584 -10.635 1.00 81.81 388 VAL A O 1
ATOM 2967 N N . LEU A 1 389 ? -11.650 -8.326 -12.048 1.00 85.31 389 LEU A N 1
ATOM 2968 C CA . LEU A 1 389 ? -12.728 -8.380 -11.062 1.00 85.31 389 LEU A CA 1
ATOM 2969 C C . LEU A 1 389 ? -12.431 -9.386 -9.940 1.00 85.31 389 LEU A C 1
ATOM 2971 O O . LEU A 1 389 ? -12.504 -9.031 -8.766 1.00 85.31 389 LEU A O 1
ATOM 2975 N N . LEU A 1 390 ? -12.049 -10.620 -10.280 1.00 86.25 390 LEU A N 1
ATOM 2976 C CA . LEU A 1 390 ? -11.761 -11.680 -9.309 1.00 86.25 390 LEU A CA 1
ATOM 2977 C C . LEU A 1 390 ? -10.552 -11.342 -8.437 1.00 86.25 390 LEU A C 1
ATOM 2979 O O . LEU A 1 390 ? -10.592 -11.548 -7.223 1.00 86.25 390 LEU A O 1
ATOM 2983 N N . ARG A 1 391 ? -9.482 -10.796 -9.026 1.00 86.88 391 ARG A N 1
ATOM 2984 C CA . ARG A 1 391 ? -8.278 -10.409 -8.281 1.00 86.88 391 ARG A CA 1
ATOM 2985 C C . ARG A 1 391 ? -8.577 -9.300 -7.277 1.00 86.88 391 ARG A C 1
ATOM 2987 O O . ARG A 1 391 ? -8.211 -9.428 -6.109 1.00 86.88 391 ARG A O 1
ATOM 2994 N N . ASN A 1 392 ? -9.251 -8.238 -7.717 1.00 88.75 392 ASN A N 1
ATOM 2995 C CA . ASN A 1 392 ? -9.573 -7.097 -6.859 1.00 88.75 392 ASN A CA 1
ATOM 2996 C C . ASN A 1 392 ? -10.655 -7.442 -5.823 1.00 88.75 392 ASN A C 1
ATOM 2998 O O . ASN A 1 392 ? -10.553 -7.018 -4.674 1.00 88.75 392 ASN A O 1
ATOM 3002 N N . GLY A 1 393 ? -11.631 -8.282 -6.182 1.00 90.25 393 GLY A N 1
ATOM 3003 C CA . GLY A 1 393 ? -12.624 -8.814 -5.247 1.00 90.25 393 GLY A CA 1
ATOM 3004 C C . GLY A 1 393 ? -11.997 -9.695 -4.165 1.00 90.25 393 GLY A C 1
ATOM 3005 O O . GLY A 1 393 ? -12.280 -9.518 -2.983 1.00 90.25 393 GLY A O 1
ATOM 3006 N N . LYS A 1 394 ? -11.070 -10.591 -4.535 1.00 91.44 394 LYS A N 1
ATOM 3007 C CA . LYS A 1 394 ? -10.318 -11.404 -3.567 1.00 91.44 394 LYS A CA 1
ATOM 3008 C C . LYS A 1 394 ? -9.503 -10.531 -2.613 1.00 91.44 394 LYS A C 1
ATOM 3010 O O . LYS A 1 394 ? -9.526 -10.785 -1.412 1.00 91.44 394 LYS A O 1
ATOM 3015 N N . ALA A 1 395 ? -8.819 -9.509 -3.127 1.00 87.19 395 ALA A N 1
ATOM 3016 C CA . ALA A 1 395 ? -8.069 -8.569 -2.297 1.00 87.19 395 ALA A CA 1
ATOM 3017 C C . ALA A 1 395 ? -8.985 -7.836 -1.300 1.00 87.19 395 ALA A C 1
ATOM 3019 O O . ALA A 1 395 ? -8.646 -7.744 -0.123 1.00 87.19 395 ALA A O 1
ATOM 3020 N N . ALA A 1 396 ? -10.171 -7.399 -1.738 1.00 91.75 396 ALA A N 1
ATOM 3021 C CA . ALA A 1 396 ? -11.149 -6.743 -0.871 1.00 91.75 396 ALA A CA 1
ATOM 3022 C C . ALA A 1 396 ? -11.664 -7.660 0.251 1.00 91.75 396 ALA A C 1
ATOM 3024 O O . ALA A 1 396 ? -11.733 -7.260 1.413 1.00 91.75 396 ALA A O 1
ATOM 3025 N N . VAL A 1 397 ? -11.962 -8.922 -0.074 1.00 94.19 397 VAL A N 1
ATOM 3026 C CA . VAL A 1 397 ? -12.353 -9.937 0.916 1.00 94.19 397 VAL A CA 1
ATOM 3027 C C . VAL A 1 397 ? -11.230 -10.176 1.925 1.00 94.19 397 VAL A C 1
ATOM 3029 O O . VAL A 1 397 ? -11.478 -10.167 3.128 1.00 94.19 397 VAL A O 1
ATOM 3032 N N . GLN A 1 398 ? -9.994 -10.356 1.451 1.00 91.62 398 GLN A N 1
ATOM 3033 C CA . GLN A 1 398 ? -8.822 -10.590 2.302 1.00 91.62 398 GLN A CA 1
ATOM 3034 C C . GLN A 1 398 ? -8.488 -9.403 3.215 1.00 91.62 398 GLN A C 1
ATOM 3036 O O . GLN A 1 398 ? -7.878 -9.606 4.259 1.00 91.62 398 GLN A O 1
ATOM 3041 N N . ALA A 1 399 ? -8.892 -8.192 2.838 1.00 89.00 399 ALA A N 1
ATOM 3042 C CA . ALA A 1 399 ? -8.688 -6.982 3.620 1.00 89.00 399 ALA A CA 1
ATOM 3043 C C . ALA A 1 399 ? -9.769 -6.79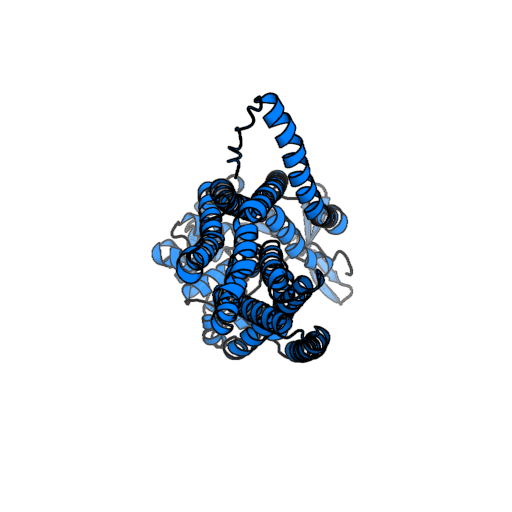7 4.704 1.00 89.00 399 ALA A C 1
ATOM 3045 O O . ALA A 1 399 ? -9.449 -6.584 5.871 1.00 89.00 399 ALA A O 1
ATOM 3046 N N . ILE A 1 400 ? -11.054 -6.915 4.345 1.00 93.62 400 ILE A N 1
ATOM 3047 C CA . ILE A 1 400 ? -12.171 -6.537 5.231 1.00 93.62 400 ILE A CA 1
ATOM 3048 C C . ILE A 1 400 ? -12.660 -7.685 6.114 1.00 93.62 400 ILE A C 1
ATOM 3050 O O . ILE A 1 400 ? -12.945 -7.479 7.295 1.00 93.62 400 ILE A O 1
ATOM 3054 N N . ILE A 1 401 ? -12.759 -8.901 5.573 1.00 95.31 401 ILE A N 1
ATOM 3055 C CA . ILE A 1 401 ? -13.365 -10.024 6.299 1.00 95.31 401 ILE A CA 1
ATOM 3056 C C . ILE A 1 401 ? -12.548 -10.434 7.533 1.00 95.31 401 ILE A C 1
ATOM 3058 O O . ILE A 1 401 ? -13.164 -10.607 8.584 1.00 95.31 401 ILE A O 1
ATOM 3062 N N . PRO A 1 402 ? -11.203 -10.537 7.496 1.00 94.69 402 PRO A N 1
ATOM 3063 C CA . PRO A 1 402 ? -10.436 -10.861 8.700 1.00 94.69 402 PRO A CA 1
ATOM 3064 C C . PRO A 1 402 ? -10.629 -9.845 9.830 1.00 94.69 402 PRO A C 1
ATOM 3066 O O . PRO A 1 402 ? -10.750 -10.236 10.990 1.00 94.69 402 PRO A O 1
ATOM 3069 N N . LEU A 1 403 ? -10.723 -8.556 9.495 1.00 94.06 403 LEU A N 1
ATOM 3070 C CA . LEU A 1 403 ? -10.973 -7.494 10.467 1.00 94.06 403 LEU A CA 1
ATOM 3071 C C . LEU A 1 403 ? -12.389 -7.590 11.062 1.00 94.06 403 LEU A C 1
ATOM 3073 O O . LEU A 1 403 ? -12.557 -7.484 12.275 1.00 94.06 403 LEU A O 1
ATOM 3077 N N . ALA A 1 404 ? -13.402 -7.864 10.235 1.00 94.81 404 ALA A N 1
ATOM 3078 C CA . ALA A 1 404 ? -14.768 -8.099 10.705 1.00 94.81 404 ALA A CA 1
ATOM 3079 C C . ALA A 1 404 ? -14.867 -9.343 11.607 1.00 94.81 404 ALA A C 1
ATOM 3081 O O . ALA A 1 404 ? -15.482 -9.291 12.671 1.00 94.81 404 ALA A O 1
ATOM 3082 N N . ILE A 1 405 ? -14.219 -10.448 11.220 1.00 95.88 405 ILE A N 1
ATOM 3083 C CA . ILE A 1 405 ? -14.142 -11.672 12.029 1.00 95.88 405 ILE A CA 1
ATOM 3084 C C . ILE A 1 405 ? -13.474 -11.375 13.369 1.00 95.88 405 ILE A C 1
ATOM 3086 O O . ILE A 1 405 ? -13.988 -11.795 14.401 1.00 95.88 405 ILE A O 1
ATOM 3090 N N . PHE A 1 406 ? -12.368 -10.627 13.375 1.00 95.56 406 PHE A N 1
ATOM 3091 C CA . PHE A 1 406 ? -11.704 -10.215 14.609 1.00 95.56 406 PHE A CA 1
ATOM 3092 C C . PHE A 1 406 ? -12.657 -9.454 15.540 1.00 95.56 406 PHE A C 1
ATOM 3094 O O . PHE A 1 406 ? -12.753 -9.791 16.721 1.00 95.56 406 PHE A O 1
ATOM 3101 N N . PHE A 1 407 ? -13.433 -8.503 15.014 1.00 94.44 407 PHE A N 1
ATOM 3102 C CA . PHE A 1 407 ? -14.448 -7.810 15.807 1.00 94.44 407 PHE A CA 1
ATOM 3103 C C . PHE A 1 407 ? -15.522 -8.746 16.357 1.00 94.44 407 PHE A C 1
ATOM 3105 O O . PHE A 1 407 ? -15.848 -8.660 17.541 1.00 94.44 407 PHE A O 1
ATOM 3112 N N . PHE A 1 408 ? -16.044 -9.666 15.545 1.00 95.50 408 PHE A N 1
ATOM 3113 C CA . PHE A 1 408 ? -17.034 -10.638 16.008 1.00 95.50 408 PHE A CA 1
ATOM 3114 C C . PHE A 1 408 ? -16.474 -11.582 17.074 1.00 95.50 408 PHE A C 1
ATOM 3116 O O . PHE A 1 408 ? -17.150 -11.847 18.065 1.00 95.50 408 PHE A O 1
ATOM 3123 N N . LEU A 1 409 ? -15.232 -12.048 16.924 1.00 95.38 409 LEU A N 1
ATOM 3124 C CA . LEU A 1 409 ? -14.567 -12.880 17.927 1.00 95.38 409 LEU A CA 1
ATOM 3125 C C . LEU A 1 409 ? -14.434 -12.137 19.256 1.00 95.38 409 LEU A C 1
ATOM 3127 O O . LEU A 1 409 ? -14.754 -12.694 20.304 1.00 95.38 409 LEU A O 1
ATOM 3131 N N . VAL A 1 410 ? -14.024 -10.869 19.229 1.00 94.62 410 VAL A N 1
ATOM 3132 C CA . VAL A 1 410 ? -13.923 -10.053 20.445 1.00 94.62 410 VAL A CA 1
ATOM 3133 C C . VAL A 1 410 ? -15.305 -9.829 21.059 1.00 94.62 410 VAL A C 1
ATOM 3135 O O . VAL A 1 410 ? -15.485 -10.027 22.259 1.00 94.62 410 VAL A O 1
ATOM 3138 N N . LEU A 1 411 ? -16.308 -9.493 20.250 1.00 94.12 411 LEU A N 1
ATOM 3139 C CA . LEU A 1 411 ? -17.667 -9.256 20.731 1.00 94.12 411 LEU A CA 1
ATOM 3140 C C . LEU A 1 411 ? -18.286 -10.508 21.378 1.00 94.12 411 LEU A C 1
ATOM 3142 O O . LEU A 1 411 ? -18.850 -10.422 22.469 1.00 94.12 411 LEU A O 1
ATOM 3146 N N . PHE A 1 412 ? -18.155 -11.675 20.743 1.00 94.69 412 PHE A N 1
ATOM 3147 C CA . PHE A 1 412 ? -18.811 -12.906 21.190 1.00 94.69 412 PHE A CA 1
ATOM 3148 C C . PHE A 1 412 ? -18.002 -13.697 22.221 1.00 94.69 412 PHE A C 1
ATOM 3150 O O . PHE A 1 412 ? -18.581 -14.188 23.188 1.00 94.69 412 PHE A O 1
ATOM 3157 N N . LEU A 1 413 ? -16.681 -13.818 22.057 1.00 93.94 413 LEU A N 1
ATOM 3158 C CA . LEU A 1 413 ? -15.847 -14.633 22.950 1.00 93.94 413 LEU A CA 1
ATOM 3159 C C . LEU A 1 413 ? -15.331 -13.837 24.149 1.00 93.94 413 LEU A C 1
ATOM 3161 O O . LEU A 1 413 ? -15.399 -14.327 25.277 1.00 93.94 413 LEU A O 1
ATOM 3165 N N . VAL A 1 414 ? -14.829 -12.620 23.913 1.00 93.19 414 VAL A N 1
ATOM 3166 C CA . VAL A 1 414 ? -14.206 -11.799 24.966 1.00 93.19 414 VAL A CA 1
ATOM 3167 C C . VAL A 1 414 ? -15.268 -11.031 25.748 1.00 93.19 414 VAL A C 1
ATOM 3169 O O . VAL A 1 414 ? -15.299 -11.094 26.974 1.00 93.19 414 VAL A O 1
ATOM 3172 N N . LEU A 1 415 ? -16.169 -10.333 25.053 1.00 93.06 415 LEU A N 1
ATOM 3173 C CA . LEU A 1 415 ? -17.183 -9.493 25.698 1.00 93.06 415 LEU A CA 1
ATOM 3174 C C . LEU A 1 415 ? -18.477 -10.240 26.023 1.00 93.06 415 LEU A C 1
ATOM 3176 O O . LEU A 1 415 ? -19.210 -9.804 26.917 1.00 93.06 415 LEU A O 1
ATOM 3180 N N . ARG A 1 416 ? -18.760 -11.346 25.321 1.00 93.38 416 ARG A N 1
ATOM 3181 C CA . ARG A 1 416 ? -20.018 -12.107 25.417 1.00 93.38 416 ARG A CA 1
ATOM 3182 C C . ARG A 1 416 ? -21.250 -11.202 25.271 1.00 93.38 416 ARG A C 1
ATOM 3184 O O . ARG A 1 416 ? -22.200 -11.299 26.044 1.00 93.38 416 ARG A O 1
ATOM 3191 N N . GLU A 1 417 ? -21.199 -10.276 24.315 1.00 91.25 417 GLU A N 1
ATOM 3192 C CA . GLU A 1 417 ? -22.263 -9.310 24.016 1.00 91.25 417 GLU A CA 1
ATOM 3193 C C . GLU A 1 417 ? -23.026 -9.697 22.742 1.00 91.25 417 GLU A C 1
ATOM 3195 O O . GLU A 1 417 ? -22.506 -10.387 21.864 1.00 91.25 417 GLU A O 1
ATOM 3200 N N . LYS A 1 418 ? -24.278 -9.239 22.630 1.00 89.38 418 LYS A N 1
ATOM 3201 C CA . LYS A 1 418 ? -25.079 -9.413 21.408 1.00 89.38 418 LYS A CA 1
ATOM 3202 C C . LYS A 1 418 ? -24.713 -8.355 20.370 1.00 89.38 418 LYS A C 1
ATOM 3204 O O . LYS A 1 418 ? -24.345 -7.237 20.721 1.00 89.38 418 LYS A O 1
ATOM 3209 N N . LEU A 1 419 ? -24.869 -8.703 19.093 1.00 87.44 419 LEU A N 1
ATOM 3210 C CA . LEU A 1 419 ? -24.630 -7.787 17.981 1.00 87.44 419 LEU A CA 1
ATOM 3211 C C . LEU A 1 419 ? -25.723 -6.699 17.937 1.00 87.44 419 LEU A C 1
ATOM 3213 O O . LEU A 1 419 ? -26.898 -7.044 17.775 1.00 87.44 419 LEU A O 1
ATOM 3217 N N . PRO A 1 420 ? -25.382 -5.406 18.087 1.00 80.50 420 PRO A N 1
ATOM 3218 C CA . PRO A 1 420 ? -26.360 -4.337 17.941 1.00 80.50 420 PRO A CA 1
ATOM 3219 C C . PRO A 1 420 ? -26.685 -4.142 16.459 1.00 80.50 420 PRO A C 1
ATOM 3221 O O . PRO A 1 420 ? -25.771 -3.975 15.667 1.00 80.50 420 PRO A O 1
ATOM 3224 N N . ARG A 1 421 ? -27.972 -4.149 16.089 1.00 89.06 421 ARG A N 1
ATOM 3225 C CA . ARG A 1 421 ? -28.443 -3.946 14.699 1.00 89.06 421 ARG A CA 1
ATOM 3226 C C . ARG A 1 421 ? -27.717 -4.852 13.682 1.00 89.06 421 ARG A C 1
ATOM 3228 O O . ARG A 1 421 ? -26.936 -4.382 12.853 1.00 89.06 421 ARG A O 1
ATOM 3235 N N . PRO A 1 422 ? -27.919 -6.179 13.783 1.00 90.12 422 PRO A N 1
ATOM 3236 C CA . PRO A 1 422 ? -27.177 -7.158 12.987 1.00 90.12 422 PRO A CA 1
ATOM 3237 C C . PRO A 1 422 ? -27.374 -6.978 11.476 1.00 90.12 422 PRO A C 1
ATOM 3239 O O . PRO A 1 422 ? -26.456 -7.220 10.699 1.00 90.12 422 PRO A O 1
ATOM 3242 N N . ASP A 1 423 ? -28.557 -6.532 11.069 1.00 91.56 423 ASP A N 1
ATOM 3243 C CA . ASP A 1 423 ? -28.929 -6.213 9.697 1.00 91.56 423 ASP A CA 1
ATOM 3244 C C . ASP A 1 423 ? -28.108 -5.049 9.120 1.00 91.56 423 ASP A C 1
ATOM 3246 O O . ASP A 1 423 ? -27.538 -5.193 8.037 1.00 91.56 423 ASP A O 1
ATOM 3250 N N . GLU A 1 424 ? -27.971 -3.943 9.859 1.00 93.12 424 GLU A N 1
ATOM 3251 C CA . GLU A 1 424 ? -27.149 -2.792 9.448 1.00 93.12 424 GLU A CA 1
ATOM 3252 C C . GLU A 1 424 ? -25.664 -3.172 9.345 1.00 93.12 424 GLU A C 1
ATOM 3254 O O . GLU A 1 424 ? -25.003 -2.830 8.362 1.00 93.12 424 GLU A O 1
ATOM 3259 N N . ILE A 1 425 ? -25.149 -3.940 10.312 1.00 94.38 425 ILE A N 1
ATOM 3260 C CA . ILE A 1 425 ? -23.728 -4.309 10.355 1.00 94.38 425 ILE A CA 1
ATOM 3261 C C . ILE A 1 425 ? -23.353 -5.270 9.225 1.00 94.38 425 ILE A C 1
ATOM 3263 O O . ILE A 1 425 ? -22.326 -5.082 8.569 1.00 94.38 425 ILE A O 1
ATOM 3267 N N . ILE A 1 426 ? -24.169 -6.300 8.977 1.00 95.44 426 ILE A N 1
ATOM 3268 C CA . ILE A 1 426 ? -23.913 -7.269 7.901 1.00 95.44 426 ILE A CA 1
ATOM 3269 C C . ILE A 1 426 ? -24.000 -6.575 6.539 1.00 95.44 426 ILE A C 1
ATOM 3271 O O . ILE A 1 426 ? -23.128 -6.788 5.691 1.00 95.44 426 ILE A O 1
ATOM 3275 N N . LEU A 1 427 ? -25.000 -5.706 6.347 1.00 95.69 427 LEU A N 1
ATOM 3276 C CA . LEU A 1 427 ? -25.099 -4.875 5.150 1.00 95.69 427 LEU A CA 1
ATOM 3277 C C . LEU A 1 427 ? -23.858 -3.988 4.998 1.00 95.69 427 LEU A C 1
ATOM 3279 O O . LEU A 1 427 ? -23.283 -3.927 3.914 1.00 95.69 427 LEU A O 1
ATOM 3283 N N . GLY A 1 428 ? -23.406 -3.353 6.080 1.00 95.88 428 GLY A N 1
ATOM 3284 C CA . GLY A 1 428 ? -22.212 -2.517 6.085 1.00 95.88 428 GLY A CA 1
ATOM 3285 C C . GLY A 1 428 ? -20.955 -3.278 5.654 1.00 95.88 428 GLY A C 1
ATOM 3286 O O . GLY A 1 428 ? -20.248 -2.850 4.744 1.00 95.88 428 GLY A O 1
ATOM 3287 N N . ILE A 1 429 ? -20.705 -4.458 6.227 1.00 95.88 429 ILE A N 1
ATOM 3288 C CA . ILE A 1 429 ? -19.557 -5.302 5.850 1.00 95.88 429 ILE A CA 1
ATOM 3289 C C . ILE A 1 429 ? -19.640 -5.718 4.375 1.00 95.88 429 ILE A C 1
ATOM 3291 O O . ILE A 1 429 ? -18.635 -5.663 3.663 1.00 95.88 429 ILE A O 1
ATOM 3295 N N . PHE A 1 430 ? -20.829 -6.088 3.891 1.00 97.19 430 PHE A N 1
ATOM 3296 C CA . PHE A 1 430 ? -21.039 -6.416 2.481 1.00 97.19 430 PHE A CA 1
ATOM 3297 C C . PHE A 1 430 ? -20.718 -5.226 1.562 1.00 97.19 430 PHE A C 1
ATOM 3299 O O . PHE A 1 430 ? -19.941 -5.371 0.614 1.00 97.19 430 PHE A O 1
ATOM 3306 N N . LEU A 1 431 ? -21.249 -4.038 1.869 1.00 96.75 431 LEU A N 1
ATOM 3307 C CA . LEU A 1 431 ? -20.980 -2.814 1.110 1.00 96.75 431 LEU A CA 1
ATOM 3308 C C . LEU A 1 431 ? -19.498 -2.422 1.150 1.00 96.75 431 LEU A C 1
ATOM 3310 O O . LEU A 1 431 ? -18.968 -1.980 0.133 1.00 96.75 431 LEU A O 1
ATOM 3314 N N . ALA A 1 432 ? -18.807 -2.643 2.272 1.00 95.12 432 ALA A N 1
ATOM 3315 C CA . ALA A 1 432 ? -17.374 -2.388 2.388 1.00 95.12 432 ALA A CA 1
ATOM 3316 C C . ALA A 1 432 ? -16.558 -3.299 1.454 1.00 95.12 432 ALA A C 1
ATOM 3318 O O . ALA A 1 432 ? -15.685 -2.822 0.730 1.00 95.12 432 ALA A O 1
ATOM 3319 N N . VAL A 1 433 ? -16.867 -4.599 1.395 1.00 95.69 433 VAL A N 1
ATOM 3320 C CA . VAL A 1 433 ? -16.179 -5.535 0.485 1.00 95.69 433 VAL A CA 1
ATOM 3321 C C . VAL A 1 433 ? -16.432 -5.170 -0.980 1.00 95.69 433 VAL A C 1
ATOM 3323 O O . VAL A 1 433 ? -15.488 -5.086 -1.769 1.00 95.69 433 VAL A O 1
ATOM 3326 N N . VAL A 1 434 ? -17.692 -4.919 -1.351 1.00 96.06 434 VAL A N 1
ATOM 3327 C CA . VAL A 1 434 ? -18.057 -4.542 -2.728 1.00 96.06 434 VAL A CA 1
ATOM 3328 C C . VAL A 1 434 ? -17.416 -3.209 -3.114 1.00 96.06 434 VAL A C 1
ATOM 3330 O O . VAL A 1 434 ? -16.790 -3.104 -4.170 1.00 96.06 434 VAL A O 1
ATOM 3333 N N . GLY A 1 435 ? -17.524 -2.206 -2.243 1.00 94.75 435 GLY A N 1
ATOM 3334 C CA . GLY A 1 435 ? -16.965 -0.876 -2.449 1.00 94.75 435 GLY A CA 1
ATOM 3335 C C . GLY A 1 435 ? -15.450 -0.898 -2.613 1.00 94.75 435 GLY A C 1
ATOM 3336 O O . GLY A 1 435 ? -14.939 -0.319 -3.568 1.00 94.75 435 GLY A O 1
ATOM 3337 N N . MET A 1 436 ? -14.732 -1.636 -1.762 1.00 93.19 436 MET A N 1
ATOM 3338 C CA . MET A 1 436 ? -13.279 -1.791 -1.877 1.00 93.19 436 MET A CA 1
ATOM 3339 C C . MET A 1 436 ? -12.871 -2.505 -3.176 1.00 93.19 436 MET A C 1
ATOM 3341 O O . MET A 1 436 ? -11.900 -2.105 -3.820 1.00 93.19 436 MET A O 1
ATOM 3345 N N . GLY A 1 437 ? -13.620 -3.529 -3.598 1.00 93.12 437 GLY A N 1
ATOM 3346 C CA . GLY A 1 437 ? -13.382 -4.208 -4.873 1.00 93.12 437 GLY A CA 1
ATOM 3347 C C . GLY A 1 437 ? -13.523 -3.257 -6.064 1.00 93.12 437 GLY A C 1
ATOM 3348 O O . GLY A 1 437 ? -12.614 -3.165 -6.890 1.00 93.12 437 GLY A O 1
ATOM 3349 N N . LEU A 1 438 ? -14.626 -2.502 -6.116 1.00 94.12 438 LEU A N 1
ATOM 3350 C CA . LEU A 1 438 ? -14.857 -1.482 -7.143 1.00 94.12 438 LEU A CA 1
ATOM 3351 C C . LEU A 1 438 ? -13.789 -0.386 -7.100 1.00 94.12 438 LEU A C 1
ATOM 3353 O O . LEU A 1 438 ? -13.233 -0.039 -8.136 1.00 94.12 438 LEU A O 1
ATOM 3357 N N . PHE A 1 439 ? -13.444 0.112 -5.914 1.00 91.50 439 PHE A N 1
ATOM 3358 C CA . PHE A 1 439 ? -12.429 1.146 -5.731 1.00 91.50 439 PHE A CA 1
ATOM 3359 C C . PHE A 1 439 ? -11.076 0.730 -6.322 1.00 91.50 439 PHE A C 1
ATOM 3361 O O . PHE A 1 439 ? -10.509 1.462 -7.135 1.00 91.50 439 PHE A O 1
ATOM 3368 N N . ASN A 1 440 ? -10.602 -0.478 -6.001 1.00 88.88 440 ASN A N 1
ATOM 3369 C CA . ASN A 1 440 ? -9.336 -0.999 -6.521 1.00 88.88 440 ASN A CA 1
ATOM 3370 C C . ASN A 1 440 ? -9.350 -1.134 -8.054 1.00 88.88 440 ASN A C 1
ATOM 3372 O O . ASN A 1 440 ? -8.381 -0.759 -8.717 1.00 88.88 440 ASN A O 1
ATOM 3376 N N . ILE A 1 441 ? -10.467 -1.595 -8.630 1.00 90.44 441 ILE A N 1
ATOM 3377 C CA . ILE A 1 441 ? -10.649 -1.675 -10.091 1.00 90.44 441 ILE A CA 1
ATOM 3378 C C . ILE A 1 441 ? -10.610 -0.278 -10.720 1.00 90.44 441 ILE A C 1
ATOM 3380 O O . ILE A 1 441 ? -9.936 -0.066 -11.729 1.00 90.44 441 ILE A O 1
ATOM 3384 N N . GLY A 1 442 ? -11.318 0.684 -10.125 1.00 90.44 442 GLY A N 1
ATOM 3385 C CA . GLY A 1 442 ? -11.358 2.058 -10.610 1.00 90.44 442 GLY A CA 1
ATOM 3386 C C . GLY A 1 442 ? -9.975 2.710 -10.616 1.00 90.44 442 GLY A C 1
ATOM 3387 O O . GLY A 1 442 ? -9.622 3.403 -11.571 1.00 90.44 442 GLY A O 1
ATOM 3388 N N . ILE A 1 443 ? -9.161 2.451 -9.589 1.00 88.19 443 ILE A N 1
ATOM 3389 C CA . ILE A 1 443 ? -7.787 2.959 -9.522 1.00 88.19 443 ILE A CA 1
ATOM 3390 C C . ILE A 1 443 ? -6.927 2.340 -10.614 1.00 88.19 443 ILE A C 1
ATOM 3392 O O . ILE A 1 443 ? -6.229 3.071 -11.315 1.00 88.19 443 ILE A O 1
ATOM 3396 N N . GLU A 1 444 ? -6.987 1.021 -10.783 1.00 85.25 444 GLU A N 1
ATOM 3397 C CA . GLU A 1 444 ? -6.206 0.315 -11.798 1.00 85.25 444 GLU A CA 1
ATOM 3398 C C . GLU A 1 444 ? -6.528 0.812 -13.219 1.00 85.25 444 GLU A C 1
ATOM 3400 O O . GLU A 1 444 ? -5.622 1.029 -14.024 1.00 85.25 444 GLU A O 1
ATOM 3405 N N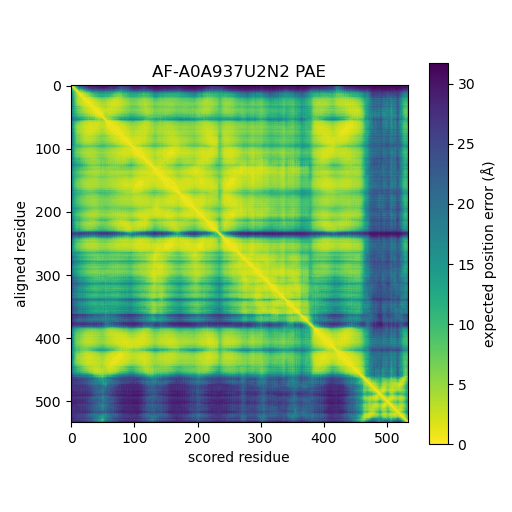 . LEU A 1 445 ? -7.810 1.039 -13.524 1.00 86.38 445 LEU A N 1
ATOM 3406 C CA . LEU A 1 445 ? -8.261 1.467 -14.852 1.00 86.38 445 LEU A CA 1
ATOM 3407 C C . LEU A 1 445 ? -8.151 2.980 -15.089 1.00 86.38 445 LEU A C 1
ATOM 3409 O O . LEU A 1 445 ? -7.985 3.397 -16.235 1.00 86.38 445 LEU A O 1
ATOM 3413 N N . GLY A 1 446 ? -8.263 3.787 -14.032 1.00 87.62 446 GLY A N 1
ATOM 3414 C CA . GLY A 1 446 ? -8.341 5.246 -14.095 1.00 87.62 446 GLY A CA 1
ATOM 3415 C C . GLY A 1 446 ? -7.104 5.939 -13.543 1.00 87.62 446 GLY A C 1
ATOM 3416 O O . GLY A 1 446 ? -6.199 6.308 -14.293 1.00 87.62 446 GLY A O 1
ATOM 3417 N N . LEU A 1 447 ? -7.083 6.143 -12.223 1.00 84.94 447 LEU A N 1
ATOM 3418 C CA . LEU A 1 447 ? -6.100 7.002 -11.552 1.00 84.94 447 LEU A CA 1
ATOM 3419 C C . LEU A 1 447 ? -4.658 6.511 -11.709 1.00 84.94 447 LEU A C 1
ATOM 3421 O O . LEU A 1 447 ? -3.770 7.330 -11.925 1.00 84.94 447 LEU A O 1
ATOM 3425 N N . SER A 1 448 ? -4.415 5.198 -11.654 1.00 84.00 448 SER A N 1
ATOM 3426 C CA . SER A 1 448 ? -3.076 4.640 -11.857 1.00 84.00 448 SER A CA 1
ATOM 3427 C C . SER A 1 448 ? -2.604 4.890 -13.286 1.00 84.00 448 SER A C 1
ATOM 3429 O O . SER A 1 448 ? -1.520 5.424 -13.473 1.00 84.00 448 SER A O 1
ATOM 3431 N N . LYS A 1 449 ? -3.424 4.610 -14.309 1.00 81.38 449 LYS A N 1
ATOM 3432 C CA . LYS A 1 449 ? -3.060 4.898 -15.708 1.00 81.38 449 LYS A CA 1
ATOM 3433 C C . LYS A 1 449 ? -2.714 6.371 -15.931 1.00 81.38 449 LYS A C 1
ATOM 3435 O O . LYS A 1 449 ? -1.700 6.663 -16.569 1.00 81.38 449 LYS A O 1
ATOM 3440 N N . LEU A 1 450 ? -3.536 7.278 -15.402 1.00 83.25 450 LEU A N 1
ATOM 3441 C CA . LEU A 1 450 ? -3.319 8.720 -15.516 1.00 83.25 450 LEU A CA 1
ATOM 3442 C C . LEU A 1 450 ? -2.032 9.142 -14.790 1.00 83.25 450 LEU A C 1
ATOM 3444 O O . LEU A 1 450 ? -1.159 9.769 -15.386 1.00 83.25 450 LEU A O 1
ATOM 3448 N N . GLY A 1 451 ? -1.873 8.717 -13.534 1.00 82.94 451 GLY A N 1
ATOM 3449 C CA . GLY A 1 451 ? -0.694 9.001 -12.718 1.00 82.94 451 GLY A CA 1
ATOM 3450 C C . GLY A 1 451 ? 0.596 8.436 -13.310 1.00 82.94 451 GLY A C 1
ATOM 3451 O O . GLY A 1 451 ? 1.604 9.131 -13.331 1.00 82.94 451 GLY A O 1
ATOM 3452 N N . ASN A 1 452 ? 0.565 7.223 -13.866 1.00 79.12 452 ASN A N 1
ATOM 3453 C CA . ASN A 1 452 ? 1.722 6.612 -14.520 1.00 79.12 452 ASN A CA 1
ATOM 3454 C C . ASN A 1 452 ? 2.091 7.370 -15.793 1.00 79.12 452 ASN A C 1
ATOM 3456 O O . ASN A 1 452 ? 3.263 7.653 -15.995 1.00 79.12 452 ASN A O 1
ATOM 3460 N N . SER A 1 453 ? 1.105 7.746 -16.612 1.00 78.00 453 SER A N 1
ATOM 3461 C CA . SER A 1 453 ? 1.345 8.512 -17.842 1.00 78.00 453 SER A CA 1
ATOM 3462 C C . SER A 1 453 ? 1.994 9.860 -17.545 1.00 78.00 453 SER A C 1
ATOM 3464 O O . SER A 1 453 ? 2.931 10.263 -18.228 1.00 78.00 453 SER A O 1
ATOM 3466 N N . VAL A 1 454 ? 1.534 10.552 -16.502 1.00 80.25 454 VAL A N 1
ATOM 3467 C CA . VAL A 1 454 ? 2.168 11.791 -16.042 1.00 80.25 454 VAL A CA 1
ATOM 3468 C C . VAL A 1 454 ? 3.555 11.493 -15.465 1.00 80.25 454 VAL A C 1
ATOM 3470 O O . VAL A 1 454 ? 4.539 12.070 -15.914 1.00 80.25 454 VAL A O 1
ATOM 3473 N N . GLY A 1 455 ? 3.669 10.542 -14.538 1.00 78.12 455 GLY A N 1
ATOM 3474 C CA . GLY A 1 455 ? 4.905 10.206 -13.831 1.00 78.12 455 GLY A CA 1
ATOM 3475 C C . GLY A 1 455 ? 6.053 9.757 -14.736 1.00 78.12 455 GLY A C 1
ATOM 3476 O O . GLY A 1 455 ? 7.183 10.202 -14.551 1.00 78.12 455 GLY A O 1
ATOM 3477 N N . THR A 1 456 ? 5.785 8.933 -15.753 1.00 71.38 456 THR A N 1
ATOM 3478 C CA . THR A 1 456 ? 6.813 8.495 -16.714 1.00 71.38 456 THR A CA 1
ATOM 3479 C C . THR A 1 456 ? 7.274 9.621 -17.629 1.00 71.38 456 THR A C 1
ATOM 3481 O O . THR A 1 456 ? 8.411 9.597 -18.097 1.00 71.38 456 THR A O 1
ATOM 3484 N N . ASN A 1 457 ? 6.408 10.605 -17.876 1.00 71.50 457 ASN A N 1
ATOM 3485 C CA . ASN A 1 457 ? 6.682 11.719 -18.774 1.00 71.50 457 ASN A CA 1
ATOM 3486 C C . ASN A 1 457 ? 7.175 12.973 -18.036 1.00 71.50 457 ASN A C 1
ATOM 3488 O O . ASN A 1 457 ? 7.777 13.828 -18.671 1.00 71.50 457 ASN A O 1
ATOM 3492 N N . ILE A 1 458 ? 7.028 13.094 -16.713 1.00 73.12 458 ILE A N 1
ATOM 3493 C CA . ILE A 1 458 ? 7.572 14.228 -15.941 1.00 73.12 458 ILE A CA 1
ATOM 3494 C C . ILE A 1 458 ? 9.081 14.421 -16.146 1.00 73.12 458 ILE A C 1
ATOM 3496 O O . ILE A 1 458 ? 9.496 15.560 -16.359 1.00 73.12 458 ILE A O 1
ATOM 3500 N N . PRO A 1 459 ? 9.940 13.381 -16.133 1.00 65.38 459 PRO A N 1
ATOM 3501 C CA . PRO A 1 459 ? 11.352 13.618 -16.380 1.00 65.38 459 PRO A CA 1
ATOM 3502 C C . PRO A 1 459 ? 11.620 14.063 -17.829 1.00 65.38 459 PRO A C 1
ATOM 3504 O O . PRO A 1 459 ? 12.691 14.612 -18.071 1.00 65.38 459 PRO A O 1
ATOM 3507 N N . SER A 1 460 ? 10.656 13.925 -18.760 1.00 59.22 460 SER A N 1
ATOM 3508 C CA . SER A 1 460 ? 10.754 14.490 -20.119 1.00 59.22 460 SER A CA 1
ATOM 3509 C C . SER A 1 460 ? 10.728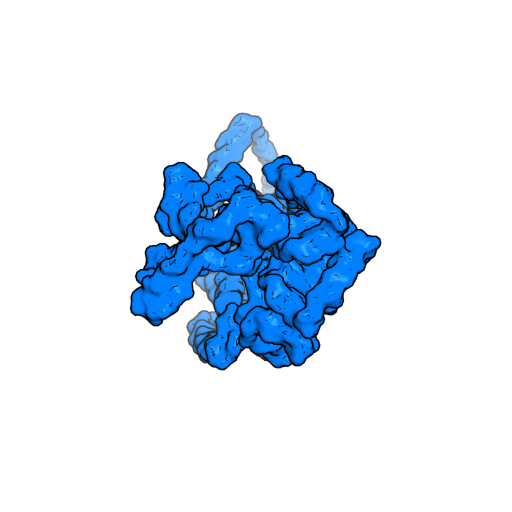 16.010 -20.099 1.00 59.22 460 SER A C 1
ATOM 3511 O O . SER A 1 460 ? 11.298 16.641 -20.976 1.00 59.22 460 SER A O 1
ATOM 3513 N N . SER A 1 461 ? 10.174 16.607 -19.040 1.00 61.50 461 SER A N 1
ATOM 3514 C CA . SER A 1 461 ? 10.223 18.047 -18.818 1.00 61.50 461 SER A CA 1
ATOM 3515 C C . SER A 1 461 ? 11.631 18.556 -18.497 1.00 61.50 461 SER A C 1
ATOM 3517 O O . SER A 1 461 ? 11.886 19.739 -18.691 1.00 61.50 461 SER A O 1
ATOM 3519 N N . PHE A 1 462 ? 12.543 17.686 -18.041 1.00 60.69 462 PHE A N 1
ATOM 3520 C CA . PHE A 1 462 ? 13.888 18.059 -17.569 1.00 60.69 462 PHE A CA 1
ATOM 3521 C C . PHE A 1 462 ? 15.036 17.336 -18.294 1.00 60.69 462 PHE A C 1
ATOM 3523 O O . PHE A 1 462 ? 16.197 17.712 -18.142 1.00 60.69 462 PHE A O 1
ATOM 3530 N N . LYS A 1 463 ? 14.749 16.283 -19.067 1.00 56.28 463 LYS A N 1
ATOM 3531 C CA . LYS A 1 463 ? 15.716 15.509 -19.863 1.00 56.28 463 LYS A CA 1
ATOM 3532 C C . LYS A 1 463 ? 15.048 15.008 -21.140 1.00 56.28 463 LYS A C 1
ATOM 3534 O O . LYS A 1 463 ? 13.867 14.699 -21.127 1.00 56.28 463 LYS A O 1
ATOM 3539 N N . LYS A 1 464 ? 15.809 14.841 -22.228 1.00 56.22 464 LYS A N 1
ATOM 3540 C CA . LYS A 1 464 ? 15.300 14.185 -23.447 1.00 56.22 464 LYS A CA 1
ATOM 3541 C C . LYS A 1 464 ? 14.846 12.758 -23.113 1.00 56.22 464 LYS A C 1
ATOM 3543 O O . LYS A 1 464 ? 15.684 11.930 -22.758 1.00 56.22 464 LYS A O 1
ATOM 3548 N N . ILE A 1 465 ? 13.546 12.469 -23.222 1.00 56.34 465 ILE A N 1
ATOM 3549 C CA . ILE A 1 465 ? 12.997 11.116 -23.033 1.00 56.34 465 ILE A CA 1
ATOM 3550 C C . ILE A 1 465 ? 12.523 10.553 -24.376 1.00 56.34 465 ILE A C 1
ATOM 3552 O O . ILE A 1 465 ? 11.813 11.248 -25.105 1.00 56.34 465 ILE A O 1
ATOM 3556 N N . PRO A 1 466 ? 12.859 9.291 -24.701 1.00 58.38 466 PRO A N 1
ATOM 3557 C CA . PRO A 1 466 ? 12.276 8.590 -25.840 1.00 58.38 466 PRO A CA 1
ATOM 3558 C C . PRO A 1 466 ? 10.791 8.269 -25.596 1.00 58.38 466 PRO A C 1
ATOM 3560 O O . PRO A 1 466 ? 10.441 7.562 -24.650 1.00 58.38 466 PRO A O 1
ATOM 3563 N N . LEU A 1 467 ? 9.914 8.751 -26.475 1.00 63.03 467 LEU A N 1
ATOM 3564 C CA . LEU A 1 467 ? 8.479 8.470 -26.499 1.00 63.03 467 LEU A CA 1
ATOM 3565 C C . LEU A 1 467 ? 8.237 7.092 -27.130 1.00 63.03 467 LEU A C 1
ATOM 3567 O O . LEU A 1 467 ? 7.987 6.950 -28.325 1.00 63.03 467 LEU A O 1
ATOM 3571 N N . ILE A 1 468 ? 8.324 6.045 -26.308 1.00 56.19 468 ILE A N 1
ATOM 3572 C CA . ILE A 1 468 ? 8.211 4.646 -26.760 1.00 56.19 468 ILE A CA 1
ATOM 3573 C C . ILE A 1 468 ? 6.848 4.362 -27.418 1.00 56.19 468 ILE A C 1
ATOM 3575 O O . ILE A 1 468 ? 6.784 3.592 -28.373 1.00 56.19 468 ILE A O 1
ATOM 3579 N N . ASN A 1 469 ? 5.775 5.000 -26.937 1.00 53.41 469 ASN A N 1
ATOM 3580 C CA . ASN A 1 469 ? 4.416 4.815 -27.462 1.00 53.41 469 ASN A CA 1
ATOM 3581 C C . ASN A 1 469 ? 4.202 5.462 -28.839 1.00 53.41 469 ASN A C 1
ATOM 3583 O O . ASN A 1 469 ? 3.238 5.130 -29.519 1.00 53.41 469 ASN A O 1
ATOM 3587 N N . GLU A 1 470 ? 5.101 6.355 -29.248 1.00 61.88 470 GLU A N 1
ATOM 3588 C CA . GLU A 1 470 ? 5.068 7.052 -30.536 1.00 61.88 470 GLU A CA 1
ATOM 3589 C C . GLU A 1 470 ? 6.175 6.547 -31.475 1.00 61.88 470 GLU A C 1
ATOM 3591 O O . GLU A 1 470 ? 6.510 7.195 -32.462 1.00 61.88 470 GLU A O 1
ATOM 3596 N N . ARG A 1 471 ? 6.776 5.387 -31.177 1.00 62.66 471 ARG A N 1
ATOM 3597 C CA . ARG A 1 471 ? 7.813 4.782 -32.018 1.00 62.66 471 ARG A CA 1
ATOM 3598 C C . ARG A 1 471 ? 7.267 4.488 -33.417 1.00 62.66 471 ARG A C 1
ATOM 3600 O O . ARG A 1 471 ? 6.287 3.763 -33.571 1.00 62.66 471 ARG A O 1
ATOM 3607 N N . GLN A 1 472 ? 7.976 4.968 -34.432 1.00 70.12 472 GLN A N 1
ATOM 3608 C CA . GLN A 1 472 ? 7.665 4.753 -35.840 1.00 70.12 472 GLN A CA 1
ATOM 3609 C C . GLN A 1 472 ? 8.752 3.911 -36.511 1.00 70.12 472 GLN A C 1
ATOM 3611 O O . GLN A 1 472 ? 9.926 3.960 -36.146 1.00 70.12 472 GLN A O 1
ATOM 3616 N N . THR A 1 473 ? 8.356 3.118 -37.505 1.00 73.94 473 THR A N 1
ATOM 3617 C CA . THR A 1 473 ? 9.293 2.360 -38.343 1.00 73.94 473 THR A CA 1
ATOM 3618 C C . THR A 1 473 ? 9.252 2.936 -39.749 1.00 73.94 473 THR A C 1
ATOM 3620 O O . THR A 1 473 ? 8.229 2.846 -40.422 1.00 73.94 473 THR A O 1
ATOM 3623 N N . ILE A 1 474 ? 10.360 3.528 -40.187 1.00 75.94 474 ILE A N 1
ATOM 3624 C CA . ILE A 1 474 ? 10.533 4.046 -41.543 1.00 75.94 474 ILE A CA 1
ATOM 3625 C C . ILE A 1 474 ? 11.020 2.890 -42.414 1.00 75.94 474 ILE A C 1
ATOM 3627 O O . ILE A 1 474 ? 12.055 2.289 -42.130 1.00 75.94 474 ILE A O 1
ATOM 3631 N N . ILE A 1 475 ? 10.264 2.562 -43.458 1.00 71.19 475 ILE A N 1
ATOM 3632 C CA . ILE A 1 475 ? 10.553 1.454 -44.377 1.00 71.19 475 ILE A CA 1
ATOM 3633 C C . ILE A 1 475 ? 11.258 2.012 -45.621 1.00 71.19 475 ILE A C 1
ATOM 3635 O O . ILE A 1 475 ? 10.900 3.089 -46.087 1.00 71.19 475 ILE A O 1
ATOM 3639 N N . ASN A 1 476 ? 12.230 1.280 -46.177 1.00 76.62 476 ASN A N 1
ATOM 3640 C CA . ASN A 1 476 ? 13.055 1.690 -47.326 1.00 76.62 476 ASN A CA 1
ATOM 3641 C C . ASN A 1 476 ? 13.922 2.940 -47.077 1.00 76.62 476 ASN A C 1
ATOM 3643 O O . ASN A 1 476 ? 14.145 3.746 -47.979 1.00 76.62 476 ASN A O 1
ATOM 3647 N N . PHE A 1 477 ? 14.437 3.092 -45.861 1.00 79.62 477 PHE A N 1
ATOM 3648 C CA . PHE A 1 477 ? 15.380 4.134 -45.486 1.00 79.62 477 PHE A CA 1
ATOM 3649 C C . PHE A 1 477 ? 16.658 4.066 -46.338 1.00 79.62 477 PHE A C 1
ATOM 3651 O O . PHE A 1 477 ? 17.368 3.057 -46.330 1.00 79.62 477 PHE A O 1
ATOM 3658 N N . ASN A 1 478 ? 16.958 5.143 -47.071 1.00 80.38 478 ASN A N 1
ATOM 3659 C CA . ASN A 1 478 ? 18.215 5.291 -47.801 1.00 80.38 478 ASN A CA 1
ATOM 3660 C C . ASN A 1 478 ? 19.251 5.983 -46.906 1.00 80.38 478 ASN A C 1
ATOM 3662 O O . ASN A 1 478 ? 18.983 7.052 -46.379 1.00 80.38 478 ASN A O 1
ATOM 3666 N N . ARG A 1 479 ? 20.447 5.409 -46.762 1.00 79.81 479 ARG A N 1
ATOM 3667 C CA . ARG A 1 479 ? 21.521 5.976 -45.938 1.00 79.81 479 ARG A CA 1
ATOM 3668 C C . ARG A 1 479 ? 22.135 7.250 -46.528 1.00 79.81 479 ARG A C 1
ATOM 3670 O O . ARG A 1 479 ? 22.661 8.056 -45.768 1.00 79.81 479 ARG A O 1
ATOM 3677 N N . ASP A 1 480 ? 22.018 7.463 -47.836 1.00 82.69 480 ASP A N 1
ATOM 3678 C CA . ASP A 1 480 ? 22.595 8.633 -48.518 1.00 82.69 480 ASP A CA 1
ATOM 3679 C C . ASP A 1 480 ? 21.940 9.960 -48.095 1.00 82.69 480 ASP A C 1
ATOM 3681 O O . ASP A 1 480 ? 22.484 11.033 -48.337 1.00 82.69 480 ASP A O 1
ATOM 3685 N N . ILE A 1 481 ? 20.778 9.898 -47.434 1.00 83.38 481 ILE A N 1
ATOM 3686 C CA . ILE A 1 481 ? 20.065 11.077 -46.923 1.00 83.38 481 ILE A CA 1
ATOM 3687 C C . ILE A 1 481 ? 20.583 11.539 -45.550 1.00 83.38 481 ILE A C 1
ATOM 3689 O O . ILE A 1 481 ? 20.134 12.568 -45.045 1.00 83.38 481 ILE A O 1
ATOM 3693 N N . VAL A 1 482 ? 21.490 10.777 -44.921 1.00 85.94 482 VAL A N 1
ATOM 3694 C CA . VAL A 1 482 ? 22.074 11.114 -43.617 1.00 85.94 482 VAL A CA 1
ATOM 3695 C C . VAL A 1 482 ? 23.138 12.193 -43.794 1.00 85.94 482 VAL A C 1
ATOM 3697 O O . VAL A 1 482 ? 24.130 12.018 -44.498 1.00 85.94 482 VAL A O 1
ATOM 3700 N N . GLN A 1 483 ? 22.947 13.305 -43.103 1.00 86.19 483 GLN A N 1
ATOM 3701 C CA . GLN A 1 483 ? 23.813 14.473 -43.096 1.00 86.19 483 GLN A CA 1
ATOM 3702 C C . GLN A 1 483 ? 24.573 14.575 -41.769 1.00 86.19 483 GLN A C 1
ATOM 3704 O O . GLN A 1 483 ? 24.200 13.973 -40.762 1.00 86.19 483 GLN A O 1
ATOM 3709 N N . THR A 1 484 ? 25.665 15.341 -41.764 1.00 86.69 484 THR A N 1
ATOM 3710 C CA . THR A 1 484 ? 26.465 15.610 -40.561 1.00 86.69 484 THR A CA 1
ATOM 3711 C C . THR A 1 484 ? 26.338 17.081 -40.185 1.00 86.69 484 THR A C 1
ATOM 3713 O O . THR A 1 484 ? 26.682 17.946 -40.985 1.00 86.69 484 THR A O 1
ATOM 3716 N N . ALA A 1 485 ? 25.895 17.365 -38.963 1.00 82.62 485 ALA A N 1
ATOM 3717 C CA . ALA A 1 485 ? 25.947 18.692 -38.357 1.00 82.62 485 ALA A CA 1
ATOM 3718 C C . ALA A 1 485 ? 27.067 18.756 -37.312 1.00 82.62 485 ALA A C 1
ATOM 3720 O O . ALA A 1 485 ? 27.427 17.749 -36.701 1.00 82.62 485 ALA A O 1
ATOM 3721 N N . ILE A 1 486 ? 27.612 19.950 -37.086 1.00 81.00 486 ILE A N 1
ATOM 3722 C CA . ILE A 1 486 ? 28.544 20.225 -35.989 1.00 81.00 486 ILE A CA 1
ATOM 3723 C C . ILE A 1 486 ? 27.794 21.065 -34.961 1.00 81.00 486 ILE A C 1
ATOM 3725 O O . ILE A 1 486 ? 27.275 22.132 -35.285 1.00 81.00 486 ILE A O 1
ATOM 3729 N N . LYS A 1 487 ? 27.711 20.569 -33.728 1.00 76.00 487 LYS A N 1
ATOM 3730 C CA . LYS A 1 487 ? 27.103 21.294 -3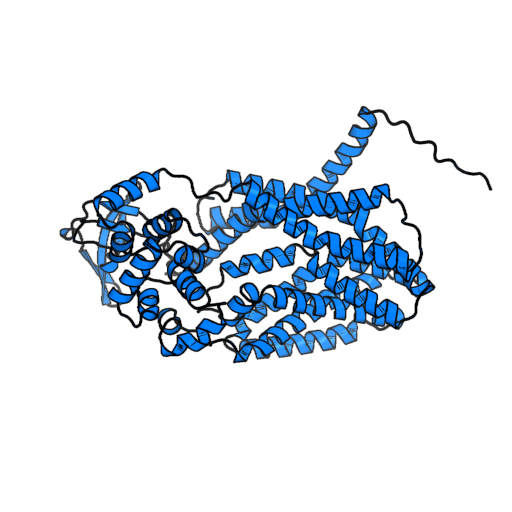2.612 1.00 76.00 487 LYS A CA 1
ATOM 3731 C C . LYS A 1 487 ? 28.011 22.433 -32.127 1.00 76.00 487 LYS A C 1
ATOM 3733 O O . LYS A 1 487 ? 29.223 22.370 -32.334 1.00 76.00 487 LYS A O 1
ATOM 3738 N N . PRO A 1 488 ? 27.467 23.428 -31.401 1.00 69.75 488 PRO A N 1
ATOM 3739 C CA . PRO A 1 488 ? 28.262 24.489 -30.774 1.00 69.75 488 PRO A CA 1
ATOM 3740 C C . PRO A 1 488 ? 29.359 23.982 -29.820 1.00 69.75 488 PRO A C 1
ATOM 3742 O O . PRO A 1 488 ? 30.327 24.690 -29.572 1.00 69.75 488 PRO A O 1
ATOM 3745 N N . ASP A 1 489 ? 29.234 22.751 -29.307 1.00 75.50 489 ASP A N 1
ATOM 3746 C CA . ASP A 1 489 ? 30.239 22.077 -28.470 1.00 75.50 489 ASP A CA 1
ATOM 3747 C C . ASP A 1 489 ? 31.356 21.376 -29.278 1.00 75.50 489 ASP A C 1
ATOM 3749 O O . ASP A 1 489 ? 32.192 20.674 -28.707 1.00 75.50 489 ASP A O 1
ATOM 3753 N N . GLY A 1 490 ? 31.364 21.534 -30.607 1.00 71.62 490 GLY A N 1
ATOM 3754 C CA . GLY A 1 490 ? 32.338 20.940 -31.523 1.00 71.62 490 GLY A CA 1
ATOM 3755 C C . GLY A 1 490 ? 32.083 19.469 -31.869 1.00 71.62 490 GLY A C 1
ATOM 3756 O O . GLY A 1 490 ? 32.843 18.890 -32.651 1.00 71.62 490 GLY A O 1
ATOM 3757 N N . LYS A 1 491 ? 31.030 18.832 -31.335 1.00 78.12 491 LYS A N 1
ATOM 3758 C CA . LYS A 1 491 ? 30.719 17.428 -31.640 1.00 78.12 491 LYS A CA 1
ATOM 3759 C C . LYS A 1 491 ? 29.957 17.293 -32.953 1.00 78.12 491 LYS A C 1
ATOM 3761 O O . LYS A 1 491 ? 29.003 18.022 -33.221 1.00 78.12 491 LYS A O 1
ATOM 3766 N N . LYS A 1 492 ? 30.355 16.302 -33.753 1.00 80.12 492 LYS A N 1
ATOM 3767 C CA . LYS A 1 492 ? 29.642 15.896 -34.968 1.00 80.12 492 LYS A CA 1
ATOM 3768 C C . LYS A 1 492 ? 28.412 15.068 -34.587 1.00 80.12 492 LYS A C 1
ATOM 3770 O O . LYS A 1 492 ? 28.543 14.078 -33.871 1.00 80.12 492 LYS A O 1
ATOM 3775 N N . GLU A 1 493 ? 27.238 15.458 -35.067 1.00 81.75 493 GLU A N 1
ATOM 3776 C CA . GLU A 1 493 ? 25.981 14.717 -34.935 1.00 81.75 493 GLU A CA 1
ATOM 3777 C C . GLU A 1 493 ? 25.468 14.342 -36.328 1.00 81.75 493 GLU A C 1
ATOM 3779 O O . GLU A 1 493 ? 25.406 15.181 -37.226 1.00 81.75 493 GLU A O 1
ATOM 3784 N N . LEU A 1 494 ? 25.130 13.067 -36.517 1.00 86.06 494 LEU A N 1
ATOM 3785 C CA . LEU A 1 494 ? 24.507 12.574 -37.744 1.00 86.06 494 LEU A CA 1
ATOM 3786 C C . LEU A 1 494 ? 22.990 12.755 -37.632 1.00 86.06 494 LEU A C 1
ATOM 3788 O O . LEU A 1 494 ? 22.425 12.480 -36.574 1.00 86.06 494 LEU A O 1
ATOM 3792 N N . PHE A 1 495 ? 22.323 13.194 -38.695 1.00 87.12 495 PHE A N 1
ATOM 3793 C CA . PHE A 1 495 ? 20.869 13.390 -38.724 1.00 87.12 495 PHE A CA 1
ATOM 3794 C C . PHE A 1 495 ? 20.310 13.261 -40.148 1.00 87.12 495 PHE A C 1
ATOM 3796 O O . PHE A 1 495 ? 21.063 13.286 -41.114 1.00 87.12 495 PHE A O 1
ATOM 3803 N N . PHE A 1 496 ? 18.998 13.116 -40.303 1.00 88.12 496 PHE A N 1
ATOM 3804 C CA . PHE A 1 496 ? 18.300 13.150 -41.594 1.00 88.12 496 PHE A CA 1
ATOM 3805 C C . PHE A 1 496 ? 16.941 13.836 -41.445 1.00 88.12 496 PHE A C 1
ATOM 3807 O O . PHE A 1 496 ? 16.442 13.957 -40.333 1.00 88.12 496 PHE A O 1
ATOM 3814 N N . TYR A 1 497 ? 16.314 14.266 -42.539 1.00 82.62 497 TYR A N 1
ATOM 3815 C CA . TYR A 1 497 ? 14.954 14.813 -42.488 1.00 82.62 497 TYR A CA 1
ATOM 3816 C C . TYR A 1 497 ? 13.921 13.719 -42.749 1.00 82.62 497 TYR A C 1
ATOM 3818 O O . TYR A 1 497 ? 14.005 13.005 -43.748 1.00 82.62 497 TYR A O 1
ATOM 3826 N N . ALA A 1 498 ? 12.942 13.603 -41.856 1.00 78.62 498 ALA A N 1
ATOM 3827 C CA . ALA A 1 498 ? 11.788 12.729 -42.021 1.00 78.62 498 ALA A CA 1
ATOM 3828 C C . ALA A 1 498 ? 10.523 13.576 -42.155 1.00 78.62 498 ALA A C 1
ATOM 3830 O O . ALA A 1 498 ? 10.358 14.540 -41.411 1.00 78.62 498 ALA A O 1
ATOM 3831 N N . ASN A 1 499 ? 9.629 13.203 -43.072 1.00 77.19 499 ASN A N 1
ATOM 3832 C CA . ASN A 1 499 ? 8.276 13.747 -43.079 1.00 77.19 499 ASN A CA 1
ATOM 3833 C C . ASN A 1 499 ? 7.454 13.001 -42.018 1.00 77.19 499 ASN A C 1
ATOM 3835 O O . ASN A 1 499 ? 7.217 11.797 -42.150 1.00 77.19 499 ASN A O 1
ATOM 3839 N N . ILE A 1 500 ? 7.080 13.705 -40.954 1.00 67.00 500 ILE A N 1
ATOM 3840 C CA . ILE A 1 500 ? 6.288 13.188 -39.839 1.00 67.00 500 ILE A CA 1
ATOM 3841 C C . ILE A 1 500 ? 5.140 14.175 -39.622 1.00 67.00 500 ILE A C 1
ATOM 3843 O O . ILE A 1 500 ? 5.385 15.332 -39.303 1.00 67.00 500 ILE A O 1
ATOM 3847 N N . ASN A 1 501 ? 3.892 13.716 -39.770 1.00 63.88 501 ASN A N 1
ATOM 3848 C CA . ASN A 1 501 ? 2.683 14.549 -39.650 1.00 63.88 501 ASN A CA 1
ATOM 3849 C C . ASN A 1 501 ? 2.673 15.780 -40.588 1.00 63.88 501 ASN A C 1
ATOM 3851 O O . ASN A 1 501 ? 2.322 16.872 -40.153 1.00 63.88 501 ASN A O 1
ATOM 3855 N N . ASP A 1 502 ? 3.066 15.600 -41.854 1.00 71.38 502 ASP A N 1
ATOM 3856 C CA . ASP A 1 502 ? 3.165 16.652 -42.884 1.00 71.38 502 ASP A CA 1
ATOM 3857 C C . ASP A 1 502 ? 4.216 17.753 -42.617 1.00 71.38 502 ASP A C 1
ATOM 3859 O O . ASP A 1 502 ? 4.282 18.742 -43.348 1.00 71.38 502 ASP A O 1
ATOM 3863 N N . GLU A 1 503 ? 5.113 17.555 -41.643 1.00 65.38 503 GLU A N 1
ATOM 3864 C CA . GLU A 1 503 ? 6.269 18.422 -41.392 1.00 65.38 503 GLU A CA 1
ATOM 3865 C C . GLU A 1 503 ? 7.599 17.677 -41.582 1.00 65.38 503 GLU A C 1
ATOM 3867 O O . GLU A 1 503 ? 7.766 16.524 -41.178 1.00 65.38 503 GLU A O 1
ATOM 3872 N N . TYR A 1 504 ? 8.588 18.351 -42.180 1.00 78.75 504 TYR A N 1
ATOM 3873 C CA . TYR A 1 504 ? 9.952 17.831 -42.302 1.00 78.75 504 TYR A CA 1
ATOM 3874 C C . TYR A 1 504 ? 10.748 18.134 -41.035 1.00 78.75 504 TYR A C 1
ATOM 3876 O O . TYR A 1 504 ? 11.221 19.253 -40.832 1.00 78.75 504 TYR A O 1
ATOM 3884 N N . VAL A 1 505 ? 10.936 17.117 -40.198 1.00 78.00 505 VAL A N 1
ATOM 3885 C CA . VAL A 1 505 ? 11.630 17.245 -38.913 1.00 78.00 505 VAL A CA 1
ATOM 3886 C C . VAL A 1 505 ? 13.032 16.627 -39.011 1.00 78.00 505 VAL A C 1
ATOM 3888 O O . VAL A 1 505 ? 13.174 15.524 -39.550 1.00 78.00 505 VAL A O 1
ATOM 3891 N N . PRO A 1 506 ? 14.088 17.294 -38.499 1.00 79.50 506 PRO A N 1
ATOM 3892 C CA . PRO A 1 506 ? 15.416 16.701 -38.403 1.00 79.50 506 PRO A CA 1
ATOM 3893 C C . PRO A 1 506 ? 15.443 15.617 -37.315 1.00 79.50 506 PRO A C 1
ATOM 3895 O O . PRO A 1 506 ? 15.200 15.870 -36.134 1.00 79.50 506 PRO A O 1
ATOM 3898 N N . VAL A 1 507 ? 15.771 14.397 -37.719 1.00 80.50 507 VAL A N 1
ATOM 3899 C CA . VAL A 1 507 ? 15.864 13.203 -36.884 1.00 80.50 507 VAL A CA 1
ATOM 3900 C C . VAL A 1 507 ? 17.335 12.841 -36.670 1.00 80.50 507 VAL A C 1
ATOM 3902 O O . VAL A 1 507 ? 18.037 12.591 -37.652 1.00 80.50 507 VAL A O 1
ATOM 3905 N N . PRO A 1 508 ? 17.825 12.766 -35.417 1.00 79.38 508 PRO A N 1
ATOM 3906 C CA . PRO A 1 508 ? 19.171 12.281 -35.132 1.00 79.38 508 PRO A CA 1
ATOM 3907 C C . PRO A 1 508 ? 19.336 10.847 -35.635 1.00 79.38 508 PRO A C 1
ATOM 3909 O O . PRO A 1 508 ? 18.528 9.975 -35.322 1.00 79.38 508 PRO A O 1
ATOM 3912 N N . PHE A 1 509 ? 20.393 10.594 -36.396 1.00 79.25 509 PHE A N 1
ATOM 3913 C CA . PHE A 1 509 ? 20.696 9.280 -36.935 1.00 79.25 509 PHE A CA 1
ATOM 3914 C C . PHE A 1 509 ? 21.522 8.479 -35.928 1.00 79.25 509 PHE A C 1
ATOM 3916 O O . PHE A 1 509 ? 22.743 8.607 -35.837 1.00 79.25 509 PHE A O 1
ATOM 3923 N N . ASP A 1 510 ? 20.839 7.623 -35.176 1.00 77.69 510 ASP A N 1
ATOM 3924 C CA . ASP A 1 510 ? 21.476 6.557 -34.408 1.00 77.69 510 ASP A CA 1
ATOM 3925 C C . ASP A 1 510 ? 21.719 5.319 -35.288 1.00 77.69 510 ASP A C 1
ATOM 3927 O O . ASP A 1 510 ? 20.778 4.699 -35.790 1.00 77.69 510 ASP A O 1
ATOM 3931 N N . GLN A 1 511 ? 22.987 4.934 -35.443 1.00 74.31 511 GLN A N 1
ATOM 3932 C CA . GLN A 1 511 ? 23.391 3.766 -36.225 1.00 74.31 511 GLN A CA 1
ATOM 3933 C C . GLN A 1 511 ? 22.849 2.448 -35.648 1.00 74.31 511 GLN A C 1
ATOM 3935 O O . GLN A 1 511 ? 22.651 1.503 -36.404 1.00 74.31 511 GLN A O 1
ATOM 3940 N N . SER A 1 512 ? 22.557 2.385 -34.345 1.00 70.69 512 SER A N 1
ATOM 3941 C CA . SER A 1 512 ? 21.931 1.215 -33.708 1.00 70.69 512 SER A CA 1
ATOM 3942 C C . SER A 1 512 ? 20.440 1.063 -34.036 1.00 70.69 512 SER A C 1
ATOM 3944 O O . SER A 1 512 ? 19.867 -0.005 -33.824 1.00 70.69 512 SER A O 1
ATOM 3946 N N . SER A 1 513 ? 19.817 2.121 -34.566 1.00 72.19 513 SER A N 1
ATOM 3947 C CA . SER A 1 513 ? 18.397 2.160 -34.941 1.00 72.19 513 SER A CA 1
ATOM 3948 C C . SER A 1 513 ? 18.156 1.932 -36.440 1.00 72.19 513 SER A C 1
ATOM 3950 O O . SER A 1 513 ? 17.001 1.831 -36.859 1.00 72.19 513 SER A O 1
ATOM 3952 N N . TYR A 1 514 ? 19.223 1.836 -37.241 1.00 74.06 514 TYR A N 1
ATOM 3953 C CA . TYR A 1 514 ? 19.177 1.535 -38.672 1.00 74.06 514 TYR A CA 1
ATOM 3954 C C . TYR A 1 514 ? 19.545 0.074 -38.945 1.00 74.06 514 TYR A C 1
ATOM 3956 O O . TYR A 1 514 ? 20.610 -0.379 -38.529 1.00 74.06 514 TYR A O 1
ATOM 3964 N N . ASP A 1 515 ? 18.709 -0.626 -39.709 1.00 68.62 515 ASP A N 1
ATOM 3965 C CA . ASP A 1 515 ? 18.997 -1.966 -40.217 1.00 68.62 515 ASP A CA 1
ATOM 3966 C C . ASP A 1 515 ? 19.363 -1.917 -41.721 1.00 68.62 515 ASP A C 1
ATOM 3968 O O . ASP A 1 515 ? 18.496 -1.644 -42.564 1.00 68.62 515 ASP A O 1
ATOM 3972 N N . PRO A 1 516 ? 20.630 -2.210 -42.088 1.00 69.44 516 PRO A N 1
ATOM 3973 C CA . PRO A 1 516 ? 21.091 -2.251 -43.477 1.00 69.44 516 PRO A CA 1
ATOM 3974 C C . PRO A 1 516 ? 20.419 -3.329 -44.341 1.00 69.44 516 PRO A C 1
ATOM 3976 O O . PRO A 1 516 ? 20.356 -3.181 -45.560 1.00 69.44 516 PRO A O 1
ATOM 3979 N N . SER A 1 517 ? 19.932 -4.406 -43.726 1.00 63.03 517 SER A N 1
ATOM 3980 C CA . SER A 1 517 ? 19.397 -5.604 -44.385 1.00 63.03 517 SER A CA 1
ATOM 3981 C C . SER A 1 517 ? 17.981 -5.379 -44.905 1.00 63.03 517 SER A C 1
ATOM 3983 O O . SER A 1 517 ? 17.653 -5.717 -46.043 1.00 63.03 517 SER A O 1
ATOM 3985 N N . SER A 1 518 ? 17.134 -4.777 -44.070 1.00 61.56 518 SER A N 1
ATOM 3986 C CA . SER A 1 518 ? 15.739 -4.471 -44.401 1.00 61.56 518 SER A CA 1
ATOM 3987 C C . SER A 1 518 ? 15.523 -3.044 -44.907 1.00 61.56 518 SER A C 1
ATOM 3989 O O . SER A 1 518 ? 14.401 -2.708 -45.295 1.00 61.56 518 SER A O 1
ATOM 3991 N N . LYS A 1 519 ? 16.577 -2.211 -44.915 1.00 76.88 519 LYS A N 1
ATOM 3992 C CA . LYS A 1 519 ? 16.494 -0.761 -45.140 1.00 76.88 519 LYS A CA 1
ATOM 3993 C C . LYS A 1 519 ? 15.432 -0.135 -44.230 1.00 76.88 519 LYS A C 1
ATOM 3995 O O . LYS A 1 519 ? 14.615 0.655 -44.689 1.00 76.88 519 LYS A O 1
ATOM 4000 N N . GLN A 1 520 ? 15.369 -0.532 -42.960 1.00 74.56 520 GLN A N 1
ATOM 4001 C CA . GLN A 1 520 ? 14.411 0.027 -42.003 1.00 74.56 520 GLN A CA 1
ATOM 4002 C C . GLN A 1 520 ? 15.123 0.880 -40.964 1.00 74.56 520 GLN A C 1
ATOM 4004 O O . GLN A 1 520 ? 16.200 0.534 -40.485 1.00 74.56 520 GLN A O 1
ATOM 4009 N N . TYR A 1 521 ? 14.500 1.994 -40.599 1.00 76.25 521 TYR A N 1
ATOM 4010 C CA . TYR A 1 521 ? 14.964 2.856 -39.523 1.00 76.25 521 TYR A CA 1
ATOM 4011 C C . TYR A 1 521 ? 13.889 2.953 -38.443 1.00 76.25 521 TYR A C 1
ATOM 4013 O O . TYR A 1 521 ? 12.765 3.384 -38.710 1.00 76.25 521 TYR A O 1
ATOM 4021 N N . ILE A 1 522 ? 14.216 2.536 -37.219 1.00 74.00 522 ILE A N 1
ATOM 4022 C CA . ILE A 1 522 ? 13.304 2.629 -36.076 1.00 74.00 522 ILE A CA 1
ATOM 4023 C C . ILE A 1 522 ? 13.501 3.992 -35.423 1.00 74.00 522 ILE A C 1
ATOM 4025 O O . ILE A 1 522 ? 14.399 4.187 -34.607 1.00 74.00 522 ILE A O 1
ATOM 4029 N N . TYR A 1 523 ? 12.622 4.934 -35.744 1.00 75.06 523 TYR A N 1
ATOM 4030 C CA . TYR A 1 523 ? 12.620 6.232 -35.095 1.00 75.06 523 TYR A CA 1
ATOM 4031 C C . TYR A 1 523 ? 11.786 6.173 -33.817 1.00 75.06 523 TYR A C 1
ATOM 4033 O O . TYR A 1 523 ? 10.580 5.928 -33.843 1.00 75.06 523 TYR A O 1
ATOM 4041 N N . THR A 1 524 ? 12.429 6.395 -32.672 1.00 68.62 524 THR A N 1
ATOM 4042 C CA . THR A 1 524 ? 11.708 6.661 -31.423 1.00 68.62 524 THR A CA 1
ATOM 4043 C C . THR A 1 524 ? 11.794 8.161 -31.158 1.00 68.62 524 THR A C 1
ATOM 4045 O O . THR A 1 524 ? 12.875 8.620 -30.779 1.00 68.62 524 THR A O 1
ATOM 4048 N N . PRO A 1 525 ? 10.712 8.934 -31.374 1.00 66.75 525 PRO A N 1
ATOM 4049 C CA . PRO A 1 525 ? 10.747 10.371 -31.156 1.00 66.75 525 PRO A CA 1
ATOM 4050 C C . PRO A 1 525 ? 11.161 10.670 -29.724 1.00 66.75 525 PRO A C 1
ATOM 4052 O O . PRO A 1 525 ? 10.707 10.030 -28.778 1.00 66.75 525 PRO A O 1
ATOM 4055 N N . THR A 1 526 ? 12.073 11.621 -29.556 1.00 65.38 526 THR A N 1
ATOM 4056 C CA . THR A 1 526 ? 12.511 12.060 -28.232 1.00 65.38 526 THR A CA 1
ATOM 4057 C C . THR A 1 526 ? 11.904 13.414 -27.946 1.00 65.38 526 THR A C 1
ATOM 4059 O O . THR A 1 526 ? 12.151 14.359 -28.696 1.00 65.38 526 THR A O 1
ATOM 4062 N N . ARG A 1 527 ? 11.168 13.540 -26.843 1.00 61.19 527 ARG A N 1
ATOM 4063 C CA . ARG A 1 527 ? 10.710 14.849 -26.379 1.00 61.19 527 ARG A CA 1
ATOM 4064 C C . ARG A 1 527 ? 11.786 15.457 -25.497 1.00 61.19 527 ARG A C 1
ATOM 4066 O O . ARG A 1 527 ? 12.240 14.816 -24.549 1.00 61.19 527 ARG A O 1
ATOM 4073 N N . GLY A 1 528 ? 12.247 16.644 -25.881 1.00 60.47 528 GLY A N 1
ATOM 4074 C CA . GLY A 1 528 ? 13.247 17.397 -25.134 1.00 60.47 528 GLY A CA 1
ATOM 4075 C C . GLY A 1 528 ? 12.710 17.983 -23.834 1.00 60.47 528 GLY A C 1
ATOM 4076 O O . GLY A 1 528 ? 11.493 18.025 -23.655 1.00 60.47 528 GLY A O 1
ATOM 4077 N N . PRO A 1 529 ? 13.619 18.436 -22.952 1.00 61.69 529 PRO A N 1
ATOM 4078 C CA . PRO A 1 529 ? 13.238 19.149 -21.744 1.00 61.69 529 PRO A CA 1
ATOM 4079 C C . PRO A 1 529 ? 12.314 20.316 -22.097 1.00 61.69 529 PRO A C 1
ATOM 4081 O O . PRO A 1 529 ? 12.687 21.199 -22.863 1.00 61.69 529 PRO A O 1
ATOM 4084 N N . LEU A 1 530 ? 11.103 20.309 -21.534 1.00 58.81 530 LEU A N 1
ATOM 4085 C CA . LEU A 1 530 ? 10.184 21.452 -21.573 1.00 58.81 530 LEU A CA 1
ATOM 4086 C C . LEU A 1 530 ? 10.796 22.680 -20.880 1.00 58.81 530 LEU A C 1
ATOM 4088 O O . LEU A 1 530 ? 10.472 23.809 -21.234 1.00 58.81 530 LEU A O 1
ATOM 4092 N N . PHE A 1 531 ? 11.707 22.458 -19.927 1.00 53.62 531 PHE A N 1
ATOM 4093 C CA . PHE A 1 531 ? 12.460 23.498 -19.240 1.00 53.62 531 PHE A CA 1
ATOM 4094 C C . PHE A 1 531 ? 13.966 23.209 -19.327 1.00 53.62 531 PHE A C 1
ATOM 4096 O O . PHE A 1 531 ? 14.470 22.310 -18.658 1.00 53.62 531 PHE A O 1
ATOM 4103 N N . GLY A 1 532 ? 14.674 24.004 -20.138 1.00 45.31 532 GLY A N 1
ATOM 4104 C CA . GLY A 1 532 ? 16.139 24.048 -20.220 1.00 45.31 532 GLY A CA 1
ATOM 4105 C C . GLY A 1 532 ? 16.763 23.062 -21.212 1.00 45.31 532 GLY A C 1
ATOM 4106 O O . GLY A 1 532 ? 16.901 21.877 -20.913 1.00 45.31 532 GLY A O 1
ATOM 4107 N N . GLY A 1 533 ? 17.203 23.580 -22.361 1.00 37.47 533 GLY A N 1
ATOM 4108 C CA . GLY A 1 533 ? 18.105 22.935 -23.315 1.00 37.47 533 GLY A CA 1
ATOM 4109 C C . GLY A 1 533 ? 19.163 23.926 -23.757 1.00 37.47 533 GLY A C 1
ATOM 4110 O O . GLY A 1 533 ? 18.750 25.050 -24.117 1.00 37.47 533 GLY A O 1
#

Radius of gyration: 28.33 Å; Cα contacts (8 Å, |Δi|>4): 733; chains: 1; bounding box: 77×49×82 Å

Solvent-accessible surface area (backbone atoms only — not comparable to full-atom values): 27687 Å² total; per-residue (Å²): 134,85,82,78,74,79,72,78,79,88,70,52,74,67,57,50,48,65,56,46,51,62,51,50,50,54,47,42,51,53,38,45,61,74,45,42,62,62,51,50,50,51,50,48,41,32,49,69,72,65,62,45,83,71,77,62,50,70,50,28,52,50,10,46,52,34,26,30,54,8,48,37,34,21,53,50,5,36,63,42,14,56,27,54,53,29,24,54,47,21,44,49,44,73,77,75,51,56,69,72,59,52,41,51,49,34,23,52,47,26,27,37,29,46,59,41,26,66,58,57,57,53,56,38,61,56,25,78,75,48,50,56,37,76,31,27,47,44,22,26,41,26,52,78,34,33,64,58,47,51,50,31,34,12,50,15,20,6,52,14,34,27,51,31,48,52,31,59,80,69,68,54,73,64,63,65,56,49,59,52,51,53,50,52,52,50,54,50,52,56,56,28,61,79,33,83,41,41,41,66,34,48,60,56,18,54,48,47,10,55,48,46,62,34,93,42,32,40,55,34,52,32,26,24,41,51,18,36,38,74,70,77,43,100,61,95,55,82,66,56,28,56,52,24,51,53,33,21,28,52,33,11,23,51,31,38,52,50,52,48,61,72,46,54,86,62,43,53,70,53,48,58,63,48,62,45,34,21,74,91,34,37,76,44,49,43,64,56,36,94,41,70,48,43,46,50,27,48,31,72,75,72,47,55,73,72,25,44,29,22,59,40,77,62,34,62,66,60,48,42,52,49,46,41,44,43,70,73,32,46,65,61,20,23,56,29,69,74,44,49,55,66,65,60,55,53,51,44,25,72,76,69,40,51,71,71,49,30,44,46,67,50,71,39,76,65,55,43,52,52,49,56,59,49,53,79,72,55,74,77,84,67,72,51,72,61,55,55,48,52,54,30,38,50,52,20,44,70,22,46,49,59,44,51,49,51,52,49,48,43,38,49,72,72,65,64,50,81,76,78,60,56,68,51,26,53,51,8,48,52,32,26,32,53,8,41,16,36,23,51,47,7,34,64,47,8,54,47,51,54,50,47,58,45,59,72,44,53,58,21,37,63,35,72,34,68,38,72,93,64,52,43,76,44,75,70,52,64,73,88,62,57,43,78,47,73,46,100,86,71,48,78,44,45,25,30,75,42,79,56,95,94,36,80,43,82,39,75,56,54,74,91,38,48,41,86,88,74,22,31,32,55,46,54,50,61,45,57,30,78,56,73,131

Foldseek 3Di:
DDPPPPDPPPADPVRVCVVVVVVLVVLLVVLCVVCVVVQVVLVCCVCPVLVHDQPPVVLQVVLQSLLSQLVSLQLLLCVLAQLVLLLVCLQQVVVFDDLVVVLVLQLVLLLLLLLLQLVLVVQLVVLVVDDCQQAVLSNLCSDVVSVVLSNLLSNLRSVLSSVLVVCLLVVNDLVVVCVVLVVVLVVLLVVLCVQQNSVVQLVVLQVSLVSSLDSRNLSSSLSSQVSNCVPRPPDDPNVSSVSSNNSSSRRSSVSSSVVSVVCSVQADGRDDLLVCLAPVNCVSNCSSDPHPLCVLLCCLQPNAPNSNCNNVVVDPVSSLVVLLVCLVDLVSVCSNNVGSDLVSLQVSCLQHNDPSSNCSSQVDPVSNVVSNVVVVPDDDPPPPVVNLLVVLLVSLCSSQVVSSVSSVCCQCVVSVHDDDPVVSNVSSSVSSSSSSSSSSSSCVSHVVSSCVVCVVCVCLQVAWDFQSVPKDKDFQADPVQWDWDQDPVRDIWIWGWDCDPNDTDIATDDPSQADPVRRMGTGRDIRHRVPDD

pLDDT: mean 83.79, std 12.42, range [37.47, 97.5]